Protein 3CGI (pdb70)

Foldseek 3Di:
DDDDDDDDDKAWAWPAWEKEAFDDPVVCVVVVFDDDGGIKTKIFGPPLQCLVVLQVQLVVQDPKHWRDRDSRGNITIIGDHRVSSVSSSVRSQCCCCVPVPGHYDDYYYDYD/DDDDDDDDDKAWAWPAWEKEAFDDPVVCVVVVFDDDGGIKIKIFTPPLQCLVVLQVLLVVQDPKHFSDGDSNRNMTMIGDHRVSSVSSSVRSQCCCCVPVPYHYDDYYYDHD/DPDDDDDDDDDDKAWAWPAWEKEAADDPVVCVVLVFDDDTGIKIKIFTPPLQCLVVLQVQLVVQDDKHWRDGDSRGNITMIGDHRVSSQSSSVRSQVCCCPVVVGHYDDYYYDNDHDDD/DPDDDDDDDDKAWAWPAWEKEAADDPVVCVVLVFDDDTGIKIKIFTPPLQCLVVLQVQLVVQDPKHWRDGDSPGNITMIGDHRVSSQSSSVRSQVCCCPPVVGHYDDYYYDNDHPDD

Sequence (460 aa):
TDRMIQQEYVPGKQVTLAHLIANPGKDLFKKLGLQDAVSAIGILTITPSEASIIACDIATKSGAVEEIGFLDRFTGAVVLTGDVSAVEYALKQVTRTLGEMMQQFTTCSITRTLETDRMIQQEYVPGKQVTLAHLIANPGKDLFKKLGLQDDAVSAIGILTITPSEASIIACDIATKSGAVEIGFLDRFTGAVVLTGDVSAVEYALKQVTRTLGEMMQFTTCSITRTLEQPTTDRMIQQEYVPGKQVTLAHLIANPGKDLFKKLGLQDAVSAIGILTITPSEASIIACDIATKSGAVEIGFLDRFTGAVVLTGDVSAVEYALKQVTRTLGEMMQFTTCSITRTLEHHHHTTDRMIQQEYVPGKQVTLLAHLIANPGKDLFKKLGLQDAVSAIGILTITPSEASIIACDIATKSGAVEEIGFLDRFTGAVVLTGDVSAVEYALKQVTRRTLGEMMQQFTTCSITRTLEHHHH

Solvent-accessible surface area: 23095 Å² total; per-residue (Å²): 146,96,149,91,110,55,124,103,63,35,45,63,70,1,72,73,0,33,0,31,14,110,10,44,111,90,83,3,70,159,64,54,5,50,48,53,56,34,6,0,0,39,1,53,1,51,3,20,5,0,0,0,0,0,0,0,17,0,44,83,27,41,84,2,101,10,22,58,30,40,36,118,93,0,31,0,4,0,17,18,93,50,78,27,0,37,117,0,0,95,34,0,16,136,36,0,16,111,139,9,148,10,88,53,39,91,21,64,107,65,102,193,190,149,214,86,76,86,70,168,61,60,2,93,26,1,4,4,0,3,0,0,15,92,6,35,114,65,3,4,71,92,18,54,5,53,45,52,52,34,8,0,0,0,0,5,2,13,31,24,95,4,0,89,67,0,5,61,26,0,53,161,30,40,89,5,117,77,30,31,68,11,120,150,47,0,1,0,1,0,20,20,91,51,76,25,0,40,114,0,0,80,37,0,16,113,29,0,17,110,119,60,132,12,87,54,28,91,22,29,104,20,101,170,221,130,46,115,90,138,96,108,66,126,115,63,36,44,66,69,1,64,84,1,41,0,33,23,53,6,8,119,86,84,4,67,157,57,52,5,52,42,53,49,34,7,1,0,41,1,50,2,51,3,20,7,0,0,1,2,0,0,1,18,0,25,45,27,42,90,6,113,11,23,60,30,42,39,123,93,0,31,0,5,0,22,20,88,53,74,21,0,41,115,0,0,85,34,0,14,120,30,0,20,130,138,13,140,9,87,52,41,90,22,69,104,50,114,130,118,100,151,225,185,122,134,186,93,56,103,65,167,61,59,2,90,29,1,6,4,1,4,0,0,24,44,2,6,121,63,3,5,72,94,16,52,6,52,44,53,54,32,6,0,0,0,0,6,2,12,31,21,100,4,0,86,62,0,5,63,24,0,50,161,28,40,83,3,120,83,28,34,63,12,119,151,51,0,1,0,1,0,23,20,91,52,75,21,0,40,112,0,0,91,44,0,14,130,31,0,19,117,132,68,148,12,82,55,30,87,23,27,109,24,102,113,105,42,143,228

GO terms:
  GO:0031472 propanediol degradation polyhedral organelle (C, IDA)
  GO:0031469 bacterial microcompartment (C, EXP)

CATH classification: 3.30.70.1710

InterPro domains:
  IPR000249 Bacterial microcompartment domain [PF00936] (45-110)
  IPR000249 Bacterial microcompartment domain [SM00877] (44-116)
  IPR009307 Bacterial microcompartment shell protein EutS/PduU/CutR [PIRSF012296] (1-116)
  IPR009307 Bacterial microcompartment shell protein EutS/PduU/CutR 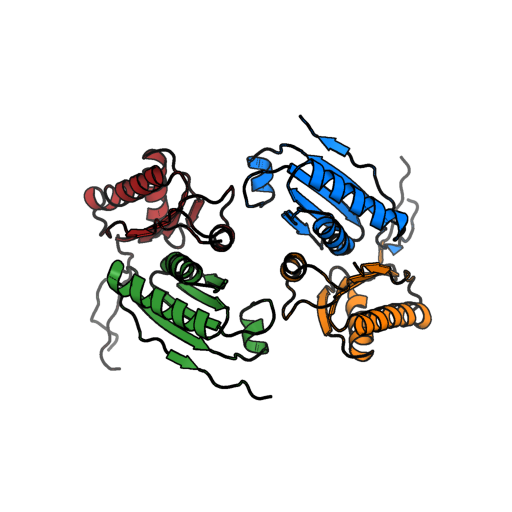[PTHR40449] (1-116)
  IPR009307 Bacterial microcompartment shell protein EutS/PduU/CutR [cd07046] (9-116)
  IPR037233 CcmK-like superfamily [G3DSA:3.30.70.1710] (1-116)
  IPR037233 CcmK-like superfamily [SSF143414] (44-112)
  IPR044870 Bacterial microcompartment (BMC) circularly permuted domain [PS51931] (9-108)

Structure (mmCIF, N/CA/C/O backbone):
data_3CGI
#
_entry.id   3CGI
#
_cell.length_a   74.140
_cell.length_b   74.140
_cell.length_c   218.021
_cell.angle_alpha   90.00
_cell.angle_beta   90.00
_cell.angle_gamma   120.00
#
_symmetry.space_group_name_H-M   'H 3'
#
loop_
_entity.id
_entity.type
_entity.pdbx_description
1 polymer 'Propanediol utilization protein pduU'
2 water water
#
loop_
_atom_site.group_PDB
_atom_site.id
_atom_site.type_symbol
_atom_site.label_atom_id
_atom_site.label_alt_id
_atom_site.label_comp_id
_atom_site.label_asym_id
_atom_site.label_entity_id
_atom_site.label_seq_id
_atom_site.pdbx_PDB_ins_code
_atom_site.Cartn_x
_atom_site.Cartn_y
_atom_site.Cartn_z
_atom_site.occupancy
_atom_site.B_iso_or_equiv
_atom_site.auth_seq_id
_atom_site.auth_comp_id
_atom_site.auth_asym_id
_atom_site.auth_atom_id
_atom_site.pdbx_PDB_model_num
ATOM 1 N N . THR A 1 7 ? -10.413 -7.322 34.924 1.00 51.20 7 THR A N 1
ATOM 2 C CA . THR A 1 7 ? -11.360 -6.610 35.845 1.00 50.03 7 THR A CA 1
ATOM 3 C C . THR A 1 7 ? -10.976 -5.138 36.089 1.00 49.04 7 THR A C 1
ATOM 4 O O . THR A 1 7 ? -11.713 -4.240 35.669 1.00 49.63 7 THR A O 1
ATOM 8 N N . ASP A 1 8 ? -9.844 -4.896 36.764 1.00 45.78 8 ASP A N 1
ATOM 9 C CA . ASP A 1 8 ? -9.376 -3.532 37.051 1.00 42.69 8 ASP A CA 1
ATOM 10 C C . ASP A 1 8 ? -9.084 -2.778 35.759 1.00 39.92 8 ASP A C 1
ATOM 11 O O . ASP A 1 8 ? -8.601 -3.344 34.780 1.00 36.26 8 ASP A O 1
ATOM 16 N N . ARG A 1 9 ? -9.370 -1.484 35.792 1.00 38.23 9 ARG A N 1
ATOM 17 C CA . ARG A 1 9 ? -9.414 -0.679 34.598 1.00 36.91 9 ARG A CA 1
ATOM 18 C C . ARG A 1 9 ? -8.655 0.642 34.755 1.00 37.83 9 ARG A C 1
ATOM 19 O O . ARG A 1 9 ? -8.701 1.268 35.814 1.00 35.50 9 ARG A O 1
ATOM 27 N N . MET A 1 10 ? -7.964 1.067 33.698 1.00 36.02 10 MET A N 1
ATOM 28 C CA . MET A 1 10 ? -7.194 2.306 33.749 1.00 36.73 10 MET A CA 1
ATOM 29 C C . MET A 1 10 ? -7.078 2.936 32.368 1.00 32.66 10 MET A C 1
ATOM 30 O O . MET A 1 10 ? -7.150 2.248 31.356 1.00 27.95 10 MET A O 1
ATOM 35 N N . ILE A 1 11 ? -6.949 4.256 32.341 1.00 28.81 11 ILE A N 1
ATOM 36 C CA . ILE A 1 11 ? -6.707 4.978 31.102 1.00 29.74 11 ILE A CA 1
ATOM 37 C C . ILE A 1 11 ? -5.196 5.141 31.005 1.00 28.18 11 ILE A C 1
ATOM 38 O O . ILE A 1 11 ? -4.531 5.463 31.992 1.00 28.95 11 ILE A O 1
ATOM 43 N N A GLN A 1 12 ? -4.648 4.863 29.825 0.50 27.56 12 GLN A N 1
ATOM 44 N N B GLN A 1 12 ? -4.669 4.929 29.805 0.50 28.59 12 GLN A N 1
ATOM 45 C CA A GLN A 1 12 ? -3.222 5.049 29.576 0.50 27.59 12 GLN A CA 1
ATOM 46 C CA B GLN A 1 12 ? -3.245 5.039 29.553 0.50 29.28 12 GLN A CA 1
ATOM 47 C C A GLN A 1 12 ? -3.054 6.066 28.469 0.50 26.68 12 GLN A C 1
ATOM 48 C C B GLN A 1 12 ? -3.030 6.054 28.452 0.50 27.97 12 GLN A C 1
ATOM 49 O O A GLN A 1 12 ? -3.548 5.857 27.360 0.50 21.76 12 GLN A O 1
ATOM 50 O O B GLN A 1 12 ? -3.469 5.829 27.322 0.50 24.15 12 GLN A O 1
ATOM 61 N N . GLU A 1 13 ? -2.385 7.177 28.780 1.00 26.13 13 GLU A N 1
ATOM 62 C CA . GLU A 1 13 ? -2.068 8.183 27.774 1.00 27.22 13 GLU A CA 1
ATOM 63 C C . GLU A 1 13 ? -0.757 7.734 27.224 1.00 23.67 13 GLU A C 1
ATOM 64 O O . GLU A 1 13 ? 0.232 7.699 27.952 1.00 25.30 13 GLU A O 1
ATOM 70 N N . TYR A 1 14 ? -0.710 7.401 25.945 1.00 20.36 14 TYR A N 1
ATOM 71 C CA . TYR A 1 14 ? 0.533 6.934 25.407 1.00 20.60 14 TYR A CA 1
ATOM 72 C C . TYR A 1 14 ? 1.389 8.064 24.829 1.00 20.74 14 TYR A C 1
ATOM 73 O O . TYR A 1 14 ? 0.878 9.010 24.216 1.00 18.48 14 TYR A O 1
ATOM 82 N N . VAL A 1 15 ? 2.689 7.959 25.095 1.00 22.39 15 VAL A N 1
ATOM 83 C CA . VAL A 1 15 ? 3.710 8.798 24.467 1.00 21.19 15 VAL A CA 1
ATOM 84 C C . VAL A 1 15 ? 4.904 7.857 24.255 1.00 21.23 15 VAL A C 1
ATOM 85 O O . VAL A 1 15 ? 5.066 6.881 25.019 1.00 20.11 15 VAL A O 1
ATOM 89 N N . PRO A 1 16 ? 5.716 8.108 23.214 1.00 21.43 16 PRO A N 1
ATOM 90 C CA . PRO A 1 16 ? 6.895 7.278 23.020 1.00 22.44 16 PRO A CA 1
ATOM 91 C C . PRO A 1 16 ? 7.926 7.552 24.101 1.00 20.21 16 PRO A C 1
ATOM 92 O O . PRO A 1 16 ? 8.029 8.688 24.629 1.00 22.18 16 PRO A O 1
ATOM 96 N N . GLY A 1 17 ? 8.663 6.509 24.457 1.00 21.54 17 GLY A N 1
ATOM 97 C CA . GLY A 1 17 ? 9.802 6.656 25.326 1.00 22.20 17 GLY A CA 1
ATOM 98 C C . GLY A 1 17 ? 10.979 7.096 24.503 1.00 21.66 17 GLY A C 1
ATOM 99 O O . GLY A 1 17 ? 10.876 7.243 23.258 1.00 19.79 17 GLY A O 1
ATOM 100 N N . LYS A 1 18 ? 12.089 7.329 25.184 1.00 19.59 18 LYS A N 1
ATOM 101 C CA . LYS A 1 18 ? 13.371 7.651 24.556 1.00 24.96 18 LYS A CA 1
ATOM 102 C C . LYS A 1 18 ? 14.368 6.544 24.919 1.00 20.15 18 LYS A C 1
ATOM 103 O O . LYS A 1 18 ? 14.853 6.443 26.065 1.00 19.09 18 LYS A O 1
ATOM 109 N N . GLN A 1 19 ? 14.617 5.682 23.950 1.00 19.58 19 GLN A N 1
ATOM 110 C CA . GLN A 1 19 ? 15.425 4.479 24.193 1.00 22.36 19 GLN A CA 1
ATOM 111 C C . GLN A 1 19 ? 16.036 3.878 22.942 1.00 20.24 19 GLN A C 1
ATOM 112 O O . GLN A 1 19 ? 15.386 3.770 21.909 1.00 24.13 19 GLN A O 1
ATOM 118 N N . VAL A 1 20 ? 17.310 3.491 23.056 1.00 23.14 20 VAL A N 1
ATOM 119 C CA . VAL A 1 20 ? 17.962 2.657 22.048 1.00 22.30 20 VAL A CA 1
ATOM 120 C C . VAL A 1 20 ? 17.909 1.257 22.678 1.00 22.75 20 VAL A C 1
ATOM 121 O O . VAL A 1 20 ? 18.550 0.997 23.712 1.00 21.55 20 VAL A O 1
ATOM 125 N N . THR A 1 21 ? 17.069 0.396 22.117 1.00 23.19 21 THR A N 1
ATOM 126 C CA . THR A 1 21 ? 16.825 -0.947 22.694 1.00 23.42 21 THR A CA 1
ATOM 127 C C . THR A 1 21 ? 17.830 -1.965 22.197 1.00 22.95 21 THR A C 1
ATOM 128 O O . THR A 1 21 ? 18.215 -2.865 22.935 1.00 22.01 21 THR A O 1
ATOM 132 N N . LEU A 1 22 ? 18.202 -1.849 20.914 1.00 20.61 22 LEU A N 1
ATOM 133 C CA . LEU A 1 22 ? 19.189 -2.721 20.276 1.00 25.56 22 LEU A CA 1
ATOM 134 C C . LEU A 1 22 ? 20.292 -1.899 19.576 1.00 20.82 22 LEU A C 1
ATOM 135 O O . LEU A 1 22 ? 20.009 -0.876 18.963 1.00 19.58 22 LEU A O 1
ATOM 140 N N . ALA A 1 23 ? 21.535 -2.346 19.697 1.00 20.32 23 ALA A N 1
ATOM 141 C CA . ALA A 1 23 ? 22.708 -1.759 19.010 1.00 21.17 23 ALA A CA 1
ATOM 142 C C . ALA A 1 23 ? 23.635 -2.945 18.761 1.00 20.27 23 ALA A C 1
ATOM 143 O O . ALA A 1 23 ? 24.488 -3.226 19.561 1.00 20.24 23 ALA A O 1
ATOM 145 N N . HIS A 1 24 ? 23.479 -3.623 17.625 1.00 15.71 24 HIS A N 1
ATOM 146 C CA . HIS A 1 24 ? 24.050 -4.941 17.468 1.00 14.53 24 HIS A CA 1
ATOM 147 C C . HIS A 1 24 ? 24.850 -5.067 16.219 1.00 19.26 24 HIS A C 1
ATOM 148 O O . HIS A 1 24 ? 24.402 -4.649 15.164 1.00 18.82 24 HIS A O 1
ATOM 155 N N . LEU A 1 25 ? 26.007 -5.709 16.349 1.00 23.62 25 LEU A N 1
ATOM 156 C CA . LEU A 1 25 ? 26.920 -5.861 15.254 1.00 22.91 25 LEU A CA 1
ATOM 157 C C . LEU A 1 25 ? 26.934 -7.295 14.724 1.00 21.51 25 LEU A C 1
ATOM 158 O O . LEU A 1 25 ? 27.070 -8.234 15.499 1.00 22.04 25 LEU A O 1
ATOM 163 N N . ILE A 1 26 ? 26.827 -7.443 13.393 1.00 22.12 26 ILE A N 1
ATOM 164 C CA . ILE A 1 26 ? 27.007 -8.720 12.740 1.00 23.04 26 ILE A CA 1
ATOM 165 C C . ILE A 1 26 ? 28.150 -8.523 11.748 1.00 23.29 26 ILE A C 1
ATOM 166 O O . ILE A 1 26 ? 28.009 -7.818 10.740 1.00 23.29 26 ILE A O 1
ATOM 171 N N . ALA A 1 27 ? 29.284 -9.152 12.035 1.00 23.59 27 ALA A N 1
ATOM 172 C CA . ALA A 1 27 ? 30.499 -8.971 11.234 1.00 20.18 27 ALA A CA 1
ATOM 173 C C . ALA A 1 27 ? 30.373 -9.576 9.835 1.00 24.49 27 ALA A C 1
ATOM 174 O O . ALA A 1 27 ? 30.800 -8.974 8.827 1.00 22.86 27 ALA A O 1
ATOM 176 N N . ASN A 1 28 ? 29.773 -10.767 9.764 1.00 22.28 28 ASN A N 1
ATOM 177 C CA . ASN A 1 28 ? 29.670 -11.479 8.506 1.00 23.48 28 ASN A CA 1
ATOM 178 C C . ASN A 1 28 ? 28.260 -12.007 8.291 1.00 22.24 28 ASN A C 1
ATOM 179 O O . ASN A 1 28 ? 28.011 -13.202 8.456 1.00 25.67 28 ASN A O 1
ATOM 184 N N . PRO A 1 29 ? 27.313 -11.122 7.929 1.00 22.45 29 PRO A N 1
ATOM 185 C CA . PRO A 1 29 ? 25.968 -11.642 7.702 1.00 21.96 29 PRO A CA 1
ATOM 186 C C . PRO A 1 29 ? 25.881 -12.404 6.382 1.00 24.88 29 PRO A C 1
ATOM 187 O O . PRO A 1 29 ? 26.642 -12.108 5.451 1.00 24.76 29 PRO A O 1
ATOM 191 N N . GLY A 1 30 ? 24.954 -13.360 6.290 1.00 23.67 30 GLY A N 1
ATOM 192 C CA . GLY A 1 30 ? 24.798 -14.109 5.040 1.00 27.13 30 GLY A CA 1
ATOM 193 C C . GLY A 1 30 ? 24.329 -13.226 3.920 1.00 25.06 30 GLY A C 1
ATOM 194 O O . GLY A 1 30 ? 23.686 -12.204 4.155 1.00 27.96 30 GLY A O 1
ATOM 195 N N . LYS A 1 31 ? 24.651 -13.619 2.691 1.00 27.76 31 LYS A N 1
ATOM 196 C CA . LYS A 1 31 ? 24.224 -12.894 1.502 1.00 28.37 31 LYS A CA 1
ATOM 197 C C . LYS A 1 31 ? 22.700 -12.895 1.378 1.00 28.14 31 LYS A C 1
ATOM 198 O O . LYS A 1 31 ? 22.104 -11.893 0.983 1.00 25.97 31 LYS A O 1
ATOM 204 N N . ASP A 1 32 ? 22.063 -14.011 1.738 1.00 26.08 32 ASP A N 1
ATOM 205 C CA . ASP A 1 32 ? 20.607 -14.088 1.686 1.00 25.63 32 ASP A CA 1
ATOM 206 C C . ASP A 1 32 ? 19.966 -13.109 2.684 1.00 22.97 32 ASP A C 1
ATOM 207 O O . ASP A 1 32 ? 19.013 -12.418 2.351 1.00 23.30 32 ASP A O 1
ATOM 212 N N . LEU A 1 33 ? 20.507 -13.022 3.891 1.00 24.80 33 LEU A N 1
ATOM 213 C CA . LEU A 1 33 ? 19.978 -12.077 4.890 1.00 25.67 33 LEU A CA 1
ATOM 214 C C . LEU A 1 33 ? 20.170 -10.643 4.389 1.00 25.05 33 LEU A C 1
ATOM 215 O O . LEU A 1 33 ? 19.246 -9.835 4.407 1.00 24.76 33 LEU A O 1
ATOM 220 N N . PHE A 1 34 ? 21.363 -10.365 3.889 1.00 27.37 34 PHE A N 1
ATOM 221 C CA . PHE A 1 34 ? 21.734 -9.052 3.378 1.00 28.14 34 PHE A CA 1
ATOM 222 C C . PHE A 1 34 ? 20.775 -8.623 2.259 1.00 29.75 34 PHE A C 1
ATOM 223 O O . PHE A 1 34 ? 20.260 -7.505 2.275 1.00 30.85 34 PHE A O 1
ATOM 231 N N . LYS A 1 35 ? 20.483 -9.532 1.332 1.00 31.71 35 LYS A N 1
ATOM 232 C CA . LYS A 1 35 ? 19.589 -9.225 0.219 1.00 32.90 35 LYS A CA 1
ATOM 233 C C . LYS A 1 35 ? 18.121 -9.114 0.648 1.00 32.91 35 LYS A C 1
ATOM 234 O O . LYS A 1 35 ? 17.397 -8.211 0.199 1.00 32.26 35 LYS A O 1
ATOM 240 N N . LYS A 1 36 ? 17.678 -10.022 1.518 1.00 30.63 36 LYS A N 1
ATOM 241 C CA . LYS A 1 36 ? 16.322 -9.952 2.078 1.00 28.65 36 LYS A CA 1
ATOM 242 C C . LYS A 1 36 ? 16.045 -8.623 2.824 1.00 26.69 36 LYS A C 1
ATOM 243 O O . LYS A 1 36 ? 14.899 -8.195 2.916 1.00 24.81 36 LYS A O 1
ATOM 249 N N . LEU A 1 37 ? 17.089 -7.984 3.349 1.00 24.49 37 LEU A N 1
ATOM 250 C CA . LEU A 1 37 ? 16.963 -6.677 3.993 1.00 25.20 37 LEU A CA 1
ATOM 251 C C . LEU A 1 37 ? 16.908 -5.553 2.944 1.00 26.70 37 LEU A C 1
ATOM 252 O O . LEU A 1 37 ? 16.704 -4.380 3.289 1.00 27.00 37 LEU A O 1
ATOM 257 N N . GLY A 1 38 ? 17.060 -5.924 1.679 1.00 29.39 38 GLY A N 1
ATOM 258 C CA . GLY A 1 38 ? 17.037 -4.980 0.561 1.00 25.56 38 GLY A CA 1
ATOM 259 C C . GLY A 1 38 ? 18.311 -4.156 0.461 1.00 26.10 38 GLY A C 1
ATOM 260 O O . GLY A 1 38 ? 18.306 -3.068 -0.115 1.00 29.08 38 GLY A O 1
ATOM 261 N N . LEU A 1 39 ? 19.409 -4.669 1.009 1.00 25.71 39 LEU A N 1
ATOM 262 C CA . LEU A 1 39 ? 20.692 -3.960 0.993 1.00 25.85 39 LEU A CA 1
ATOM 263 C C . LEU A 1 39 ? 21.401 -4.186 -0.331 1.00 28.37 39 LEU A C 1
ATOM 264 O O . LEU A 1 39 ? 21.333 -5.260 -0.923 1.00 26.58 39 LEU A O 1
ATOM 269 N N . GLN A 1 40 ? 22.069 -3.139 -0.793 1.00 30.91 40 GLN A N 1
ATOM 270 C CA . GLN A 1 40 ? 22.797 -3.183 -2.040 1.00 32.24 40 GLN A CA 1
ATOM 271 C C . GLN A 1 40 ? 24.291 -3.120 -1.710 1.00 34.04 40 GLN A C 1
ATOM 272 O O . GLN A 1 40 ? 24.661 -3.069 -0.527 1.00 37.23 40 GLN A O 1
ATOM 278 N N . ASP A 1 41 ? 25.133 -3.167 -2.735 1.00 34.66 41 ASP A N 1
ATOM 279 C CA . ASP A 1 41 ? 26.609 -3.244 -2.579 1.00 37.28 41 ASP A CA 1
ATOM 280 C C . ASP A 1 41 ? 27.059 -4.647 -2.165 1.00 36.65 41 ASP A C 1
ATOM 281 O O . ASP A 1 41 ? 26.239 -5.528 -1.888 1.00 36.22 41 ASP A O 1
ATOM 286 N N . ALA A 1 42 ? 28.374 -4.835 -2.115 1.00 33.00 42 ALA A N 1
ATOM 287 C CA . ALA A 1 42 ? 28.964 -6.071 -1.660 1.00 31.66 42 ALA A CA 1
ATOM 288 C C . ALA A 1 42 ? 28.529 -6.307 -0.228 1.00 28.13 42 ALA A C 1
ATOM 289 O O . ALA A 1 42 ? 28.316 -5.351 0.518 1.00 28.20 42 ALA A O 1
ATOM 291 N N . VAL A 1 43 ? 28.380 -7.567 0.158 1.00 28.37 43 VAL A N 1
ATOM 292 C CA . VAL A 1 43 ? 28.018 -7.871 1.536 1.00 28.10 43 VAL A CA 1
ATOM 293 C C . VAL A 1 43 ? 29.087 -7.297 2.451 1.00 29.03 43 VAL A C 1
ATOM 294 O O . VAL A 1 43 ? 30.274 -7.289 2.092 1.00 29.57 43 VAL A O 1
ATOM 298 N N . SER A 1 44 ? 28.676 -6.799 3.613 1.00 24.51 44 SER A N 1
ATOM 299 C CA . SER A 1 44 ? 29.621 -6.212 4.578 1.00 24.95 44 SER A CA 1
ATOM 300 C C . SER A 1 44 ? 29.088 -6.441 5.964 1.00 21.09 44 SER A C 1
ATOM 301 O O . SER A 1 44 ? 27.976 -6.940 6.111 1.00 22.68 44 SER A O 1
ATOM 304 N N . ALA A 1 45 ? 29.837 -6.032 6.983 1.00 20.41 45 ALA A N 1
ATOM 305 C CA . ALA A 1 45 ? 29.315 -6.078 8.324 1.00 21.11 45 ALA A CA 1
ATOM 306 C C . ALA A 1 45 ? 28.151 -5.096 8.412 1.00 20.27 45 ALA A C 1
ATOM 307 O O . ALA A 1 45 ? 28.156 -4.064 7.723 1.00 18.49 45 ALA A O 1
ATOM 309 N N . ILE A 1 46 ? 27.201 -5.399 9.290 1.00 21.23 46 ILE A N 1
ATOM 310 C CA . ILE A 1 46 ? 26.062 -4.531 9.553 1.00 17.66 46 ILE A CA 1
ATOM 311 C C . ILE A 1 46 ? 25.910 -4.178 11.034 1.00 18.18 46 ILE A C 1
ATOM 312 O O . ILE A 1 46 ? 26.301 -4.942 11.926 1.00 19.28 46 ILE A O 1
ATOM 317 N N . GLY A 1 47 ? 25.374 -2.978 11.260 1.00 20.07 47 GLY A N 1
ATOM 318 C CA . GLY A 1 47 ? 25.046 -2.496 12.589 1.00 16.70 47 GLY A CA 1
ATOM 319 C C . GLY A 1 47 ? 23.527 -2.305 12.596 1.00 20.06 47 GLY A C 1
ATOM 320 O O . GLY A 1 47 ? 22.985 -1.740 11.666 1.00 25.48 47 GLY A O 1
ATOM 321 N N . ILE A 1 48 ? 22.865 -2.766 13.651 1.00 18.04 48 ILE A N 1
ATOM 322 C CA . ILE A 1 48 ? 21.402 -2.789 13.702 1.00 16.16 48 ILE A CA 1
ATOM 323 C C . ILE A 1 48 ? 20.977 -2.059 14.920 1.00 18.21 48 ILE A C 1
ATOM 324 O O . ILE A 1 48 ? 21.423 -2.417 15.992 1.00 17.15 48 ILE A O 1
ATOM 329 N N . LEU A 1 49 ? 20.135 -1.037 14.736 1.00 18.60 49 LEU A N 1
ATOM 330 C CA . LEU A 1 49 ? 19.639 -0.211 15.805 1.00 18.09 49 LEU A CA 1
ATOM 331 C C . LEU A 1 49 ? 18.112 -0.285 15.910 1.00 17.80 49 LEU A C 1
ATOM 332 O O . LEU A 1 49 ? 17.430 -0.316 14.899 1.00 16.85 49 LEU A O 1
ATOM 337 N N . THR A 1 50 ? 17.602 -0.334 17.143 1.00 16.17 50 THR A N 1
ATOM 338 C CA . THR A 1 50 ? 16.186 -0.195 17.448 1.00 23.56 50 THR A CA 1
ATOM 339 C C . THR A 1 50 ? 16.091 1.046 18.300 1.00 21.46 50 THR A C 1
ATOM 340 O O . THR A 1 50 ? 16.676 1.086 19.402 1.00 22.15 50 THR A O 1
ATOM 344 N N . ILE A 1 51 ? 15.314 2.020 17.819 1.00 23.63 51 ILE A N 1
ATOM 345 C CA . ILE A 1 51 ? 15.233 3.326 18.434 1.00 21.32 51 ILE A CA 1
ATOM 346 C C . ILE A 1 51 ? 13.782 3.817 18.568 1.00 18.75 51 ILE A C 1
ATOM 347 O O . ILE A 1 51 ? 13.005 3.723 17.613 1.00 22.73 51 ILE A O 1
ATOM 352 N N . THR A 1 52 ? 13.455 4.314 19.760 1.00 20.00 52 THR A N 1
ATOM 353 C CA . THR A 1 52 ? 12.207 4.999 20.032 1.00 20.79 52 THR A CA 1
ATOM 354 C C . THR A 1 52 ? 12.555 6.378 20.610 1.00 22.24 52 THR A C 1
ATOM 355 O O . THR A 1 52 ? 13.456 6.485 21.444 1.00 23.42 52 THR A O 1
ATOM 359 N N . PRO A 1 53 ? 11.851 7.437 20.168 1.00 23.31 53 PRO A N 1
ATOM 360 C CA . PRO A 1 53 ? 10.809 7.444 19.159 1.00 18.26 53 PRO A CA 1
ATOM 361 C C . PRO A 1 53 ? 11.408 7.216 17.795 1.00 18.32 53 PRO A C 1
ATOM 362 O O . PRO A 1 53 ? 12.605 7.381 17.601 1.00 19.75 53 PRO A O 1
ATOM 366 N N . SER A 1 54 ? 10.562 6.828 16.874 1.00 18.38 54 SER A N 1
ATOM 367 C CA . SER A 1 54 ? 11.031 6.433 15.532 1.00 21.73 54 SER A CA 1
ATOM 368 C C . SER A 1 54 ? 11.851 7.489 14.792 1.00 22.69 54 SER A C 1
ATOM 369 O O . SER A 1 54 ? 12.788 7.154 14.059 1.00 19.63 54 SER A O 1
ATOM 372 N N . GLU A 1 55 ? 11.510 8.762 14.977 1.00 22.46 55 GLU A N 1
ATOM 373 C CA . GLU A 1 55 ? 12.205 9.865 14.310 1.00 20.76 55 GLU A CA 1
ATOM 374 C C . GLU A 1 55 ? 13.684 10.019 14.720 1.00 21.03 55 GLU A C 1
ATOM 375 O O . GLU A 1 55 ? 14.475 10.553 13.955 1.00 20.42 55 GLU A O 1
ATOM 381 N N . ALA A 1 56 ? 14.043 9.589 15.941 1.00 18.99 56 ALA A N 1
ATOM 382 C CA . ALA A 1 56 ? 15.448 9.593 16.374 1.00 19.03 56 ALA A CA 1
ATOM 383 C C . ALA A 1 56 ? 16.374 8.719 15.523 1.00 21.08 56 ALA A C 1
ATOM 384 O O . ALA A 1 56 ? 17.579 8.833 15.628 1.00 19.18 56 ALA A O 1
ATOM 386 N N . SER A 1 57 ? 15.815 7.865 14.657 1.00 25.35 57 SER A N 1
ATOM 387 C CA . SER A 1 57 ? 16.589 7.142 13.656 1.00 23.93 57 SER A CA 1
ATOM 388 C C . SER A 1 57 ? 17.354 8.120 12.751 1.00 23.54 57 SER A C 1
ATOM 389 O O . SER A 1 57 ? 18.440 7.822 12.286 1.00 21.22 57 SER A O 1
ATOM 392 N N . ILE A 1 58 ? 16.773 9.285 12.508 1.00 18.96 58 ILE A N 1
ATOM 393 C CA . ILE A 1 58 ? 17.375 10.306 11.641 1.00 19.31 58 ILE A CA 1
ATOM 394 C C . ILE A 1 58 ? 18.672 10.852 12.244 1.00 19.71 58 ILE A C 1
ATOM 395 O O . ILE A 1 58 ? 19.665 11.040 11.570 1.00 17.27 58 ILE A O 1
ATOM 400 N N . ILE A 1 59 ? 18.642 11.038 13.559 1.00 16.68 59 ILE A N 1
ATOM 401 C CA . ILE A 1 59 ? 19.722 11.535 14.343 1.00 18.46 59 ILE A CA 1
ATOM 402 C C . ILE A 1 59 ? 20.819 10.486 14.470 1.00 16.86 59 ILE A C 1
ATOM 403 O O . ILE A 1 59 ? 21.997 10.810 14.402 1.00 20.77 59 ILE A O 1
ATOM 408 N N . ALA A 1 60 ? 20.422 9.230 14.664 1.00 15.38 60 ALA A N 1
ATOM 409 C CA . ALA A 1 60 ? 21.351 8.139 14.756 1.00 10.25 60 ALA A CA 1
ATOM 410 C C . ALA A 1 60 ? 22.095 7.978 13.444 1.00 15.07 60 ALA A C 1
ATOM 411 O O . ALA A 1 60 ? 23.295 7.691 13.424 1.00 22.08 60 ALA A O 1
ATOM 413 N N . CYS A 1 61 ? 21.392 8.187 12.359 1.00 15.67 61 CYS A N 1
ATOM 414 C CA . CYS A 1 61 ? 22.035 8.095 11.036 1.00 15.81 61 CYS A CA 1
ATOM 415 C C . CYS A 1 61 ? 23.100 9.171 10.876 1.00 20.11 61 CYS A C 1
ATOM 416 O O . CYS A 1 61 ? 24.191 8.901 10.408 1.00 21.33 61 CYS A O 1
ATOM 419 N N . ASP A 1 62 ? 22.751 10.394 11.239 1.00 18.40 62 ASP A N 1
ATOM 420 C CA . ASP A 1 62 ? 23.670 11.506 11.160 1.00 21.19 62 ASP A CA 1
ATOM 421 C C . ASP A 1 62 ? 24.912 11.274 12.041 1.00 21.02 62 ASP A C 1
ATOM 422 O O . ASP A 1 62 ? 26.037 11.429 11.591 1.00 21.58 62 ASP A O 1
ATOM 427 N N . ILE A 1 63 ? 24.714 10.927 13.305 1.00 20.64 63 ILE A N 1
ATOM 428 C CA . ILE A 1 63 ? 25.841 10.610 14.148 1.00 20.19 63 ILE A CA 1
ATOM 429 C C . ILE A 1 63 ? 26.727 9.492 13.544 1.00 20.49 63 ILE A C 1
ATOM 430 O O . ILE A 1 63 ? 27.965 9.600 13.506 1.00 21.52 63 ILE A O 1
ATOM 435 N N . ALA A 1 64 ? 26.094 8.444 13.028 1.00 21.68 64 ALA A N 1
ATOM 436 C CA . ALA A 1 64 ? 26.818 7.290 12.565 1.00 22.39 64 ALA A CA 1
ATOM 437 C C . ALA A 1 64 ? 27.663 7.634 11.356 1.00 22.06 64 ALA A C 1
ATOM 438 O O . ALA A 1 64 ? 28.860 7.317 11.336 1.00 19.72 64 ALA A O 1
ATOM 440 N N . THR A 1 65 ? 27.046 8.257 10.352 1.00 24.18 65 THR A N 1
ATOM 441 C CA . THR A 1 65 ? 27.774 8.606 9.133 1.00 25.60 65 THR A CA 1
ATOM 442 C C . THR A 1 65 ? 28.851 9.673 9.367 1.00 25.78 65 THR A C 1
ATOM 443 O O . THR A 1 65 ? 29.851 9.731 8.637 1.00 30.90 65 THR A O 1
ATOM 447 N N . LYS A 1 66 ? 28.671 10.504 10.389 1.00 25.15 66 LYS A N 1
ATOM 448 C CA . LYS A 1 66 ? 29.694 11.494 10.730 1.00 26.69 66 LYS A CA 1
ATOM 449 C C . LYS A 1 66 ? 30.846 10.886 11.511 1.00 24.83 66 LYS A C 1
ATOM 450 O O . LYS A 1 66 ? 31.923 11.477 11.579 1.00 20.66 66 LYS A O 1
ATOM 456 N N . SER A 1 67 ? 30.645 9.694 12.066 1.00 25.22 67 SER A N 1
ATOM 457 C CA . SER A 1 67 ? 31.670 9.070 12.913 1.00 25.59 67 SER A CA 1
ATOM 458 C C . SER A 1 67 ? 32.809 8.443 12.125 1.00 24.43 67 SER A C 1
ATOM 459 O O . SER A 1 67 ? 33.848 8.202 12.695 1.00 25.27 67 SER A O 1
ATOM 462 N N . GLY A 1 68 ? 32.612 8.179 10.827 1.00 24.24 68 GLY A N 1
ATOM 463 C CA . GLY A 1 68 ? 33.618 7.516 10.019 1.00 24.39 68 GLY A CA 1
ATOM 464 C C . GLY A 1 68 ? 33.003 6.988 8.737 1.00 23.69 68 GLY A C 1
ATOM 465 O O . GLY A 1 68 ? 31.952 7.447 8.345 1.00 25.50 68 GLY A O 1
ATOM 466 N N . ALA A 1 69 ? 33.629 5.972 8.138 1.00 23.14 69 ALA A N 1
ATOM 467 C CA . ALA A 1 69 ? 33.226 5.442 6.837 1.00 22.69 69 ALA A CA 1
ATOM 468 C C . ALA A 1 69 ? 32.138 4.361 6.994 1.00 19.48 69 ALA A C 1
ATOM 469 O O . ALA A 1 69 ? 32.337 3.162 6.753 1.00 20.46 69 ALA A O 1
ATOM 471 N N . VAL A 1 70 ? 30.975 4.821 7.434 1.00 22.18 70 VAL A N 1
ATOM 472 C CA . VAL A 1 70 ? 29.808 3.993 7.634 1.00 24.00 70 VAL A CA 1
ATOM 473 C C . VAL A 1 70 ? 28.721 4.602 6.762 1.00 25.74 70 VAL A C 1
ATOM 474 O O . VAL A 1 70 ? 28.620 5.831 6.679 1.00 27.48 70 VAL A O 1
ATOM 478 N N . GLU A 1 71 ? 27.952 3.757 6.078 1.00 24.44 71 GLU A N 1
ATOM 479 C CA A GLU A 1 71 ? 26.851 4.210 5.235 0.50 25.40 71 GLU A CA 1
ATOM 480 C CA B GLU A 1 71 ? 26.850 4.219 5.244 0.50 25.32 71 GLU A CA 1
ATOM 481 C C . GLU A 1 71 ? 25.526 3.762 5.840 1.00 27.41 71 GLU A C 1
ATOM 482 O O . GLU A 1 71 ? 25.485 2.830 6.656 1.00 23.88 71 GLU A O 1
ATOM 493 N N . ILE A 1 72 ? 24.451 4.450 5.455 1.00 24.88 72 ILE A N 1
ATOM 494 C CA . ILE A 1 72 ? 23.111 4.083 5.889 1.00 22.86 72 ILE A CA 1
ATOM 495 C C . ILE A 1 72 ? 22.687 2.967 4.932 1.00 20.01 72 ILE A C 1
ATOM 496 O O . ILE A 1 72 ? 22.612 3.189 3.721 1.00 23.00 72 ILE A O 1
ATOM 501 N N . GLY A 1 73 ? 22.503 1.752 5.456 1.00 22.06 73 GLY A N 1
ATOM 502 C CA . GLY A 1 73 ? 21.969 0.620 4.688 1.00 22.11 73 GLY A CA 1
ATOM 503 C C . GLY A 1 73 ? 20.506 0.927 4.479 1.00 22.58 73 GLY A C 1
ATOM 504 O O . GLY A 1 73 ? 20.035 0.990 3.366 1.00 17.52 73 GLY A O 1
ATOM 505 N N . PHE A 1 74 ? 19.786 1.141 5.567 1.00 17.01 74 PHE A N 1
ATOM 506 C CA . PHE A 1 74 ? 18.462 1.771 5.457 1.00 21.84 74 PHE A CA 1
ATOM 507 C C . PHE A 1 74 ? 18.095 2.507 6.714 1.00 21.92 74 PHE A C 1
ATOM 508 O O . PHE A 1 74 ? 18.601 2.207 7.807 1.00 18.91 74 PHE A O 1
ATOM 516 N N . LEU A 1 75 ? 17.210 3.492 6.539 1.00 23.04 75 LEU A N 1
ATOM 517 C CA . LEU A 1 75 ? 16.631 4.255 7.605 1.00 25.54 75 LEU A CA 1
ATOM 518 C C . LEU A 1 75 ? 15.130 3.990 7.580 1.00 26.18 75 LEU A C 1
ATOM 519 O O . LEU A 1 75 ? 14.521 4.093 6.549 1.00 22.70 75 LEU A O 1
ATOM 524 N N . ASP A 1 76 ? 14.544 3.625 8.706 1.00 17.77 76 ASP A N 1
ATOM 525 C CA . ASP A 1 76 ? 13.083 3.492 8.779 1.00 24.06 76 ASP A CA 1
ATOM 526 C C . ASP A 1 76 ?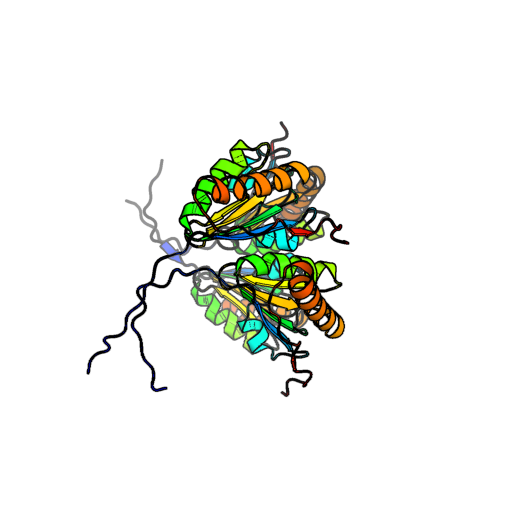 12.533 4.446 9.843 1.00 22.94 76 ASP A C 1
ATOM 527 O O . ASP A 1 76 ? 12.489 4.130 11.055 1.00 24.72 76 ASP A O 1
ATOM 532 N N . ARG A 1 77 ? 12.127 5.640 9.396 1.00 25.21 77 ARG A N 1
ATOM 533 C CA . ARG A 1 77 ? 11.595 6.651 10.328 1.00 28.76 77 ARG A CA 1
ATOM 534 C C . ARG A 1 77 ? 10.222 6.308 10.917 1.00 28.52 77 ARG A C 1
ATOM 535 O O . ARG A 1 77 ? 9.749 6.976 11.834 1.00 29.32 77 ARG A O 1
ATOM 543 N N . PHE A 1 78 ? 9.594 5.253 10.406 1.00 30.22 78 PHE A N 1
ATOM 544 C CA . PHE A 1 78 ? 8.284 4.821 10.902 1.00 29.97 78 PHE A CA 1
ATOM 545 C C . PHE A 1 78 ? 8.410 3.872 12.087 1.00 30.49 78 PHE A C 1
ATOM 546 O O . PHE A 1 78 ? 7.655 3.978 13.048 1.00 32.49 78 PHE A O 1
ATOM 554 N N . THR A 1 79 ? 9.399 2.981 12.050 1.00 29.40 79 THR A N 1
ATOM 555 C CA . THR A 1 79 ? 9.624 2.035 13.136 1.00 29.58 79 THR A CA 1
ATOM 556 C C . THR A 1 79 ? 10.833 2.372 14.027 1.00 29.19 79 THR A C 1
ATOM 557 O O . THR A 1 79 ? 10.942 1.833 15.128 1.00 30.62 79 THR A O 1
ATOM 561 N N . GLY A 1 80 ? 11.735 3.237 13.551 1.00 26.96 80 GLY A N 1
ATOM 562 C CA . GLY A 1 80 ? 12.946 3.604 14.293 1.00 24.57 80 GLY A CA 1
ATOM 563 C C . GLY A 1 80 ? 14.134 2.719 13.947 1.00 29.56 80 GLY A C 1
ATOM 564 O O . GLY A 1 80 ? 15.221 2.879 14.514 1.00 27.99 80 GLY A O 1
ATOM 565 N N . ALA A 1 81 ? 13.958 1.802 12.990 1.00 24.42 81 ALA A N 1
ATOM 566 C CA . ALA A 1 81 ? 15.059 0.900 12.648 1.00 25.46 81 ALA A CA 1
ATOM 567 C C . ALA A 1 81 ? 16.084 1.589 11.765 1.00 23.82 81 ALA A C 1
ATOM 568 O O . ALA A 1 81 ? 15.729 2.360 10.855 1.00 23.18 81 ALA A O 1
ATOM 570 N N . VAL A 1 82 ? 17.355 1.297 12.044 1.00 23.50 82 VAL A N 1
ATOM 571 C CA . VAL A 1 82 ? 18.473 1.729 11.211 1.00 22.94 82 VAL A CA 1
ATOM 572 C C . VAL A 1 82 ? 19.424 0.536 11.024 1.00 19.90 82 VAL A C 1
ATOM 573 O O . VAL A 1 82 ? 19.733 -0.138 11.963 1.00 15.91 82 VAL A O 1
ATOM 577 N N . VAL A 1 83 ? 19.795 0.242 9.770 1.00 11.96 83 VAL A N 1
ATOM 578 C CA . VAL A 1 83 ? 20.889 -0.694 9.480 1.00 20.71 83 VAL A CA 1
ATOM 579 C C . VAL A 1 83 ? 22.037 0.114 8.846 1.00 21.34 83 VAL A C 1
ATOM 580 O O . VAL A 1 83 ? 21.888 0.798 7.787 1.00 21.50 83 VAL A O 1
ATOM 584 N N . LEU A 1 84 ? 23.186 0.012 9.506 1.00 23.92 84 LEU A N 1
ATOM 585 C CA . LEU A 1 84 ? 24.439 0.643 9.084 1.00 23.60 84 LEU A CA 1
ATOM 586 C C . LEU A 1 84 ? 25.337 -0.384 8.374 1.00 24.85 84 LEU A C 1
ATOM 587 O O . LEU A 1 84 ? 25.249 -1.584 8.635 1.00 21.42 84 LEU A O 1
ATOM 592 N N . THR A 1 85 ? 26.153 0.086 7.435 1.00 22.69 85 THR A N 1
ATOM 593 C CA . THR A 1 85 ? 27.093 -0.785 6.748 1.00 23.16 85 THR A CA 1
ATOM 594 C C . THR A 1 85 ? 28.490 -0.189 6.740 1.00 23.00 85 THR A C 1
ATOM 595 O O . THR A 1 85 ? 28.669 1.032 6.776 1.00 22.31 85 THR A O 1
ATOM 599 N N . GLY A 1 86 ? 29.484 -1.067 6.657 1.00 23.08 86 GLY A N 1
ATOM 600 C CA . GLY A 1 86 ? 30.869 -0.643 6.535 1.00 24.36 86 GLY A CA 1
ATOM 601 C C . GLY A 1 86 ? 31.801 -1.680 7.111 1.00 22.61 86 GLY A C 1
ATOM 602 O O . GLY A 1 86 ? 31.392 -2.800 7.420 1.00 23.03 86 GLY A O 1
ATOM 603 N N . ASP A 1 87 ? 33.060 -1.297 7.252 1.00 22.40 87 ASP A N 1
ATOM 604 C CA . ASP A 1 87 ? 34.024 -2.103 7.963 1.00 22.48 87 ASP A CA 1
ATOM 605 C C . ASP A 1 87 ? 33.499 -2.372 9.369 1.00 22.35 87 ASP A C 1
ATOM 606 O O . ASP A 1 87 ? 32.960 -1.497 10.030 1.00 21.03 87 ASP A O 1
ATOM 611 N N . VAL A 1 88 ? 33.659 -3.602 9.808 1.00 20.00 88 VAL A N 1
ATOM 612 C CA . VAL A 1 88 ? 33.134 -4.040 11.086 1.00 20.30 88 VAL A CA 1
ATOM 613 C C . VAL A 1 88 ? 33.558 -3.176 12.269 1.00 21.18 88 VAL A C 1
ATOM 614 O O . VAL A 1 88 ? 32.734 -2.862 13.122 1.00 21.53 88 VAL A O 1
ATOM 618 N N . SER A 1 89 ? 34.825 -2.760 12.321 1.00 19.41 89 SER A N 1
ATOM 619 C CA . SER A 1 89 ? 35.275 -1.924 13.452 1.00 18.69 89 SER A CA 1
ATOM 620 C C . SER A 1 89 ? 34.711 -0.497 13.340 1.00 17.85 89 SER A C 1
ATOM 621 O O . SER A 1 89 ? 34.433 0.138 14.339 1.00 15.53 89 SER A O 1
ATOM 624 N N . ALA A 1 90 ? 34.559 0.008 12.116 1.00 15.05 90 ALA A N 1
ATOM 625 C CA . ALA A 1 90 ? 33.948 1.318 11.903 1.00 17.16 90 ALA A CA 1
ATOM 626 C C . ALA A 1 90 ? 32.459 1.323 12.308 1.00 16.43 90 ALA A C 1
ATOM 627 O O . ALA A 1 90 ? 31.984 2.293 12.911 1.00 21.78 90 ALA A O 1
ATOM 629 N N . VAL A 1 91 ? 31.730 0.254 11.959 1.00 19.85 91 VAL A N 1
ATOM 630 C CA . VAL A 1 91 ? 30.325 0.119 12.295 1.00 20.65 91 VAL A CA 1
ATOM 631 C C . VAL A 1 91 ? 30.230 0.046 13.824 1.00 20.42 91 VAL A C 1
ATOM 632 O O . VAL A 1 91 ? 29.383 0.684 14.429 1.00 20.52 91 VAL A O 1
ATOM 636 N N . GLU A 1 92 ? 31.111 -0.718 14.437 1.00 20.86 92 GLU A N 1
ATOM 637 C CA . GLU A 1 92 ? 31.131 -0.798 15.914 1.00 21.83 92 GLU A CA 1
ATOM 638 C C . GLU A 1 92 ? 31.324 0.576 16.551 1.00 22.84 92 GLU A C 1
ATOM 639 O O . GLU A 1 92 ? 30.632 0.921 17.538 1.00 22.33 92 GLU A O 1
ATOM 645 N N . TYR A 1 93 ? 32.286 1.343 16.021 1.00 20.16 93 TYR A N 1
ATOM 646 C CA . TYR A 1 93 ? 32.543 2.705 16.484 1.00 21.03 93 TYR A CA 1
ATOM 647 C C . TYR A 1 93 ? 31.301 3.554 16.308 1.00 19.81 93 TYR A C 1
ATOM 648 O O . TYR A 1 93 ? 30.931 4.216 17.222 1.00 19.56 93 TYR A O 1
ATOM 657 N N . ALA A 1 94 ? 30.689 3.541 15.120 1.00 18.70 94 ALA A N 1
ATOM 658 C CA . ALA A 1 94 ? 29.395 4.225 14.904 1.00 21.90 94 ALA A CA 1
ATOM 659 C C . ALA A 1 94 ? 28.325 3.872 15.927 1.00 18.94 94 ALA A C 1
ATOM 660 O O . ALA A 1 94 ? 27.657 4.763 16.477 1.00 21.54 94 ALA A O 1
ATOM 662 N N . LEU A 1 95 ? 28.107 2.581 16.162 1.00 17.71 95 LEU A N 1
ATOM 663 C CA . LEU A 1 95 ? 27.058 2.158 17.090 1.00 22.06 95 LEU A CA 1
ATOM 664 C C . LEU A 1 95 ? 27.331 2.755 18.456 1.00 21.14 95 LEU A C 1
ATOM 665 O O . LEU A 1 95 ? 26.420 3.205 19.156 1.00 22.94 95 LEU A O 1
ATOM 670 N N . LYS A 1 96 ? 28.598 2.791 18.815 1.00 24.00 96 LYS A N 1
ATOM 671 C CA . LYS A 1 96 ? 29.022 3.338 20.115 1.00 24.35 96 LYS A CA 1
ATOM 672 C C . LYS A 1 96 ? 28.802 4.846 20.226 1.00 22.03 96 LYS A C 1
ATOM 673 O O . LYS A 1 96 ? 28.483 5.357 21.306 1.00 22.16 96 LYS A O 1
ATOM 679 N N . GLN A 1 97 ? 29.022 5.551 19.120 1.00 20.77 97 GLN A N 1
ATOM 680 C CA . GLN A 1 97 ? 28.816 6.991 19.051 1.00 21.24 97 GLN A CA 1
ATOM 681 C C . GLN A 1 97 ? 27.320 7.348 19.141 1.00 22.24 97 GLN A C 1
ATOM 682 O O . GLN A 1 97 ? 26.952 8.337 19.780 1.00 20.05 97 GLN A O 1
ATOM 688 N N . VAL A 1 98 ? 26.492 6.519 18.505 1.00 17.57 98 VAL A N 1
ATOM 689 C CA . VAL A 1 98 ? 25.032 6.697 18.498 1.00 18.12 98 VAL A CA 1
ATOM 690 C C . VAL A 1 98 ? 24.549 6.563 19.936 1.00 19.33 98 VAL A C 1
ATOM 691 O O . VAL A 1 98 ? 23.918 7.479 20.478 1.00 22.26 98 VAL A O 1
ATOM 695 N N . THR A 1 99 ? 24.879 5.453 20.577 1.00 20.43 99 THR A N 1
ATOM 696 C CA . THR A 1 99 ? 24.461 5.249 21.980 1.00 21.63 99 THR A CA 1
ATOM 697 C C . THR A 1 99 ? 25.055 6.277 22.932 1.00 26.23 99 THR A C 1
ATOM 698 O O . THR A 1 99 ? 24.380 6.729 23.876 1.00 24.30 99 THR A O 1
ATOM 702 N N . ARG A 1 100 ? 26.298 6.680 22.680 1.00 25.69 100 ARG A N 1
ATOM 703 C CA . ARG A 1 100 ? 26.969 7.673 23.519 1.00 28.47 100 ARG A CA 1
ATOM 704 C C . ARG A 1 100 ? 26.221 9.002 23.456 1.00 24.75 100 ARG A C 1
ATOM 705 O O . ARG A 1 100 ? 25.866 9.600 24.466 1.00 22.34 100 ARG A O 1
ATOM 713 N N . THR A 1 101 ? 25.950 9.429 22.234 1.00 22.05 101 THR A N 1
ATOM 714 C CA . THR A 1 101 ? 25.328 10.712 21.996 1.00 24.18 101 THR A CA 1
ATOM 715 C C . THR A 1 101 ? 23.862 10.751 22.468 1.00 25.34 101 THR A C 1
ATOM 716 O O . THR A 1 101 ? 23.484 11.665 23.192 1.00 25.47 101 THR A O 1
ATOM 720 N N . LEU A 1 102 ? 23.060 9.749 22.107 1.00 25.38 102 LEU A N 1
ATOM 721 C CA . LEU A 1 102 ? 21.649 9.739 22.499 1.00 21.99 102 LEU A CA 1
ATOM 722 C C . LEU A 1 102 ? 21.520 9.649 23.998 1.00 23.70 102 LEU A C 1
ATOM 723 O O . LEU A 1 102 ? 20.747 10.375 24.569 1.00 22.63 102 LEU A O 1
ATOM 728 N N . GLY A 1 103 ? 22.283 8.756 24.605 1.00 23.36 103 GLY A N 1
ATOM 729 C CA . GLY A 1 103 ? 22.204 8.534 26.030 1.00 27.78 103 GLY A CA 1
ATOM 730 C C . GLY A 1 103 ? 22.699 9.701 26.830 1.00 31.36 103 GLY A C 1
ATOM 731 O O . GLY A 1 103 ? 21.969 10.257 27.646 1.00 33.75 103 GLY A O 1
ATOM 732 N N . GLU A 1 104 ? 23.941 10.093 26.576 1.00 35.20 104 GLU A N 1
ATOM 733 C CA . GLU A 1 104 ? 24.620 11.061 27.427 1.00 38.66 104 GLU A CA 1
ATOM 734 C C . GLU A 1 104 ? 24.128 12.482 27.186 1.00 39.56 104 GLU A C 1
ATOM 735 O O . GLU A 1 104 ? 23.926 13.235 28.143 1.00 40.96 104 GLU A O 1
ATOM 741 N N . MET A 1 105 ? 23.881 12.829 25.925 1.00 42.22 105 MET A N 1
ATOM 742 C CA . MET A 1 105 ? 23.469 14.190 25.568 1.00 41.66 105 MET A CA 1
ATOM 743 C C . MET A 1 105 ? 21.950 14.392 25.373 1.00 40.56 105 MET A C 1
ATOM 744 O O . MET A 1 105 ? 21.470 15.515 25.481 1.00 40.93 105 MET A O 1
ATOM 749 N N . MET A 1 106 ? 21.194 13.325 25.104 1.00 35.71 106 MET A N 1
ATOM 750 C CA . MET A 1 106 ? 19.744 13.440 24.899 1.00 31.35 106 MET A CA 1
ATOM 751 C C . MET A 1 106 ? 18.891 12.624 25.869 1.00 29.83 106 MET A C 1
ATOM 752 O O . MET A 1 106 ? 17.687 12.531 25.708 1.00 27.40 106 MET A O 1
ATOM 757 N N . GLN A 1 107 ? 19.543 12.047 26.871 1.00 29.77 107 GLN A N 1
ATOM 758 C CA A GLN A 1 107 ? 18.872 11.315 27.946 0.50 29.70 107 GLN A CA 1
ATOM 759 C CA B GLN A 1 107 ? 18.885 11.298 27.939 0.50 29.48 107 GLN A CA 1
ATOM 760 C C . GLN A 1 107 ? 18.023 10.119 27.483 1.00 27.09 107 GLN A C 1
ATOM 761 O O . GLN A 1 107 ? 16.969 9.832 28.049 1.00 29.55 107 GLN A O 1
ATOM 772 N N . PHE A 1 108 ? 18.472 9.422 26.451 1.00 25.85 108 PHE A N 1
ATOM 773 C CA . PHE A 1 108 ? 17.821 8.183 26.080 1.00 23.52 108 PHE A CA 1
ATOM 774 C C . PHE A 1 108 ? 18.337 7.085 27.011 1.00 20.72 108 PHE A C 1
ATOM 775 O O . PHE A 1 108 ? 19.494 7.119 27.447 1.00 21.38 108 PHE A O 1
ATOM 783 N N . THR A 1 109 ? 17.495 6.091 27.298 1.00 22.42 109 THR A N 1
ATOM 784 C CA . THR A 1 109 ? 17.974 4.832 27.889 1.00 24.63 109 THR A CA 1
ATOM 785 C C . THR A 1 109 ? 18.715 4.140 26.753 1.00 21.51 109 THR A C 1
ATOM 786 O O . THR A 1 109 ? 18.250 4.153 25.619 1.00 21.04 109 THR A O 1
ATOM 790 N N . THR A 1 110 ? 19.901 3.598 27.014 1.00 22.23 110 THR A N 1
ATOM 791 C CA . THR A 1 110 ? 20.638 2.898 25.960 1.00 25.14 110 THR A CA 1
ATOM 792 C C . THR A 1 110 ? 21.066 1.523 26.430 1.00 25.62 110 THR A C 1
ATOM 793 O O . THR A 1 110 ? 21.299 1.285 27.627 1.00 28.49 110 THR A O 1
ATOM 797 N N . CYS A 1 111 ? 21.121 0.614 25.475 1.00 26.22 111 CYS A N 1
ATOM 798 C CA . CYS A 1 111 ? 21.616 -0.737 25.695 1.00 23.54 111 CYS A CA 1
ATOM 799 C C . CYS A 1 111 ? 23.128 -0.759 25.452 1.00 26.06 111 CYS A C 1
ATOM 800 O O . CYS A 1 111 ? 23.681 0.190 24.906 1.00 24.56 111 CYS A O 1
ATOM 803 N N . SER A 1 112 ? 23.793 -1.847 25.836 1.00 27.18 112 SER A N 1
ATOM 804 C CA . SER A 1 112 ? 25.208 -2.037 25.484 1.00 28.00 112 SER A CA 1
ATOM 805 C C . SER A 1 112 ? 25.274 -2.499 24.029 1.00 27.07 112 SER A C 1
ATOM 806 O O . SER A 1 112 ? 24.272 -2.967 23.480 1.00 26.20 112 SER A O 1
ATOM 809 N N . ILE A 1 113 ? 26.442 -2.350 23.411 1.00 27.74 113 ILE A N 1
ATOM 810 C CA . ILE A 1 113 ? 26.685 -2.833 22.060 1.00 28.68 113 ILE A CA 1
ATOM 811 C C . ILE A 1 113 ? 26.849 -4.344 22.190 1.00 29.82 113 ILE A C 1
ATOM 812 O O . ILE A 1 113 ? 27.585 -4.814 23.064 1.00 29.63 113 ILE A O 1
ATOM 817 N N . THR A 1 114 ? 26.152 -5.089 21.341 1.00 26.43 114 THR A N 1
ATOM 818 C CA . THR A 1 114 ? 26.212 -6.546 21.354 1.00 26.86 114 THR A CA 1
ATOM 819 C C . THR A 1 114 ? 26.702 -6.965 19.991 1.00 28.95 114 THR A C 1
ATOM 820 O O . THR A 1 114 ? 26.561 -6.206 19.042 1.00 20.82 114 THR A O 1
ATOM 824 N N . ARG A 1 115 ? 27.284 -8.162 19.901 1.00 30.87 115 ARG A N 1
ATOM 825 C CA . ARG A 1 115 ? 27.908 -8.602 18.661 1.00 34.08 115 ARG A CA 1
ATOM 826 C C . ARG A 1 115 ? 27.687 -10.064 18.298 1.00 35.33 115 ARG A C 1
ATOM 827 O O . ARG A 1 115 ? 27.501 -10.920 19.169 1.00 31.65 115 ARG A O 1
ATOM 835 N N . THR A 1 116 ? 27.736 -10.315 16.991 1.00 39.20 116 THR A N 1
ATOM 836 C CA . THR A 1 116 ? 27.811 -11.645 16.417 1.00 42.95 116 THR A CA 1
ATOM 837 C C . THR A 1 116 ? 29.044 -11.641 15.479 1.00 45.21 116 THR A C 1
ATOM 838 O O . THR A 1 116 ? 28.974 -11.151 14.346 1.00 43.35 116 THR A O 1
ATOM 842 N N . LEU A 1 117 ? 30.175 -12.164 15.951 1.00 48.35 117 LEU A N 1
ATOM 843 C CA . LEU A 1 117 ? 31.433 -12.130 15.158 1.00 51.45 117 LEU A CA 1
ATOM 844 C C . LEU A 1 117 ? 31.739 -13.400 14.333 1.00 53.03 117 LEU A C 1
ATOM 845 O O . LEU A 1 117 ? 32.412 -13.317 13.293 1.00 53.31 117 LEU A O 1
ATOM 850 N N . GLU A 1 118 ? 31.244 -14.554 14.783 1.00 53.66 118 GLU A N 1
ATOM 851 C CA . GLU A 1 118 ? 31.451 -15.822 14.070 1.00 56.07 118 GLU A CA 1
ATOM 852 C C . GLU A 1 118 ? 30.564 -15.910 12.824 1.00 56.84 118 GLU A C 1
ATOM 853 O O . GLU A 1 118 ? 30.909 -15.388 11.757 1.00 57.36 118 GLU A O 1
ATOM 859 N N . THR B 1 7 ? 0.400 -13.951 36.796 1.00 55.30 7 THR B N 1
ATOM 860 C CA . THR B 1 7 ? 0.625 -12.642 36.125 1.00 54.49 7 THR B CA 1
ATOM 861 C C . THR B 1 7 ? -0.608 -11.744 36.296 1.00 54.27 7 THR B C 1
ATOM 862 O O . THR B 1 7 ? -1.717 -12.121 35.896 1.00 54.66 7 THR B O 1
ATOM 866 N N . ASP B 1 8 ? -0.407 -10.567 36.897 1.00 52.08 8 ASP B N 1
ATOM 867 C CA . ASP B 1 8 ? -1.488 -9.590 37.093 1.00 48.44 8 ASP B CA 1
ATOM 868 C C . ASP B 1 8 ? -2.045 -9.080 35.761 1.00 44.40 8 ASP B C 1
ATOM 869 O O . ASP B 1 8 ? -1.336 -9.030 34.748 1.00 37.95 8 ASP B O 1
ATOM 874 N N . ARG B 1 9 ? -3.318 -8.689 35.790 1.00 40.06 9 ARG B N 1
ATOM 875 C CA . ARG B 1 9 ? -4.054 -8.348 34.581 1.00 38.03 9 ARG B CA 1
ATOM 876 C C . ARG B 1 9 ? -4.857 -7.051 34.761 1.00 36.17 9 ARG B C 1
ATOM 877 O O . ARG B 1 9 ? -5.454 -6.815 35.815 1.00 32.73 9 ARG B O 1
ATOM 885 N N . MET B 1 10 ? -4.873 -6.207 33.731 1.00 34.33 10 MET B N 1
ATOM 886 C CA . MET B 1 10 ? -5.585 -4.942 33.814 1.00 34.30 10 MET B CA 1
ATOM 887 C C . MET B 1 10 ? -6.093 -4.536 32.447 1.00 31.67 10 MET B C 1
ATOM 888 O O . MET B 1 10 ? -5.489 -4.857 31.420 1.00 26.89 10 MET B O 1
ATOM 893 N N . ILE B 1 11 ? -7.236 -3.870 32.431 1.00 26.94 11 ILE B N 1
ATOM 894 C CA . ILE B 1 11 ? -7.732 -3.305 31.185 1.00 28.00 11 ILE B CA 1
ATOM 895 C C . ILE B 1 11 ? -7.132 -1.910 31.069 1.00 27.42 11 ILE B C 1
ATOM 896 O O . ILE B 1 11 ? -7.140 -1.140 32.021 1.00 26.61 11 ILE B O 1
ATOM 901 N N . GLN B 1 12 ? -6.590 -1.583 29.903 1.00 24.96 12 GLN B N 1
ATOM 902 C CA A GLN B 1 12 ? -6.034 -0.260 29.703 0.50 27.09 12 GLN B CA 1
ATOM 903 C CA B GLN B 1 12 ? -6.001 -0.262 29.673 0.50 26.41 12 GLN B CA 1
ATOM 904 C C . GLN B 1 12 ? -6.729 0.388 28.528 1.00 24.14 12 GLN B C 1
ATOM 905 O O . GLN B 1 12 ? -6.673 -0.123 27.422 1.00 23.86 12 GLN B O 1
ATOM 916 N N . GLU B 1 13 ? -7.431 1.497 28.797 1.00 23.89 13 GLU B N 1
ATOM 917 C CA . GLU B 1 13 ? -8.105 2.240 27.736 1.00 25.46 13 GLU B CA 1
ATOM 918 C C . GLU B 1 13 ? -7.069 3.183 27.211 1.00 23.39 13 GLU B C 1
ATOM 919 O O . GLU B 1 13 ? -6.551 4.002 27.966 1.00 23.84 13 GLU B O 1
ATOM 925 N N . TYR B 1 14 ? -6.766 3.093 25.922 1.00 20.28 14 TYR B N 1
ATOM 926 C CA . TYR B 1 14 ? -5.731 3.920 25.369 1.00 23.21 14 TYR B CA 1
ATOM 927 C C . TYR B 1 14 ? -6.263 5.229 24.813 1.00 22.62 14 TYR B C 1
ATOM 928 O O . TYR B 1 14 ? -7.345 5.268 24.242 1.00 18.75 14 TYR B O 1
ATOM 937 N N . VAL B 1 15 ? -5.508 6.296 25.067 1.00 20.98 15 VAL B N 1
ATOM 938 C CA . VAL B 1 15 ? -5.720 7.603 24.457 1.00 20.71 15 VAL B CA 1
ATOM 939 C C . VAL B 1 15 ? -4.340 8.190 24.238 1.00 21.94 15 VAL B C 1
ATOM 940 O O . VAL B 1 15 ? -3.400 7.889 24.988 1.00 23.28 15 VAL B O 1
ATOM 944 N N . PRO B 1 16 ? -4.192 9.019 23.210 1.00 22.65 16 PRO B N 1
ATOM 945 C CA . PRO B 1 16 ? -2.906 9.668 23.051 1.00 22.24 16 PRO B CA 1
ATOM 946 C C . PRO B 1 16 ? -2.641 10.709 24.134 1.00 21.08 16 PRO B C 1
ATOM 947 O O . PRO B 1 16 ? -3.560 11.403 24.602 1.00 21.92 16 PRO B O 1
ATOM 951 N N . GLY B 1 17 ? -1.370 10.786 24.531 1.00 22.95 17 GLY B N 1
ATOM 952 C CA . GLY B 1 17 ? -0.871 11.847 25.367 1.00 20.87 17 GLY B CA 1
ATOM 953 C C . GLY B 1 17 ? -0.642 13.104 24.553 1.00 22.02 17 GLY B C 1
ATOM 954 O O . GLY B 1 17 ? -0.817 13.126 23.321 1.00 19.61 17 GLY B O 1
ATOM 955 N N . LYS B 1 18 ? -0.224 14.150 25.240 1.00 20.45 18 LYS B N 1
ATOM 956 C CA . LYS B 1 18 ? 0.137 15.410 24.611 1.00 22.59 18 LYS B CA 1
ATOM 957 C C . LYS B 1 18 ? 1.581 15.696 24.950 1.00 21.01 18 LYS B C 1
ATOM 958 O O . LYS B 1 18 ? 1.936 16.023 26.079 1.00 17.66 18 LYS B O 1
ATOM 964 N N . GLN B 1 19 ? 2.431 15.510 23.971 1.00 16.46 19 GLN B N 1
ATOM 965 C CA . GLN B 1 19 ? 3.880 15.619 24.228 1.00 20.41 19 GLN B CA 1
ATOM 966 C C . GLN B 1 19 ? 4.713 15.880 23.010 1.00 21.36 19 GLN B C 1
ATOM 967 O O . GLN B 1 19 ? 4.464 15.304 21.937 1.00 21.91 19 GLN B O 1
ATOM 973 N N . VAL B 1 20 ? 5.685 16.791 23.153 1.00 22.55 20 VAL B N 1
ATOM 974 C CA . VAL B 1 20 ? 6.736 16.915 22.137 1.00 22.46 20 VAL B CA 1
ATOM 975 C C . VAL B 1 20 ? 7.922 16.135 22.700 1.00 23.85 20 VAL B C 1
ATOM 976 O O . VAL B 1 20 ? 8.525 16.548 23.697 1.00 22.66 20 VAL B O 1
ATOM 980 N N . THR B 1 21 ? 8.212 14.976 22.115 1.00 23.26 21 THR B N 1
ATOM 981 C CA . THR B 1 21 ? 9.280 14.101 22.649 1.00 23.06 21 THR B CA 1
ATOM 982 C C . THR B 1 21 ? 10.686 14.429 22.108 1.00 24.57 21 THR B C 1
ATOM 983 O O . THR B 1 21 ? 11.665 14.253 22.802 1.00 21.66 21 THR B O 1
ATOM 987 N N . LEU B 1 22 ? 10.772 14.890 20.864 1.00 22.87 22 LEU B N 1
ATOM 988 C CA . LEU B 1 22 ? 12.032 15.259 20.224 1.00 26.24 22 LEU B CA 1
ATOM 989 C C . LEU B 1 22 ? 11.889 16.642 19.561 1.00 24.19 22 LEU B C 1
ATOM 990 O O . LEU B 1 22 ? 10.860 16.926 18.981 1.00 20.13 22 LEU B O 1
ATOM 995 N N . ALA B 1 23 ? 12.898 17.494 19.686 1.00 21.85 23 ALA B N 1
ATOM 996 C CA . ALA B 1 23 ? 12.944 18.797 19.009 1.00 24.17 23 ALA B CA 1
ATOM 997 C C . ALA B 1 23 ? 14.419 19.026 18.738 1.00 21.15 23 ALA B C 1
ATOM 998 O O . ALA B 1 23 ? 15.126 19.587 19.545 1.00 22.31 23 ALA B O 1
ATOM 1000 N N . HIS B 1 24 ? 14.877 18.556 17.585 1.00 20.25 24 HIS B N 1
ATOM 1001 C CA . HIS B 1 24 ? 16.304 18.402 17.377 1.00 16.13 24 HIS B CA 1
ATOM 1002 C C . HIS B 1 24 ? 16.843 19.056 16.156 1.00 22.09 24 HIS B C 1
ATOM 1003 O O . HIS B 1 24 ? 16.310 18.879 15.071 1.00 16.76 24 HIS B O 1
ATOM 1010 N N . LEU B 1 25 ? 17.948 19.771 16.333 1.00 22.52 25 LEU B N 1
ATOM 1011 C CA . LEU B 1 25 ? 18.519 20.513 15.242 1.00 23.98 25 LEU B CA 1
ATOM 1012 C C . LEU B 1 25 ? 19.741 19.797 14.687 1.00 20.08 25 LEU B C 1
ATOM 1013 O O . LEU B 1 25 ? 20.621 19.477 15.449 1.00 19.51 25 LEU B O 1
ATOM 1018 N N . ILE B 1 26 ? 19.797 19.591 13.368 1.00 21.74 26 ILE B N 1
ATOM 1019 C CA . ILE B 1 26 ? 20.996 19.109 12.689 1.00 22.48 26 ILE B CA 1
ATOM 1020 C C . ILE B 1 26 ? 21.392 20.203 11.705 1.00 24.03 26 ILE B C 1
ATOM 1021 O O . ILE B 1 26 ? 20.699 20.435 10.717 1.00 24.28 26 ILE B O 1
ATOM 1026 N N . ALA B 1 27 ? 22.516 20.869 11.987 1.00 22.21 27 ALA B N 1
ATOM 1027 C CA . ALA B 1 27 ? 22.964 22.005 11.194 1.00 18.41 27 ALA B CA 1
ATOM 1028 C C . ALA B 1 27 ? 23.398 21.574 9.796 1.00 18.93 27 ALA B C 1
ATOM 1029 O O . ALA B 1 27 ? 23.106 22.249 8.808 1.00 23.14 27 ALA B O 1
ATOM 1031 N N . ASN B 1 28 ? 24.112 20.446 9.715 1.00 20.70 28 ASN B N 1
ATOM 1032 C CA . ASN B 1 28 ? 24.709 20.004 8.460 1.00 24.73 28 ASN B CA 1
ATOM 1033 C C . ASN B 1 28 ? 24.488 18.505 8.234 1.00 24.63 28 ASN B C 1
ATOM 1034 O O . ASN B 1 28 ? 25.423 17.715 8.396 1.00 26.76 28 ASN B O 1
ATOM 1039 N N . PRO B 1 29 ? 23.258 18.103 7.864 1.00 22.35 29 PRO B N 1
ATOM 1040 C CA . PRO B 1 29 ? 23.011 16.701 7.580 1.00 23.25 29 PRO B CA 1
ATOM 1041 C C . PRO B 1 29 ? 23.644 16.312 6.246 1.00 25.19 29 PRO B C 1
ATOM 1042 O O . PRO B 1 29 ? 23.766 17.160 5.357 1.00 25.88 29 PRO B O 1
ATOM 1046 N N . GLY B 1 30 ? 24.041 15.046 6.119 1.00 25.78 30 GLY B N 1
ATOM 1047 C CA . GLY B 1 30 ? 24.666 14.581 4.886 1.00 27.47 30 GLY B CA 1
ATOM 1048 C C . GLY B 1 30 ? 23.658 14.525 3.781 1.00 26.50 30 GLY B C 1
ATOM 1049 O O . GLY B 1 30 ? 22.457 14.433 4.039 1.00 31.14 30 GLY B O 1
ATOM 1050 N N . LYS B 1 31 ? 24.149 14.562 2.544 1.00 29.34 31 LYS B N 1
ATOM 1051 C CA . LYS B 1 31 ? 23.310 14.502 1.357 1.00 28.36 31 LYS B CA 1
ATOM 1052 C C . LYS B 1 31 ? 22.543 13.185 1.260 1.00 27.75 31 LYS B C 1
ATOM 1053 O O . LYS B 1 31 ? 21.389 13.164 0.844 1.00 24.53 31 LYS B O 1
ATOM 1059 N N . ASP B 1 32 ? 23.169 12.069 1.630 1.00 28.59 32 ASP B N 1
ATOM 1060 C CA . ASP B 1 32 ? 22.472 10.781 1.549 1.00 28.97 32 ASP B CA 1
ATOM 1061 C C . ASP B 1 32 ? 21.249 10.727 2.478 1.00 29.06 32 ASP B C 1
ATOM 1062 O O . ASP B 1 32 ? 20.187 10.268 2.084 1.00 27.66 32 ASP B O 1
ATOM 1067 N N . LEU B 1 33 ? 21.417 11.192 3.711 1.00 26.49 33 LEU B N 1
ATOM 1068 C CA . LEU B 1 33 ? 20.337 11.238 4.690 1.00 27.45 33 LEU B CA 1
ATOM 1069 C C . LEU B 1 33 ? 19.231 12.155 4.203 1.00 27.56 33 LEU B C 1
ATOM 1070 O O . LEU B 1 33 ? 18.053 11.792 4.176 1.00 27.29 33 LEU B O 1
ATOM 1075 N N . PHE B 1 34 ? 19.631 13.346 3.791 1.00 27.93 34 PHE B N 1
ATOM 1076 C CA . PHE B 1 34 ? 18.709 14.347 3.324 1.00 30.54 34 PHE B CA 1
ATOM 1077 C C . PHE B 1 34 ? 17.895 13.743 2.180 1.00 30.76 34 PHE B C 1
ATOM 1078 O O . PHE B 1 34 ? 16.686 13.902 2.137 1.00 32.85 34 PHE B O 1
ATOM 1086 N N . LYS B 1 35 ? 18.548 12.966 1.320 1.00 32.99 35 LYS B N 1
ATOM 1087 C CA . LYS B 1 35 ? 17.864 12.301 0.202 1.00 34.61 35 LYS B CA 1
ATOM 1088 C C . LYS B 1 35 ? 17.034 11.064 0.610 1.00 35.82 35 LYS B C 1
ATOM 1089 O O . LYS B 1 35 ? 15.938 10.822 0.072 1.00 34.78 35 LYS B O 1
ATOM 1095 N N . LYS B 1 36 ? 17.537 10.286 1.566 1.00 33.08 36 LYS B N 1
ATOM 1096 C CA . LYS B 1 36 ? 16.787 9.144 2.086 1.00 30.98 36 LYS B CA 1
ATOM 1097 C C . LYS B 1 36 ? 15.507 9.574 2.813 1.00 27.99 36 LYS B C 1
ATOM 1098 O O . LYS B 1 36 ? 14.586 8.780 2.989 1.00 28.00 36 LYS B O 1
ATOM 1104 N N . LEU B 1 37 ? 15.456 10.825 3.244 1.00 27.25 37 LEU B N 1
ATOM 1105 C CA . LEU B 1 37 ? 14.254 11.358 3.873 1.00 27.89 37 LEU B CA 1
ATOM 1106 C C . LEU B 1 37 ? 13.261 11.883 2.840 1.00 26.87 37 LEU B C 1
ATOM 1107 O O . LEU B 1 37 ? 12.150 12.267 3.200 1.00 27.22 37 LEU B O 1
ATOM 1112 N N . GLY B 1 38 ? 13.646 11.871 1.563 1.00 28.34 38 GLY B N 1
ATOM 1113 C CA . GLY B 1 38 ? 12.772 12.324 0.484 1.00 28.04 38 GLY B CA 1
ATOM 1114 C C . GLY B 1 38 ? 12.716 13.841 0.369 1.00 29.73 38 GLY B C 1
ATOM 1115 O O . GLY B 1 38 ? 11.829 14.384 -0.308 1.00 28.10 38 GLY B O 1
ATOM 1116 N N . LEU B 1 39 ? 13.673 14.520 1.007 1.00 26.81 39 LEU B N 1
ATOM 1117 C CA . LEU B 1 39 ? 13.748 15.979 0.991 1.00 27.35 39 LEU B CA 1
ATOM 1118 C C . LEU B 1 39 ? 14.328 16.462 -0.312 1.00 30.07 39 LEU B C 1
ATOM 1119 O O . LEU B 1 39 ? 15.263 15.881 -0.835 1.00 31.03 39 LEU B O 1
ATOM 1124 N N . GLN B 1 40 ? 13.751 17.543 -0.819 1.00 32.60 40 GLN B N 1
ATOM 1125 C CA . GLN B 1 40 ? 14.173 18.149 -2.053 1.00 32.71 40 GLN B CA 1
ATOM 1126 C C . GLN B 1 40 ? 14.862 19.477 -1.762 1.00 33.40 40 GLN B C 1
ATOM 1127 O O . GLN B 1 40 ? 14.959 19.880 -0.599 1.00 35.55 40 GLN B O 1
ATOM 1133 N N . ASP B 1 41 ? 15.347 20.123 -2.820 1.00 34.29 41 ASP B N 1
ATOM 1134 C CA A ASP B 1 41 ? 16.149 21.363 -2.701 0.50 34.36 41 ASP B CA 1
ATOM 1135 C CA B ASP B 1 41 ? 16.150 21.352 -2.751 0.50 33.97 41 ASP B CA 1
ATOM 1136 C C . ASP B 1 41 ? 17.556 21.060 -2.189 1.00 33.64 41 ASP B C 1
ATOM 1137 O O . ASP B 1 41 ? 17.882 19.914 -1.842 1.00 33.46 41 ASP B O 1
ATOM 1146 N N . ALA B 1 42 ? 18.398 22.089 -2.141 1.00 30.55 42 ALA B N 1
ATOM 1147 C CA . ALA B 1 42 ? 19.744 21.959 -1.637 1.00 30.44 42 ALA B CA 1
ATOM 1148 C C . ALA B 1 42 ? 19.692 21.552 -0.168 1.00 29.17 42 ALA B C 1
ATOM 1149 O O . ALA B 1 42 ? 18.765 21.923 0.537 1.00 30.12 42 ALA B O 1
ATOM 1151 N N . VAL B 1 43 ? 20.674 20.767 0.264 1.00 28.54 43 VAL B N 1
ATOM 1152 C CA . VAL B 1 43 ? 20.790 20.363 1.659 1.00 28.15 43 VAL B CA 1
ATOM 1153 C C . VAL B 1 43 ? 20.792 21.622 2.489 1.00 26.20 43 VAL B C 1
ATOM 1154 O O . VAL B 1 43 ? 21.390 22.625 2.095 1.00 25.05 43 VAL B O 1
ATOM 1158 N N . SER B 1 44 ? 20.154 21.556 3.650 1.00 25.68 44 SER B N 1
ATOM 1159 C CA . SER B 1 44 ? 20.083 22.683 4.550 1.00 23.03 44 SER B CA 1
ATOM 1160 C C . SER B 1 44 ? 20.058 22.095 5.929 1.00 20.84 44 SER B C 1
ATOM 1161 O O . SER B 1 44 ? 19.954 20.883 6.085 1.00 22.31 44 SER B O 1
ATOM 1164 N N . ALA B 1 45 ? 20.121 22.957 6.922 1.00 20.25 45 ALA B N 1
ATOM 1165 C CA . ALA B 1 45 ? 19.866 22.520 8.284 1.00 18.27 45 ALA B CA 1
ATOM 1166 C C . ALA B 1 45 ? 18.426 21.981 8.349 1.00 19.89 45 ALA B C 1
ATOM 1167 O O . ALA B 1 45 ? 17.547 22.446 7.610 1.00 20.59 45 ALA B O 1
ATOM 1169 N N . ILE B 1 46 ? 18.200 21.017 9.240 1.00 21.78 46 ILE B N 1
ATOM 1170 C CA . ILE B 1 46 ? 16.896 20.439 9.441 1.00 18.55 46 ILE B CA 1
ATOM 1171 C C . ILE B 1 46 ? 16.563 20.440 10.938 1.00 17.64 46 ILE B C 1
ATOM 1172 O O . ILE B 1 46 ? 17.452 20.433 11.784 1.00 23.11 46 ILE B O 1
ATOM 1177 N N . GLY B 1 47 ? 15.264 20.544 11.206 1.00 19.37 47 GLY B N 1
ATOM 1178 C CA . GLY B 1 47 ? 14.699 20.498 12.540 1.00 17.47 47 GLY B CA 1
ATOM 1179 C C . GLY B 1 47 ? 13.766 19.289 12.542 1.00 20.62 47 GLY B C 1
ATOM 1180 O O . GLY B 1 47 ? 12.986 19.136 11.641 1.00 23.99 47 GLY B O 1
ATOM 1181 N N . ILE B 1 48 ? 13.857 18.465 13.578 1.00 18.23 48 ILE B N 1
ATOM 1182 C CA . ILE B 1 48 ? 13.164 17.189 13.652 1.00 14.60 48 ILE B CA 1
ATOM 1183 C C . ILE B 1 48 ? 12.301 17.181 14.876 1.00 18.99 48 ILE B C 1
ATOM 1184 O O . ILE B 1 48 ? 12.820 17.387 15.960 1.00 17.12 48 ILE B O 1
ATOM 1189 N N . LEU B 1 49 ? 10.988 17.009 14.683 1.00 18.13 49 LEU B N 1
ATOM 1190 C CA . LEU B 1 49 ? 10.024 16.930 15.769 1.00 17.77 49 LEU B CA 1
ATOM 1191 C C . LEU B 1 49 ? 9.296 15.587 15.852 1.00 16.32 49 LEU B C 1
ATOM 1192 O O . LEU B 1 49 ? 8.947 14.990 14.823 1.00 19.07 49 LEU B O 1
ATOM 1197 N N . THR B 1 50 ? 9.094 15.123 17.086 1.00 17.55 50 THR B N 1
ATOM 1198 C CA . THR B 1 50 ? 8.267 13.970 17.412 1.00 22.70 50 THR B CA 1
ATOM 1199 C C . THR B 1 50 ? 7.152 14.493 18.300 1.00 21.18 50 THR B C 1
ATOM 1200 O O . THR B 1 50 ? 7.426 15.035 19.378 1.00 21.50 50 THR B O 1
ATOM 1204 N N . ILE B 1 51 ? 5.911 14.332 17.830 1.00 22.78 51 ILE B N 1
ATOM 1205 C CA . ILE B 1 51 ? 4.740 14.911 18.478 1.00 20.78 51 ILE B CA 1
ATOM 1206 C C . ILE B 1 51 ? 3.579 13.908 18.634 1.00 19.41 51 ILE B C 1
ATOM 1207 O O . ILE B 1 51 ? 3.224 13.209 17.701 1.00 22.28 51 ILE B O 1
ATOM 1212 N N . THR B 1 52 ? 3.017 13.866 19.842 1.00 19.08 52 THR B N 1
ATOM 1213 C CA . THR B 1 52 ? 1.823 13.115 20.122 1.00 20.18 52 THR B CA 1
ATOM 1214 C C . THR B 1 52 ? 0.804 14.135 20.674 1.00 21.94 52 THR B C 1
ATOM 1215 O O . THR B 1 52 ? 1.152 14.967 21.504 1.00 22.07 52 THR B O 1
ATOM 1219 N N . PRO B 1 53 ? -0.451 14.071 20.215 1.00 20.35 53 PRO B N 1
ATOM 1220 C CA . PRO B 1 53 ? -0.970 13.166 19.231 1.00 16.29 53 PRO B CA 1
ATOM 1221 C C . PRO B 1 53 ? -0.472 13.540 17.847 1.00 15.80 53 PRO B C 1
ATOM 1222 O O . PRO B 1 53 ? -0.048 14.665 17.619 1.00 16.93 53 PRO B O 1
ATOM 1226 N N . SER B 1 54 ? -0.515 12.590 16.959 1.00 18.59 54 SER B N 1
ATOM 1227 C CA . SER B 1 54 ? 0.061 12.818 15.626 1.00 21.11 54 SER B CA 1
ATOM 1228 C C . SER B 1 54 ? -0.481 14.029 14.888 1.00 24.61 54 SER B C 1
ATOM 1229 O O . SER B 1 54 ? 0.249 14.666 14.105 1.00 24.78 54 SER B O 1
ATOM 1232 N N . GLU B 1 55 ? -1.759 14.344 15.093 1.00 23.53 55 GLU B N 1
ATOM 1233 C CA . GLU B 1 55 ? -2.374 15.468 14.408 1.00 24.39 55 GLU B CA 1
ATOM 1234 C C . GLU B 1 55 ? -1.794 16.819 14.813 1.00 22.65 55 GLU B C 1
ATOM 1235 O O . GLU B 1 55 ? -1.875 17.758 14.050 1.00 20.95 55 GLU B O 1
ATOM 1241 N N . ALA B 1 56 ? -1.235 16.907 16.019 1.00 20.03 56 ALA B N 1
ATOM 1242 C CA . ALA B 1 56 ? -0.561 18.123 16.476 1.00 22.35 56 ALA B CA 1
ATOM 1243 C C . ALA B 1 56 ? 0.660 18.506 15.621 1.00 21.47 56 ALA B C 1
ATOM 1244 O O . ALA B 1 56 ? 1.136 19.616 15.704 1.00 17.10 56 ALA B O 1
ATOM 1246 N N . SER B 1 57 ? 1.172 17.587 14.802 1.00 24.38 57 SER B N 1
ATOM 1247 C CA . SER B 1 57 ? 2.149 17.933 13.782 1.00 25.54 57 SER B CA 1
ATOM 1248 C C . SER B 1 57 ? 1.669 19.092 12.898 1.00 24.03 57 SER B C 1
ATOM 1249 O O . SER B 1 57 ? 2.479 19.875 12.415 1.00 23.44 57 SER B O 1
ATOM 1252 N N . ILE B 1 58 ? 0.359 19.193 12.676 1.00 20.27 58 ILE B N 1
ATOM 1253 C CA . ILE B 1 58 ? -0.217 20.266 11.841 1.00 20.37 58 ILE B CA 1
ATOM 1254 C C . ILE B 1 58 ? -0.027 21.634 12.493 1.00 17.54 58 ILE B C 1
ATOM 1255 O O . ILE B 1 58 ? 0.334 22.601 11.866 1.00 17.80 58 ILE B O 1
ATOM 1260 N N . ILE B 1 59 ? -0.180 21.659 13.812 1.00 16.55 59 ILE B N 1
ATOM 1261 C CA . ILE B 1 59 ? -0.065 22.857 14.578 1.00 17.87 59 ILE B CA 1
ATOM 1262 C C . ILE B 1 59 ? 1.402 23.283 14.666 1.00 18.23 59 ILE B C 1
ATOM 1263 O O . ILE B 1 59 ? 1.739 24.478 14.540 1.00 19.97 59 ILE B O 1
ATOM 1268 N N . ALA B 1 60 ? 2.272 22.308 14.920 1.00 20.44 60 ALA B N 1
ATOM 1269 C CA . ALA B 1 60 ? 3.704 22.550 14.987 1.00 16.14 60 ALA B CA 1
ATOM 1270 C C . ALA B 1 60 ? 4.196 23.123 13.685 1.00 16.62 60 ALA B C 1
ATOM 1271 O O . ALA B 1 60 ? 5.039 24.021 13.686 1.00 21.37 60 ALA B O 1
ATOM 1273 N N . CYS B 1 61 ? 3.666 22.631 12.574 1.00 17.50 61 CYS B N 1
ATOM 1274 C CA . CYS B 1 61 ? 4.049 23.161 11.270 1.00 18.27 61 CYS B CA 1
ATOM 1275 C C . CYS B 1 61 ? 3.648 24.619 11.138 1.00 23.18 61 CYS B C 1
ATOM 1276 O O . CYS B 1 61 ? 4.399 25.433 10.612 1.00 23.54 61 CYS B O 1
ATOM 1279 N N . ASP B 1 62 ? 2.426 24.923 11.553 1.00 19.77 62 ASP B N 1
ATOM 1280 C CA . ASP B 1 62 ? 1.933 26.288 11.474 1.00 22.10 62 ASP B CA 1
ATOM 1281 C C . ASP B 1 62 ? 2.766 27.247 12.338 1.00 21.34 62 ASP B C 1
ATOM 1282 O O . ASP B 1 62 ? 3.180 28.309 11.871 1.00 21.23 62 ASP B O 1
ATOM 1287 N N . ILE B 1 63 ? 3.003 26.881 13.595 1.00 20.88 63 ILE B N 1
ATOM 1288 C CA . ILE B 1 63 ? 3.847 27.691 14.473 1.00 21.47 63 ILE B CA 1
ATOM 1289 C C . ILE B 1 63 ? 5.246 27.907 13.876 1.00 22.84 63 ILE B C 1
ATOM 1290 O O . ILE B 1 63 ? 5.775 29.020 13.915 1.00 23.14 63 ILE B O 1
ATOM 1295 N N . ALA B 1 64 ? 5.822 26.858 13.281 1.00 21.30 64 ALA B N 1
ATOM 1296 C CA . ALA B 1 64 ? 7.160 26.927 12.707 1.00 20.84 64 ALA B CA 1
ATOM 1297 C C . ALA B 1 64 ? 7.266 27.878 11.508 1.00 21.74 64 ALA B C 1
ATOM 1298 O O . ALA B 1 64 ? 8.153 28.748 11.482 1.00 18.84 64 ALA B O 1
ATOM 1300 N N . THR B 1 65 ? 6.378 27.709 10.532 1.00 22.29 65 THR B N 1
ATOM 1301 C CA . THR B 1 65 ? 6.435 28.513 9.303 1.00 24.11 65 THR B CA 1
ATOM 1302 C C . THR B 1 65 ? 6.058 29.979 9.564 1.00 24.43 65 THR B C 1
ATOM 1303 O O . THR B 1 65 ? 6.535 30.904 8.876 1.00 25.96 65 THR B O 1
ATOM 1307 N N . LYS B 1 66 ? 5.236 30.204 10.581 1.00 24.61 66 LYS B N 1
ATOM 1308 C CA . LYS B 1 66 ? 4.884 31.565 10.961 1.00 26.29 66 LYS B CA 1
ATOM 1309 C C . LYS B 1 66 ? 5.998 32.236 11.771 1.00 25.53 66 LYS B C 1
ATOM 1310 O O . LYS B 1 66 ? 6.053 33.455 11.820 1.00 23.46 66 LYS B O 1
ATOM 1316 N N . SER B 1 67 ? 6.913 31.456 12.354 1.00 25.71 67 SER B N 1
ATOM 1317 C CA . SER B 1 67 ? 7.963 32.021 13.218 1.00 25.12 67 SER B CA 1
ATOM 1318 C C . SER B 1 67 ? 9.102 32.695 12.470 1.00 24.74 67 SER B C 1
ATOM 1319 O O . SER B 1 67 ? 9.862 33.447 13.072 1.00 25.76 67 SER B O 1
ATOM 1322 N N . GLY B 1 68 ? 9.221 32.420 11.171 1.00 24.12 68 GLY B N 1
ATOM 1323 C CA . GLY B 1 68 ? 10.287 32.972 10.370 1.00 24.74 68 GLY B CA 1
ATOM 1324 C C . GLY B 1 68 ? 10.423 32.234 9.051 1.00 23.93 68 GLY B C 1
ATOM 1325 O O . GLY B 1 68 ? 9.467 31.616 8.589 1.00 26.41 68 GLY B O 1
ATOM 1326 N N . ALA B 1 69 ? 11.629 32.255 8.479 1.00 24.71 69 ALA B N 1
ATOM 1327 C CA . ALA B 1 69 ? 11.910 31.675 7.148 1.00 23.29 69 ALA B CA 1
ATOM 1328 C C . ALA B 1 69 ? 12.284 30.182 7.262 1.00 23.50 69 ALA B C 1
ATOM 1329 O O . ALA B 1 69 ? 13.421 29.762 7.017 1.00 23.32 69 ALA B O 1
ATOM 1331 N N . VAL B 1 70 ? 11.297 29.396 7.650 1.00 23.22 70 VAL B N 1
ATOM 1332 C CA . VAL B 1 70 ? 11.425 27.956 7.810 1.00 22.70 70 VAL B CA 1
ATOM 1333 C C . VAL B 1 70 ? 10.346 27.300 6.957 1.00 23.88 70 VAL B C 1
ATOM 1334 O O . VAL B 1 70 ? 9.200 27.775 6.950 1.00 24.68 70 VAL B O 1
ATOM 1338 N N . GLU B 1 71 ? 10.705 26.201 6.290 1.00 23.40 71 GLU B N 1
ATOM 1339 C CA . GLU B 1 71 ? 9.815 25.483 5.375 1.00 25.30 71 GLU B CA 1
ATOM 1340 C C . GLU B 1 71 ? 9.467 24.119 5.946 1.00 25.24 71 GLU B C 1
ATOM 1341 O O . GLU B 1 71 ? 10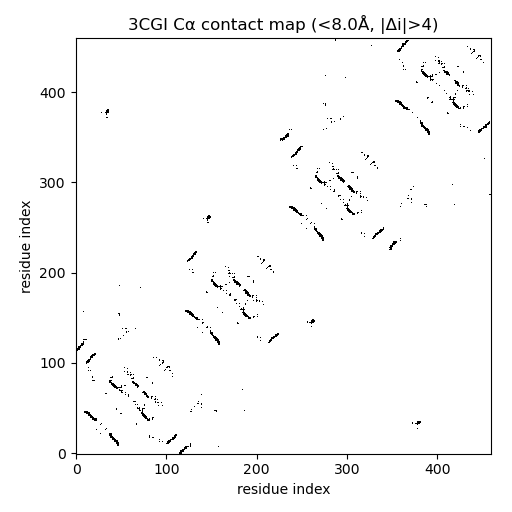.203 23.601 6.781 1.00 23.13 71 GLU B O 1
ATOM 1347 N N . ILE B 1 72 ? 8.334 23.551 5.526 1.00 22.43 72 ILE B N 1
ATOM 1348 C CA . ILE B 1 72 ? 8.010 22.166 5.891 1.00 20.40 72 ILE B CA 1
ATOM 1349 C C . ILE B 1 72 ? 8.740 21.264 4.890 1.00 18.85 72 ILE B C 1
ATOM 1350 O O . ILE B 1 72 ? 8.442 21.309 3.679 1.00 22.33 72 ILE B O 1
ATOM 1355 N N . GLY B 1 73 ? 9.720 20.491 5.366 1.00 19.51 73 GLY B N 1
ATOM 1356 C CA . GLY B 1 73 ? 10.402 19.463 4.551 1.00 20.93 73 GLY B CA 1
ATOM 1357 C C . GLY B 1 73 ? 9.383 18.366 4.345 1.00 20.63 73 GLY B C 1
ATOM 1358 O O . GLY B 1 73 ? 9.056 18.002 3.216 1.00 21.86 73 GLY B O 1
ATOM 1359 N N . PHE B 1 74 ? 8.872 17.857 5.464 1.00 21.29 74 PHE B N 1
ATOM 1360 C CA . PHE B 1 74 ? 7.672 17.019 5.437 1.00 21.03 74 PHE B CA 1
ATOM 1361 C C . PHE B 1 74 ? 6.915 17.025 6.755 1.00 20.54 74 PHE B C 1
ATOM 1362 O O . PHE B 1 74 ? 7.453 17.293 7.861 1.00 19.38 74 PHE B O 1
ATOM 1370 N N . LEU B 1 75 ? 5.632 16.681 6.623 1.00 21.80 75 LEU B N 1
ATOM 1371 C CA . LEU B 1 75 ? 4.733 16.516 7.728 1.00 22.64 75 LEU B CA 1
ATOM 1372 C C . LEU B 1 75 ? 4.187 15.086 7.679 1.00 21.82 75 LEU B C 1
ATOM 1373 O O . LEU B 1 75 ? 3.844 14.602 6.620 1.00 22.01 75 LEU B O 1
ATOM 1378 N N . ASP B 1 76 ? 4.138 14.405 8.812 1.00 18.60 76 ASP B N 1
ATOM 1379 C CA . ASP B 1 76 ? 3.496 13.087 8.860 1.00 23.21 76 ASP B CA 1
ATOM 1380 C C . ASP B 1 76 ? 2.468 13.103 9.981 1.00 21.34 76 ASP B C 1
ATOM 1381 O O . ASP B 1 76 ? 2.808 12.939 11.163 1.00 26.69 76 ASP B O 1
ATOM 1386 N N . ARG B 1 77 ? 1.196 13.305 9.595 1.00 26.11 77 ARG B N 1
ATOM 1387 C CA . ARG B 1 77 ? 0.082 13.328 10.548 1.00 28.37 77 ARG B CA 1
ATOM 1388 C C . ARG B 1 77 ? -0.274 11.932 11.103 1.00 29.56 77 ARG B C 1
ATOM 1389 O O . ARG B 1 77 ? -1.029 11.800 12.077 1.00 30.89 77 ARG B O 1
ATOM 1397 N N . PHE B 1 78 ? 0.300 10.889 10.507 1.00 27.21 78 PHE B N 1
ATOM 1398 C CA . PHE B 1 78 ? 0.079 9.521 10.978 1.00 29.87 78 PHE B CA 1
ATOM 1399 C C . PHE B 1 78 ? 1.019 9.164 12.111 1.00 31.16 78 PHE B C 1
ATOM 1400 O O . PHE B 1 78 ? 0.618 8.523 13.077 1.00 36.30 78 PHE B O 1
ATOM 1408 N N . THR B 1 79 ? 2.268 9.597 12.003 1.00 30.57 79 THR B N 1
ATOM 1409 C CA . THR B 1 79 ? 3.241 9.356 13.043 1.00 29.63 79 THR B CA 1
ATOM 1410 C C . THR B 1 79 ? 3.492 10.572 13.919 1.00 31.31 79 THR B C 1
ATOM 1411 O O . THR B 1 79 ? 3.980 10.409 15.030 1.00 28.72 79 THR B O 1
ATOM 1415 N N . GLY B 1 80 ? 3.183 11.780 13.429 1.00 29.46 80 GLY B N 1
ATOM 1416 C CA . GLY B 1 80 ? 3.395 13.005 14.216 1.00 26.42 80 GLY B CA 1
ATOM 1417 C C . GLY B 1 80 ? 4.759 13.615 13.948 1.00 27.80 80 GLY B C 1
ATOM 1418 O O . GLY B 1 80 ? 5.159 14.598 14.581 1.00 30.35 80 GLY B O 1
ATOM 1419 N N . ALA B 1 81 ? 5.489 13.045 12.996 1.00 25.73 81 ALA B N 1
ATOM 1420 C CA . ALA B 1 81 ? 6.798 13.588 12.645 1.00 24.90 81 ALA B CA 1
ATOM 1421 C C . ALA B 1 81 ? 6.685 14.871 11.838 1.00 26.51 81 ALA B C 1
ATOM 1422 O O . ALA B 1 81 ? 5.848 14.988 10.923 1.00 23.12 81 ALA B O 1
ATOM 1424 N N . VAL B 1 82 ? 7.552 15.826 12.168 1.00 22.61 82 VAL B N 1
ATOM 1425 C CA . VAL B 1 82 ? 7.770 16.999 11.328 1.00 23.69 82 VAL B CA 1
ATOM 1426 C C . VAL B 1 82 ? 9.281 17.185 11.133 1.00 21.22 82 VAL B C 1
ATOM 1427 O O . VAL B 1 82 ? 10.055 17.123 12.077 1.00 20.39 82 VAL B O 1
ATOM 1431 N N . VAL B 1 83 ? 9.668 17.361 9.869 1.00 18.18 83 VAL B N 1
ATOM 1432 C CA . VAL B 1 83 ? 11.014 17.822 9.531 1.00 23.11 83 VAL B CA 1
ATOM 1433 C C . VAL B 1 83 ? 10.890 19.232 8.903 1.00 22.99 83 VAL B C 1
ATOM 1434 O O . VAL B 1 83 ? 10.197 19.463 7.895 1.00 23.23 83 VAL B O 1
ATOM 1438 N N . LEU B 1 84 ? 11.589 20.159 9.525 1.00 21.38 84 LEU B N 1
ATOM 1439 C CA . LEU B 1 84 ? 11.643 21.541 9.098 1.00 22.84 84 LEU B CA 1
ATOM 1440 C C . LEU B 1 84 ? 12.972 21.804 8.361 1.00 22.37 84 LEU B C 1
ATOM 1441 O O . LEU B 1 84 ? 13.978 21.118 8.611 1.00 21.53 84 LEU B O 1
ATOM 1446 N N . THR B 1 85 ? 12.970 22.774 7.455 1.00 20.83 85 THR B N 1
ATOM 1447 C CA . THR B 1 85 ? 14.184 23.162 6.752 1.00 22.70 85 THR B CA 1
ATOM 1448 C C . THR B 1 85 ? 14.339 24.678 6.731 1.00 21.19 85 THR B C 1
ATOM 1449 O O . THR B 1 85 ? 13.357 25.436 6.738 1.00 19.62 85 THR B O 1
ATOM 1453 N N . GLY B 1 86 ? 15.588 25.116 6.668 1.00 19.48 86 GLY B N 1
ATOM 1454 C CA . GLY B 1 86 ? 15.884 26.541 6.571 1.00 21.78 86 GLY B CA 1
ATOM 1455 C C . GLY B 1 86 ? 17.247 26.828 7.173 1.00 22.19 86 GLY B C 1
ATOM 1456 O O . GLY B 1 86 ? 18.010 25.905 7.489 1.00 22.61 86 GLY B O 1
ATOM 1457 N N . ASP B 1 87 ? 17.534 28.113 7.351 1.00 21.78 87 ASP B N 1
ATOM 1458 C CA . ASP B 1 87 ? 18.724 28.554 8.046 1.00 22.27 87 ASP B CA 1
ATOM 1459 C C . ASP B 1 87 ? 18.762 27.906 9.405 1.00 22.81 87 ASP B C 1
ATOM 1460 O O . ASP B 1 87 ? 17.751 27.861 10.087 1.00 23.13 87 ASP B O 1
ATOM 1465 N N . VAL B 1 88 ? 19.922 27.404 9.785 1.00 20.25 88 VAL B N 1
ATOM 1466 C CA . VAL B 1 88 ? 20.090 26.725 11.068 1.00 18.84 88 VAL B CA 1
ATOM 1467 C C . VAL B 1 88 ? 19.560 27.528 12.264 1.00 18.84 88 VAL B C 1
ATOM 1468 O O . VAL B 1 88 ? 18.965 26.976 13.189 1.00 19.60 88 VAL B O 1
ATOM 1472 N N . SER B 1 89 ? 19.780 28.837 12.261 1.00 15.93 89 SER B N 1
ATOM 1473 C CA . SER B 1 89 ? 19.336 29.659 13.385 1.00 18.27 89 SER B CA 1
ATOM 1474 C C . SER B 1 89 ? 17.824 29.870 13.337 1.00 16.12 89 SER B C 1
ATOM 1475 O O . SER B 1 89 ? 17.172 29.968 14.366 1.00 13.57 89 SER B O 1
ATOM 1478 N N . ALA B 1 90 ? 17.283 29.973 12.131 1.00 15.09 90 ALA B N 1
ATOM 1479 C CA . ALA B 1 90 ? 15.841 30.117 11.964 1.00 17.99 90 ALA B CA 1
ATOM 1480 C C . ALA B 1 90 ? 15.111 28.820 12.367 1.00 18.65 90 ALA B C 1
ATOM 1481 O O . ALA B 1 90 ? 14.090 28.896 13.037 1.00 20.41 90 ALA B O 1
ATOM 1483 N N . VAL B 1 91 ? 15.639 27.652 11.970 1.00 20.53 91 VAL B N 1
ATOM 1484 C CA . VAL B 1 91 ? 15.055 26.358 12.374 1.00 20.30 91 VAL B CA 1
ATOM 1485 C C . VAL B 1 91 ? 15.118 26.248 13.895 1.00 19.80 91 VAL B C 1
ATOM 1486 O O . VAL B 1 91 ? 14.174 25.824 14.522 1.00 19.77 91 VAL B O 1
ATOM 1490 N N . GLU B 1 92 ? 16.226 26.647 14.482 1.00 21.28 92 GLU B N 1
ATOM 1491 C CA . GLU B 1 92 ? 16.341 26.598 15.934 1.00 21.17 92 GLU B CA 1
ATOM 1492 C C . GLU B 1 92 ? 15.257 27.419 16.626 1.00 21.13 92 GLU B C 1
ATOM 1493 O O . GLU B 1 92 ? 14.640 26.945 17.585 1.00 22.34 92 GLU B O 1
ATOM 1499 N N . TYR B 1 93 ? 15.059 28.659 16.161 1.00 20.41 93 TYR B N 1
ATOM 1500 C CA . TYR B 1 93 ? 14.018 29.548 16.687 1.00 21.68 93 TYR B CA 1
ATOM 1501 C C . TYR B 1 93 ? 12.636 28.917 16.522 1.00 21.16 93 TYR B C 1
ATOM 1502 O O . TYR B 1 93 ? 11.879 28.893 17.465 1.00 17.92 93 TYR B O 1
ATOM 1511 N N . ALA B 1 94 ? 12.332 28.409 15.332 1.00 18.83 94 ALA B N 1
ATOM 1512 C CA . ALA B 1 94 ? 11.094 27.645 15.087 1.00 20.04 94 ALA B CA 1
ATOM 1513 C C . ALA B 1 94 ? 10.867 26.499 16.078 1.00 20.16 94 ALA B C 1
ATOM 1514 O O . ALA B 1 94 ? 9.750 26.332 16.546 1.00 25.13 94 ALA B O 1
ATOM 1516 N N . LEU B 1 95 ? 11.894 25.702 16.379 1.00 16.98 95 LEU B N 1
ATOM 1517 C CA . LEU B 1 95 ? 11.750 24.552 17.306 1.00 19.31 95 LEU B CA 1
ATOM 1518 C C . LEU B 1 95 ? 11.406 25.065 18.693 1.00 20.72 95 LEU B C 1
ATOM 1519 O O . LEU B 1 95 ? 10.551 24.498 19.390 1.00 23.45 95 LEU B O 1
ATOM 1524 N N . LYS B 1 96 ? 12.060 26.147 19.087 1.00 21.41 96 LYS B N 1
ATOM 1525 C CA . LYS B 1 96 ? 11.816 26.769 20.409 1.00 23.40 96 LYS B CA 1
ATOM 1526 C C . LYS B 1 96 ? 10.395 27.333 20.500 1.00 22.45 96 LYS B C 1
ATOM 1527 O O . LYS B 1 96 ? 9.784 27.337 21.564 1.00 21.25 96 LYS B O 1
ATOM 1533 N N . GLN B 1 97 ? 9.886 27.840 19.381 1.00 19.56 97 GLN B N 1
ATOM 1534 C CA . GLN B 1 97 ? 8.544 28.415 19.337 1.00 19.69 97 GLN B CA 1
ATOM 1535 C C . GLN B 1 97 ? 7.470 27.305 19.367 1.00 21.24 97 GLN B C 1
ATOM 1536 O O . GLN B 1 97 ? 6.398 27.459 19.976 1.00 23.37 97 GLN B O 1
ATOM 1542 N N . VAL B 1 98 ? 7.763 26.199 18.698 1.00 19.83 98 VAL B N 1
ATOM 1543 C CA . VAL B 1 98 ? 6.868 25.029 18.731 1.00 20.78 98 VAL B CA 1
ATOM 1544 C C . VAL B 1 98 ? 6.775 24.542 20.183 1.00 20.17 98 VAL B C 1
ATOM 1545 O O . VAL B 1 98 ? 5.687 24.400 20.735 1.00 22.81 98 VAL B O 1
ATOM 1549 N N . THR B 1 99 ? 7.911 24.323 20.818 1.00 22.47 99 THR B N 1
ATOM 1550 C CA . THR B 1 99 ? 7.908 23.825 22.201 1.00 22.93 99 THR B CA 1
ATOM 1551 C C . THR B 1 99 ? 7.363 24.838 23.226 1.00 25.29 99 THR B C 1
ATOM 1552 O O . THR B 1 99 ? 6.639 24.469 24.149 1.00 23.55 99 THR B O 1
ATOM 1556 N N . ARG B 1 100 ? 7.688 26.117 23.055 1.00 25.38 100 ARG B N 1
ATOM 1557 C CA . ARG B 1 100 ? 7.171 27.158 23.941 1.00 27.71 100 ARG B CA 1
ATOM 1558 C C . ARG B 1 100 ? 5.641 27.240 23.853 1.00 25.05 100 ARG B C 1
ATOM 1559 O O . ARG B 1 100 ? 4.955 27.255 24.872 1.00 23.51 100 ARG B O 1
ATOM 1567 N N . THR B 1 101 ? 5.127 27.260 22.626 1.00 23.48 101 THR B N 1
ATOM 1568 C CA . THR B 1 101 ? 3.697 27.390 22.357 1.00 25.10 101 THR B CA 1
ATOM 1569 C C . THR B 1 101 ? 2.867 26.155 22.756 1.00 23.90 101 THR B C 1
ATOM 1570 O O . THR B 1 101 ? 1.868 26.292 23.440 1.00 22.19 101 THR B O 1
ATOM 1574 N N . LEU B 1 102 ? 3.286 24.961 22.353 1.00 23.05 102 LEU B N 1
ATOM 1575 C CA . LEU B 1 102 ? 2.537 23.753 22.721 1.00 24.91 102 LEU B CA 1
ATOM 1576 C C . LEU B 1 102 ? 2.595 23.544 24.231 1.00 24.06 102 LEU B C 1
ATOM 1577 O O . LEU B 1 102 ? 1.617 23.154 24.832 1.00 24.86 102 LEU B O 1
ATOM 1582 N N . GLY B 1 103 ? 3.734 23.847 24.833 1.00 22.89 103 GLY B N 1
ATOM 1583 C CA . GLY B 1 103 ? 3.938 23.597 26.260 1.00 28.03 103 GLY B CA 1
ATOM 1584 C C . GLY B 1 103 ? 3.249 24.565 27.177 1.00 30.30 103 GLY B C 1
ATOM 1585 O O . GLY B 1 103 ? 2.589 24.159 28.130 1.00 31.25 103 GLY B O 1
ATOM 1586 N N . GLU B 1 104 ? 3.402 25.854 26.895 1.00 33.61 104 GLU B N 1
ATOM 1587 C CA . GLU B 1 104 ? 2.848 26.894 27.752 1.00 36.27 104 GLU B CA 1
ATOM 1588 C C . GLU B 1 104 ? 1.381 27.167 27.471 1.00 35.36 104 GLU B C 1
ATOM 1589 O O . GLU B 1 104 ? 0.612 27.383 28.408 1.00 35.66 104 GLU B O 1
ATOM 1595 N N . MET B 1 105 ? 0.994 27.136 26.195 1.00 35.74 105 MET B N 1
ATOM 1596 C CA . MET B 1 105 ? -0.374 27.468 25.798 1.00 35.37 105 MET B CA 1
ATOM 1597 C C . MET B 1 105 ? -1.316 26.269 25.669 1.00 33.26 105 MET B C 1
ATOM 1598 O O . MET B 1 105 ? -2.526 26.448 25.718 1.00 30.61 105 MET B O 1
ATOM 1603 N N . MET B 1 106 ? -0.782 25.058 25.506 1.00 29.66 106 MET B N 1
ATOM 1604 C CA . MET B 1 106 ? -1.629 23.882 25.289 1.00 28.90 106 MET B CA 1
ATOM 1605 C C . MET B 1 106 ? -1.339 22.714 26.206 1.00 25.89 106 MET B C 1
ATOM 1606 O O . MET B 1 106 ? -1.840 21.617 25.991 1.00 25.13 106 MET B O 1
ATOM 1611 N N . GLN B 1 107 ? -0.551 22.946 27.248 1.00 27.40 107 GLN B N 1
ATOM 1612 C CA . GLN B 1 107 ? -0.315 21.923 28.252 1.00 28.64 107 GLN B CA 1
ATOM 1613 C C . GLN B 1 107 ? 0.287 20.626 27.705 1.00 24.86 107 GLN B C 1
ATOM 1614 O O . GLN B 1 107 ? -0.055 19.534 28.154 1.00 27.32 107 GLN B O 1
ATOM 1620 N N . PHE B 1 108 ? 1.144 20.729 26.698 1.00 23.87 108 PHE B N 1
ATOM 1621 C CA . PHE B 1 108 ? 1.911 19.580 26.275 1.00 23.12 108 PHE B CA 1
ATOM 1622 C C . PHE B 1 108 ? 3.119 19.498 27.176 1.00 20.39 108 PHE B C 1
ATOM 1623 O O . PHE B 1 108 ? 3.663 20.514 27.591 1.00 23.86 108 PHE B O 1
ATOM 1631 N N . THR B 1 109 ? 3.550 18.278 27.442 1.00 20.06 109 THR B N 1
ATOM 1632 C CA . THR B 1 109 ? 4.892 18.019 27.958 1.00 23.67 109 THR B CA 1
ATOM 1633 C C . THR B 1 109 ? 5.851 18.278 26.798 1.00 24.04 109 THR B C 1
ATOM 1634 O O . THR B 1 109 ? 5.593 17.857 25.661 1.00 23.27 109 THR B O 1
ATOM 1638 N N . THR B 1 110 ? 6.937 19.004 27.071 1.00 23.92 110 THR B N 1
ATOM 1639 C CA . THR B 1 110 ? 7.915 19.338 26.039 1.00 25.41 110 THR B CA 1
ATOM 1640 C C . THR B 1 110 ? 9.320 18.924 26.465 1.00 25.38 110 THR B C 1
ATOM 1641 O O . THR B 1 110 ? 9.663 18.899 27.663 1.00 28.06 110 THR B O 1
ATOM 1645 N N . CYS B 1 111 ? 10.118 18.581 25.471 1.00 27.73 111 CYS B N 1
ATOM 1646 C CA . CYS B 1 111 ? 11.513 18.259 25.674 1.00 26.43 111 CYS B CA 1
ATOM 1647 C C . CYS B 1 111 ? 12.329 19.537 25.493 1.00 27.40 111 CYS B C 1
ATOM 1648 O O . CYS B 1 111 ? 11.803 20.559 25.046 1.00 26.48 111 CYS B O 1
ATOM 1651 N N . SER B 1 112 ? 13.616 19.479 25.833 1.00 27.77 112 SER B N 1
ATOM 1652 C CA . SER B 1 112 ? 14.519 20.583 25.588 1.00 28.87 112 SER B CA 1
ATOM 1653 C C . SER B 1 112 ? 14.942 20.477 24.129 1.00 28.07 112 SER B C 1
ATOM 1654 O O . SER B 1 112 ? 14.804 19.425 23.511 1.00 26.67 112 SER B O 1
ATOM 1657 N N . ILE B 1 113 ? 15.414 21.577 23.563 1.00 27.62 113 ILE B N 1
ATOM 1658 C CA . ILE B 1 113 ? 15.892 21.570 22.198 1.00 27.11 113 ILE B CA 1
ATOM 1659 C C . ILE B 1 113 ? 17.286 20.957 22.225 1.00 27.50 113 ILE B C 1
ATOM 1660 O O . ILE B 1 113 ? 18.106 21.332 23.065 1.00 27.96 113 ILE B O 1
ATOM 1665 N N . THR B 1 114 ? 17.554 20.039 21.302 1.00 24.29 114 THR B N 1
ATOM 1666 C CA . THR B 1 114 ? 18.831 19.375 21.230 1.00 26.01 114 THR B CA 1
ATOM 1667 C C . THR B 1 114 ? 19.402 19.642 19.866 1.00 27.11 114 THR B C 1
ATOM 1668 O O . THR B 1 114 ? 18.655 19.909 18.912 1.00 22.01 114 THR B O 1
ATOM 1672 N N . ARG B 1 115 ? 20.726 19.558 19.778 1.00 29.20 115 ARG B N 1
ATOM 1673 C CA . ARG B 1 115 ? 21.424 19.928 18.560 1.00 33.07 115 ARG B CA 1
ATOM 1674 C C . ARG B 1 115 ? 22.581 19.009 18.197 1.00 34.08 115 ARG B C 1
ATOM 1675 O O . ARG B 1 115 ? 23.265 18.471 19.069 1.00 26.42 115 ARG B O 1
ATOM 1683 N N . THR B 1 116 ? 22.759 18.850 16.890 1.00 34.64 116 THR B N 1
ATOM 1684 C CA . THR B 1 116 ? 23.945 18.275 16.279 1.00 40.59 116 THR B CA 1
ATOM 1685 C C . THR B 1 116 ? 24.549 19.394 15.413 1.00 42.18 116 THR B C 1
ATOM 1686 O O . THR B 1 116 ? 24.035 19.693 14.334 1.00 38.84 116 THR B O 1
ATOM 1690 N N . LEU B 1 117 ? 25.621 20.022 15.889 1.00 46.36 117 LEU B N 1
ATOM 1691 C CA . LEU B 1 117 ? 26.254 21.122 15.145 1.00 49.29 117 LEU B CA 1
ATOM 1692 C C . LEU B 1 117 ? 27.472 20.683 14.318 1.00 51.28 117 LEU B C 1
ATOM 1693 O O . LEU B 1 117 ? 27.797 21.317 13.310 1.00 53.08 117 LEU B O 1
ATOM 1698 N N . GLU B 1 118 ? 28.121 19.595 14.723 1.00 54.15 118 GLU B N 1
ATOM 1699 C CA . GLU B 1 118 ? 29.279 19.075 13.996 1.00 56.37 118 GLU B CA 1
ATOM 1700 C C . GLU B 1 118 ? 28.858 18.273 12.762 1.00 57.39 118 GLU B C 1
ATOM 1701 O O . GLU B 1 118 ? 28.727 18.824 11.661 1.00 58.46 118 GLU B O 1
ATOM 1707 N N . GLN C 1 4 ? -20.416 3.440 -43.659 1.00 55.77 4 GLN C N 1
ATOM 1708 C CA . GLN C 1 4 ? -19.195 2.623 -43.891 1.00 54.06 4 GLN C CA 1
ATOM 1709 C C . GLN C 1 4 ? -18.421 2.419 -42.591 1.00 54.07 4 GLN C C 1
ATOM 1710 O O . GLN C 1 4 ? -17.641 3.291 -42.194 1.00 53.78 4 GLN C O 1
ATOM 1716 N N . PRO C 1 5 ? -18.668 1.304 -41.881 1.00 53.48 5 PRO C N 1
ATOM 1717 C CA . PRO C 1 5 ? -17.645 0.953 -40.889 1.00 51.55 5 PRO C CA 1
ATOM 1718 C C . PRO C 1 5 ? -16.392 0.478 -41.657 1.00 50.27 5 PRO C C 1
ATOM 1719 O O . PRO C 1 5 ? -16.514 -0.001 -42.791 1.00 48.96 5 PRO C O 1
ATOM 1723 N N . THR C 1 6 ? -15.208 0.622 -41.066 1.00 47.14 6 THR C N 1
ATOM 1724 C CA . THR C 1 6 ? -13.952 0.273 -41.752 1.00 46.17 6 THR C CA 1
ATOM 1725 C C . THR C 1 6 ? -13.870 -1.213 -42.131 1.00 46.07 6 THR C C 1
ATOM 1726 O O . THR C 1 6 ? -14.250 -2.093 -41.347 1.00 47.29 6 THR C O 1
ATOM 1730 N N . THR C 1 7 ? -13.364 -1.463 -43.339 1.00 45.85 7 THR C N 1
ATOM 1731 C CA . THR C 1 7 ? -13.265 -2.807 -43.911 1.00 44.22 7 THR C CA 1
ATOM 1732 C C . THR C 1 7 ? -11.810 -3.308 -44.013 1.00 42.86 7 THR C C 1
ATOM 1733 O O . THR C 1 7 ? -11.522 -4.475 -43.707 1.00 43.40 7 THR C O 1
ATOM 1737 N N . ASP C 1 8 ? -10.906 -2.427 -44.447 1.00 39.64 8 ASP C N 1
ATOM 1738 C CA . ASP C 1 8 ? -9.491 -2.765 -44.598 1.00 36.67 8 ASP C CA 1
ATOM 1739 C C . ASP C 1 8 ? -8.911 -3.139 -43.241 1.00 34.58 8 ASP C C 1
ATOM 1740 O O . ASP C 1 8 ? -9.118 -2.449 -42.249 1.00 36.60 8 ASP C O 1
ATOM 1745 N N . ARG C 1 9 ? -8.166 -4.238 -43.231 1.00 35.49 9 ARG C N 1
ATOM 1746 C CA . ARG C 1 9 ? -7.751 -4.900 -42.005 1.00 34.81 9 ARG C CA 1
ATOM 1747 C C . ARG C 1 9 ? -6.376 -5.555 -42.196 1.00 32.65 9 ARG C C 1
ATOM 1748 O O . ARG C 1 9 ? -6.098 -6.104 -43.265 1.00 30.01 9 ARG C O 1
ATOM 1756 N N . MET C 1 10 ? -5.512 -5.472 -41.186 1.00 30.03 10 MET C N 1
ATOM 1757 C CA . MET C 1 10 ? -4.213 -6.156 -41.225 1.00 33.32 10 MET C CA 1
ATOM 1758 C C . MET C 1 10 ? -3.814 -6.604 -39.831 1.00 30.78 10 MET C C 1
ATOM 1759 O O . MET C 1 10 ? -4.227 -5.997 -38.847 1.00 27.85 10 MET C O 1
ATOM 1764 N N . ILE C 1 11 ? -3.016 -7.665 -39.764 1.00 28.46 11 ILE C N 1
ATOM 1765 C CA . ILE C 1 11 ? -2.417 -8.091 -38.499 1.00 29.66 11 ILE C CA 1
ATOM 1766 C C . ILE C 1 11 ? -1.092 -7.344 -38.339 1.00 27.60 11 ILE C C 1
ATOM 1767 O O . ILE C 1 11 ? -0.286 -7.331 -39.255 1.00 27.54 11 ILE C O 1
ATOM 1772 N N . GLN C 1 12 ? -0.847 -6.732 -37.179 1.00 27.92 12 GLN C N 1
ATOM 1773 C CA A GLN C 1 12 ? 0.426 -6.069 -37.010 0.50 29.11 12 GLN C CA 1
ATOM 1774 C CA B GLN C 1 12 ? 0.400 -5.976 -36.943 0.50 30.14 12 GLN C CA 1
ATOM 1775 C C . GLN C 1 12 ? 1.189 -6.689 -35.866 1.00 28.51 12 GLN C C 1
ATOM 1776 O O . GLN C 1 12 ? 0.708 -6.753 -34.732 1.00 26.52 12 GLN C O 1
ATOM 1787 N N . GLU C 1 13 ? 2.376 -7.201 -36.201 1.00 28.01 13 GLU C N 1
ATOM 1788 C CA . GLU C 1 13 ? 3.252 -7.806 -35.218 1.00 30.43 13 GLU C CA 1
ATOM 1789 C C . GLU C 1 13 ? 4.077 -6.661 -34.652 1.00 28.10 13 GLU C C 1
ATOM 1790 O O . GLU C 1 13 ? 4.884 -6.047 -35.366 1.00 26.57 13 GLU C O 1
ATOM 1796 N N . TYR C 1 14 ? 3.862 -6.365 -33.373 1.00 28.08 14 TYR C N 1
ATOM 1797 C CA . TYR C 1 14 ? 4.549 -5.262 -32.745 1.00 26.80 14 TYR C CA 1
ATOM 1798 C C . TYR C 1 14 ? 5.896 -5.666 -32.164 1.00 25.07 14 TYR C C 1
ATOM 1799 O O . TYR C 1 14 ? 6.049 -6.741 -31.592 1.00 24.66 14 TYR C O 1
ATOM 1808 N N . VAL C 1 15 ? 6.869 -4.788 -32.383 1.00 26.42 15 VAL C N 1
ATOM 1809 C CA . VAL C 1 15 ? 8.213 -4.891 -31.831 1.00 24.07 15 VAL C CA 1
ATOM 1810 C C . VAL C 1 15 ? 8.642 -3.442 -31.647 1.00 25.75 15 VAL C C 1
ATOM 1811 O O . VAL C 1 15 ? 8.214 -2.573 -32.419 1.00 23.98 15 VAL C O 1
ATOM 1815 N N . PRO C 1 16 ? 9.469 -3.161 -30.623 1.00 25.05 16 PRO C N 1
ATOM 1816 C CA . PRO C 1 16 ? 9.944 -1.794 -30.418 1.00 24.97 16 PRO C CA 1
ATOM 1817 C C . PRO C 1 16 ? 10.931 -1.381 -31.512 1.00 25.14 16 PRO C C 1
ATOM 1818 O O . PRO C 1 16 ? 11.724 -2.206 -31.979 1.00 26.14 16 PRO C O 1
ATOM 1822 N N . GLY C 1 17 ? 10.849 -0.124 -31.939 1.00 24.12 17 GLY C N 1
ATOM 1823 C CA . GLY C 1 17 ? 11.846 0.463 -32.816 1.00 22.25 17 GLY C CA 1
ATOM 1824 C C . GLY C 1 17 ? 13.064 0.819 -31.990 1.00 26.71 17 GLY C C 1
ATOM 1825 O O . GLY C 1 17 ? 13.074 0.641 -30.757 1.00 22.00 17 GLY C O 1
ATOM 1826 N N . LYS C 1 18 ? 14.103 1.293 -32.654 1.00 24.06 18 LYS C N 1
ATOM 1827 C CA . LYS C 1 18 ? 15.283 1.835 -31.973 1.00 26.27 18 LYS C CA 1
ATOM 1828 C C . LYS C 1 18 ? 15.403 3.327 -32.296 1.00 24.14 18 LYS C C 1
ATOM 1829 O O . LYS C 1 18 ? 15.771 3.720 -33.407 1.00 24.27 18 LYS C O 1
ATOM 1835 N N . GLN C 1 19 ? 15.085 4.163 -31.316 1.00 21.31 19 GLN C N 1
ATOM 1836 C CA . GLN C 1 19 ? 15.021 5.612 -31.545 1.00 23.35 19 GLN C CA 1
ATOM 1837 C C . GLN C 1 19 ? 15.217 6.476 -30.323 1.00 24.66 19 GLN C C 1
ATOM 1838 O O . GLN C 1 19 ? 14.685 6.179 -29.239 1.00 25.39 19 GLN C O 1
ATOM 1844 N N . VAL C 1 20 ? 16.019 7.532 -30.500 1.00 25.55 20 VAL C N 1
ATOM 1845 C CA . VAL C 1 20 ? 16.095 8.614 -29.530 1.00 26.72 20 VAL C CA 1
ATOM 1846 C C . VAL C 1 20 ? 15.224 9.713 -30.131 1.00 27.48 20 VAL C C 1
ATOM 1847 O O . VAL C 1 20 ? 15.561 10.300 -31.172 1.00 26.93 20 VAL C O 1
ATOM 1851 N N . THR C 1 21 ? 14.064 9.930 -29.523 1.00 28.50 21 THR C N 1
ATOM 1852 C CA . THR C 1 21 ? 13.078 10.855 -30.091 1.00 28.75 21 THR C CA 1
ATOM 1853 C C . THR C 1 21 ? 13.292 12.264 -29.587 1.00 29.45 21 THR C C 1
ATOM 1854 O O . THR C 1 21 ? 13.027 13.216 -30.301 1.00 30.82 21 THR C O 1
ATOM 1858 N N . LEU C 1 22 ? 13.761 12.373 -28.346 1.00 29.90 22 LEU C N 1
ATOM 1859 C CA . LEU C 1 22 ? 13.979 13.647 -27.690 1.00 32.20 22 LEU C CA 1
ATOM 1860 C C . LEU C 1 22 ? 15.360 13.648 -27.030 1.00 30.18 22 LEU C C 1
ATOM 1861 O O . LEU C 1 22 ? 15.741 12.673 -26.390 1.00 25.47 22 LEU C O 1
ATOM 1866 N N . ALA C 1 23 ? 16.083 14.752 -27.181 1.00 28.36 23 ALA C N 1
ATOM 1867 C CA . ALA C 1 23 ? 17.381 14.959 -26.548 1.00 29.59 23 ALA C CA 1
ATOM 1868 C C . ALA C 1 23 ? 17.471 16.461 -26.213 1.00 28.30 23 ALA C C 1
ATOM 1869 O O . ALA C 1 23 ? 18.022 17.244 -26.974 1.00 30.68 23 ALA C O 1
ATOM 1871 N N . HIS C 1 24 ? 16.933 16.841 -25.062 1.00 27.59 24 HIS C N 1
ATOM 1872 C CA . HIS C 1 24 ? 16.681 18.252 -24.760 1.00 26.40 24 HIS C CA 1
ATOM 1873 C C . HIS C 1 24 ? 17.333 18.794 -23.501 1.00 28.07 24 HIS C C 1
ATOM 1874 O O . HIS C 1 24 ? 17.145 18.253 -22.420 1.00 23.10 24 HIS C O 1
ATOM 1881 N N . LEU C 1 25 ? 18.041 19.914 -23.657 1.00 29.27 25 LEU C N 1
ATOM 1882 C CA . LEU C 1 25 ? 18.662 20.610 -22.534 1.00 29.73 25 LEU C CA 1
ATOM 1883 C C . LEU C 1 25 ? 17.783 21.764 -22.043 1.00 27.30 25 LEU C C 1
ATOM 1884 O O . LEU C 1 25 ? 17.309 22.576 -22.846 1.00 21.93 25 LEU C O 1
ATOM 1889 N N . ILE C 1 26 ? 17.569 21.814 -20.723 1.00 25.05 26 ILE C N 1
ATOM 1890 C CA . ILE C 1 26 ? 16.939 22.949 -20.065 1.00 28.31 26 ILE C CA 1
ATOM 1891 C C . ILE C 1 26 ? 17.961 23.468 -19.056 1.00 28.22 26 ILE C C 1
ATOM 1892 O O . ILE C 1 26 ? 18.221 22.829 -18.036 1.00 26.52 26 ILE C O 1
ATOM 1897 N N . ALA C 1 27 ? 18.555 24.619 -19.360 1.00 26.88 27 ALA C N 1
ATOM 1898 C CA . ALA C 1 27 ? 19.656 25.160 -18.550 1.00 25.33 27 ALA C CA 1
ATOM 1899 C C . ALA C 1 27 ? 19.214 25.628 -17.161 1.00 24.22 27 ALA C C 1
ATOM 1900 O O . ALA C 1 27 ? 19.992 25.559 -16.199 1.00 24.45 27 ALA C O 1
ATOM 1902 N N . ASN C 1 28 ? 17.978 26.113 -17.061 1.00 24.44 28 ASN C N 1
ATOM 1903 C CA . ASN C 1 28 ? 17.459 26.635 -15.787 1.00 23.40 28 ASN C CA 1
ATOM 1904 C C . ASN C 1 28 ? 15.964 26.361 -15.634 1.00 25.93 28 ASN C C 1
ATOM 1905 O O . ASN C 1 28 ? 15.129 27.261 -15.821 1.00 24.28 28 ASN C O 1
ATOM 1910 N N . PRO C 1 29 ? 15.614 25.114 -15.269 1.00 25.94 29 PRO C N 1
ATOM 1911 C CA . PRO C 1 29 ? 14.213 24.792 -15.034 1.00 26.07 29 PRO C CA 1
ATOM 1912 C C . PRO C 1 29 ? 13.631 25.424 -13.771 1.00 27.40 29 PRO C C 1
ATOM 1913 O O . PRO C 1 29 ? 14.364 25.676 -12.803 1.00 27.65 29 PRO C O 1
ATOM 1917 N N . GLY C 1 30 ? 12.318 25.651 -13.765 1.00 24.92 30 GLY C N 1
ATOM 1918 C CA . GLY C 1 30 ? 11.689 26.217 -12.574 1.00 27.47 30 GLY C CA 1
ATOM 1919 C C . GLY C 1 30 ? 11.781 25.269 -11.405 1.00 25.31 30 GLY C C 1
ATOM 1920 O O . GLY C 1 30 ? 11.825 24.055 -11.587 1.00 28.85 30 GLY C O 1
ATOM 1921 N N . LYS C 1 31 ? 11.805 25.812 -10.190 1.00 27.48 31 LYS C N 1
ATOM 1922 C CA . LYS C 1 31 ? 11.904 24.987 -8.999 1.00 28.54 31 LYS C CA 1
ATOM 1923 C C . LYS C 1 31 ? 10.766 23.963 -8.884 1.00 30.70 31 LYS C C 1
ATOM 1924 O O . LYS C 1 31 ? 10.994 22.830 -8.474 1.00 32.25 31 LYS C O 1
ATOM 1930 N N . ASP C 1 32 ? 9.545 24.357 -9.247 1.00 30.20 32 ASP C N 1
ATOM 1931 C CA . ASP C 1 32 ? 8.381 23.473 -9.101 1.00 28.18 32 ASP C CA 1
ATOM 1932 C C . ASP C 1 32 ? 8.440 22.290 -10.050 1.00 27.84 32 ASP C C 1
ATOM 1933 O O . ASP C 1 32 ? 8.111 21.185 -9.660 1.00 28.97 32 ASP C O 1
ATOM 1938 N N . LEU C 1 33 ? 8.835 22.517 -11.308 1.00 24.61 33 LEU C N 1
ATOM 1939 C CA . LEU C 1 33 ? 9.023 21.432 -12.251 1.00 28.15 33 LEU C CA 1
ATOM 1940 C C . LEU C 1 33 ? 10.113 20.468 -11.786 1.00 27.39 33 LEU C C 1
ATOM 1941 O O . LEU C 1 33 ? 9.962 19.250 -11.860 1.00 27.21 33 LEU C O 1
ATOM 1946 N N . PHE C 1 34 ? 11.222 21.031 -11.338 1.00 29.01 34 PHE C N 1
ATOM 1947 C CA . PHE C 1 34 ? 12.337 20.255 -10.843 1.00 29.34 34 PHE C CA 1
ATOM 1948 C C . PHE C 1 34 ? 11.857 19.321 -9.729 1.00 31.64 34 PHE C C 1
ATOM 1949 O O . PHE C 1 34 ? 12.152 18.123 -9.734 1.00 32.13 34 PHE C O 1
ATOM 1957 N N . LYS C 1 35 ? 11.092 19.868 -8.790 1.00 31.73 35 LYS C N 1
ATOM 1958 C CA . LYS C 1 35 ? 10.540 19.061 -7.710 1.00 33.51 35 LYS C CA 1
ATOM 1959 C C . LYS C 1 35 ? 9.463 18.106 -8.198 1.00 32.15 35 LYS C C 1
ATOM 1960 O O . LYS C 1 35 ? 9.427 16.937 -7.801 1.00 27.70 35 LYS C O 1
ATOM 1966 N N . LYS C 1 36 ? 8.593 18.578 -9.083 1.00 31.63 36 LYS C N 1
ATOM 1967 C CA . LYS C 1 36 ? 7.549 17.694 -9.620 1.00 33.90 36 LYS C CA 1
ATOM 1968 C C . LYS C 1 36 ? 8.127 16.473 -10.359 1.00 33.38 36 LYS C C 1
ATOM 1969 O O . LYS C 1 36 ? 7.453 15.439 -10.464 1.00 35.17 36 LYS C O 1
ATOM 1975 N N . LEU C 1 37 ? 9.366 16.595 -10.843 1.00 33.64 37 LEU C N 1
ATOM 1976 C CA . LEU C 1 37 ? 10.095 15.477 -11.468 1.00 31.70 37 LEU C CA 1
ATOM 1977 C C . LEU C 1 37 ? 10.724 14.528 -10.437 1.00 33.61 37 LEU C C 1
ATOM 1978 O O . LEU C 1 37 ? 11.301 13.496 -10.803 1.00 34.55 37 LEU C O 1
ATOM 1983 N N . GLY C 1 38 ? 10.607 14.876 -9.160 1.00 31.23 38 GLY C N 1
ATOM 1984 C CA . GLY C 1 38 ? 11.156 14.063 -8.080 1.00 30.04 38 GLY C CA 1
ATOM 1985 C C . GLY C 1 38 ? 12.654 14.231 -7.930 1.00 30.41 38 GLY C C 1
ATOM 1986 O O . GLY C 1 38 ? 13.303 13.433 -7.255 1.00 31.66 38 GLY C O 1
ATOM 1987 N N . LEU C 1 39 ? 13.217 15.281 -8.531 1.00 29.95 39 LEU C N 1
ATOM 1988 C CA . LEU C 1 39 ? 14.657 15.515 -8.431 1.00 28.53 39 LEU C CA 1
ATOM 1989 C C . LEU C 1 39 ? 15.059 16.077 -7.073 1.00 28.59 39 LEU C C 1
ATOM 1990 O O . LEU C 1 39 ? 14.332 16.855 -6.451 1.00 29.66 39 LEU C O 1
ATOM 1995 N N . GLN C 1 40 ? 16.238 15.682 -6.627 1.00 31.17 40 GLN C N 1
ATOM 1996 C CA . GLN C 1 40 ? 16.775 16.165 -5.366 1.00 34.61 40 GLN C CA 1
ATOM 1997 C C . GLN C 1 40 ? 17.940 17.143 -5.604 1.00 33.51 40 GLN C C 1
ATOM 1998 O O . GLN C 1 40 ? 18.278 17.446 -6.751 1.00 35.76 40 GLN C O 1
ATOM 2004 N N . ASP C 1 41 ? 18.486 17.710 -4.538 1.00 33.81 41 ASP C N 1
ATOM 2005 C CA . ASP C 1 41 ? 19.513 18.774 -4.653 1.00 37.11 41 ASP C CA 1
ATOM 2006 C C . ASP C 1 41 ? 18.934 20.085 -5.212 1.00 34.86 41 ASP C C 1
ATOM 2007 O O . ASP C 1 41 ? 17.762 20.158 -5.595 1.00 37.47 41 ASP C O 1
ATOM 2012 N N . ALA C 1 42 ? 19.767 21.121 -5.262 1.00 30.99 42 ALA C N 1
ATOM 2013 C CA . ALA C 1 42 ? 19.357 22.404 -5.781 1.00 31.75 42 ALA C CA 1
ATOM 2014 C C . ALA C 1 42 ? 19.107 22.262 -7.275 1.00 31.16 42 ALA C C 1
ATOM 2015 O O . ALA C 1 42 ? 19.604 21.329 -7.908 1.00 28.07 42 ALA C O 1
ATOM 2017 N N . VAL C 1 43 ? 18.305 23.169 -7.816 1.00 30.21 43 VAL C N 1
ATOM 2018 C CA . VAL C 1 43 ? 17.968 23.145 -9.243 1.00 30.66 43 VAL C CA 1
ATOM 2019 C C . VAL C 1 43 ? 19.247 23.176 -10.059 1.00 29.54 43 VAL C C 1
ATOM 2020 O O . VAL C 1 43 ? 20.225 23.805 -9.658 1.00 33.11 43 VAL C O 1
ATOM 2024 N N . SER C 1 44 ? 19.255 22.480 -11.190 1.00 30.08 44 SER C N 1
ATOM 2025 C CA . SER C 1 44 ? 20.395 22.514 -12.092 1.00 29.65 44 SER C CA 1
ATOM 2026 C C . SER C 1 44 ? 19.891 22.363 -13.493 1.00 27.58 44 SER C C 1
ATOM 2027 O O . SER C 1 44 ? 18.713 22.105 -13.703 1.00 26.40 44 SER C O 1
ATOM 2030 N N . ALA C 1 45 ? 20.800 22.504 -14.451 1.00 27.65 45 ALA C N 1
ATOM 2031 C CA . ALA C 1 45 ? 20.479 22.196 -15.826 1.00 27.66 45 ALA C CA 1
ATOM 2032 C C . ALA C 1 45 ? 20.052 20.738 -15.821 1.00 27.14 45 ALA C C 1
ATOM 2033 O O . ALA C 1 45 ? 20.520 19.963 -14.989 1.00 24.40 45 ALA C O 1
ATOM 2035 N N . ILE C 1 46 ? 19.149 20.387 -16.730 1.00 26.90 46 ILE C N 1
ATOM 2036 C CA . ILE C 1 46 ? 18.673 19.018 -16.888 1.00 26.34 46 ILE C CA 1
ATOM 2037 C C . ILE C 1 46 ? 18.678 18.653 -18.366 1.00 26.97 46 ILE C C 1
ATOM 2038 O O . ILE C 1 46 ? 18.542 19.535 -19.228 1.00 28.84 46 ILE C O 1
ATOM 2043 N N . GLY C 1 47 ? 18.908 17.370 -18.646 1.00 26.55 47 GLY C N 1
ATOM 2044 C CA . GLY C 1 47 ? 18.819 16.826 -20.000 1.00 26.87 47 GLY C CA 1
ATOM 2045 C C . GLY C 1 47 ? 17.683 15.810 -20.011 1.00 27.95 47 GLY C C 1
ATOM 2046 O O . GLY C 1 47 ? 17.557 15.031 -19.087 1.00 28.98 47 GLY C O 1
ATOM 2047 N N . ILE C 1 48 ? 16.864 15.834 -21.054 1.00 27.13 48 ILE C N 1
ATOM 2048 C CA . ILE C 1 48 ? 15.716 14.958 -21.157 1.00 26.00 48 ILE C CA 1
ATOM 2049 C C . ILE C 1 48 ? 15.856 14.098 -22.381 1.00 25.18 48 ILE C C 1
ATOM 2050 O O . ILE C 1 48 ? 16.017 14.623 -23.499 1.00 24.39 48 ILE C O 1
ATOM 2055 N N . LEU C 1 49 ? 15.784 12.780 -22.170 1.00 26.42 49 LEU C N 1
ATOM 2056 C CA . LEU C 1 49 ? 15.863 11.818 -23.257 1.00 27.40 49 LEU C CA 1
ATOM 2057 C C . LEU C 1 49 ? 14.582 10.976 -23.352 1.00 26.50 49 LEU C C 1
ATOM 2058 O O . LEU C 1 49 ? 14.022 10.581 -22.344 1.00 25.22 49 LEU C O 1
ATOM 2063 N N . THR C 1 50 ? 14.135 10.740 -24.584 1.00 25.95 50 THR C N 1
ATOM 2064 C CA . THR C 1 50 ? 13.036 9.832 -24.884 1.00 27.88 50 THR C CA 1
ATOM 2065 C C . THR C 1 50 ? 13.665 8.762 -25.746 1.00 25.34 50 THR C C 1
ATOM 2066 O O . THR C 1 50 ? 14.198 9.075 -26.817 1.00 22.89 50 THR C O 1
ATOM 2070 N N . ILE C 1 51 ? 13.571 7.511 -25.301 1.00 27.67 51 ILE C N 1
ATOM 2071 C CA . ILE C 1 51 ? 14.300 6.410 -25.923 1.00 26.83 51 ILE C CA 1
ATOM 2072 C C . ILE C 1 51 ? 13.433 5.155 -26.122 1.00 24.65 51 ILE C C 1
ATOM 2073 O O . ILE C 1 51 ? 12.765 4.694 -25.200 1.00 23.92 51 ILE C O 1
ATOM 2078 N N . THR C 1 52 ? 13.450 4.613 -27.337 1.00 22.03 52 THR C N 1
ATOM 2079 C CA . THR C 1 52 ? 12.829 3.327 -27.615 1.00 25.64 52 THR C CA 1
ATOM 2080 C C . THR C 1 52 ? 13.945 2.381 -28.135 1.00 28.27 52 THR C C 1
ATOM 2081 O O . THR C 1 52 ? 14.782 2.795 -28.960 1.00 27.27 52 THR C O 1
ATOM 2085 N N . PRO C 1 53 ? 13.987 1.129 -27.642 1.00 24.47 53 PRO C N 1
ATOM 2086 C CA . PRO C 1 53 ? 13.134 0.508 -26.653 1.00 24.16 53 PRO C CA 1
ATOM 2087 C C . PRO C 1 53 ? 13.460 1.070 -25.281 1.00 22.58 53 PRO C C 1
ATOM 2088 O O . PRO C 1 53 ? 14.488 1.686 -25.118 1.00 23.10 53 PRO C O 1
ATOM 2092 N N . SER C 1 54 ? 12.578 0.868 -24.327 1.00 26.17 54 SER C N 1
ATOM 2093 C CA . SER C 1 54 ? 12.714 1.494 -23.019 1.00 26.99 54 SER C CA 1
ATOM 2094 C C . SER C 1 54 ? 13.968 1.092 -22.226 1.00 29.01 54 SER C C 1
ATOM 2095 O O . SER C 1 54 ? 14.528 1.914 -21.506 1.00 29.39 54 SER C O 1
ATOM 2098 N N . GLU C 1 55 ? 14.387 -0.166 -22.359 1.00 28.16 55 GLU C N 1
ATOM 2099 C CA . GLU C 1 55 ? 15.615 -0.677 -21.752 1.00 25.29 55 GLU C CA 1
ATOM 2100 C C . GLU C 1 55 ? 16.900 0.063 -22.191 1.00 26.39 55 GLU C C 1
ATOM 2101 O O . GLU C 1 55 ? 17.879 0.093 -21.446 1.00 27.34 55 GLU C O 1
ATOM 2107 N N . ALA C 1 56 ? 16.910 0.639 -23.396 1.00 24.33 56 ALA C N 1
ATOM 2108 C CA . ALA C 1 56 ? 18.049 1.447 -23.860 1.00 24.03 56 ALA C CA 1
ATOM 2109 C C . ALA C 1 56 ? 18.300 2.688 -22.987 1.00 25.72 56 ALA C C 1
ATOM 2110 O O . ALA C 1 56 ? 19.354 3.299 -23.060 1.00 22.62 56 ALA C O 1
ATOM 2112 N N . SER C 1 57 ? 17.311 3.088 -22.186 1.00 28.54 57 SER C N 1
ATOM 2113 C CA . SER C 1 57 ? 17.529 4.107 -21.170 1.00 27.36 57 SER C CA 1
ATOM 2114 C C . SER C 1 57 ? 18.755 3.748 -20.306 1.00 25.47 57 SER C C 1
ATOM 2115 O O . SER C 1 57 ? 19.485 4.626 -19.877 1.00 26.84 57 SER C O 1
ATOM 2118 N N . ILE C 1 58 ? 18.960 2.461 -20.054 1.00 24.27 58 ILE C N 1
ATOM 2119 C CA . ILE C 1 58 ? 20.093 1.971 -19.245 1.00 26.28 58 ILE C CA 1
ATOM 2120 C C . ILE C 1 58 ? 21.442 2.285 -19.938 1.00 25.40 58 ILE C C 1
ATOM 2121 O O . ILE C 1 58 ? 22.398 2.745 -19.336 1.00 23.95 58 ILE C O 1
ATOM 2126 N N . ILE C 1 59 ? 21.466 2.065 -21.246 1.00 25.09 59 ILE C N 1
ATOM 2127 C CA . ILE C 1 59 ? 22.632 2.288 -22.068 1.00 23.23 59 ILE C CA 1
ATOM 2128 C C . ILE C 1 59 ? 22.919 3.778 -22.144 1.00 23.94 59 ILE C C 1
ATOM 2129 O O . ILE C 1 59 ? 24.053 4.207 -21.953 1.00 25.14 59 ILE C O 1
ATOM 2134 N N . ALA C 1 60 ? 21.878 4.571 -22.405 1.00 26.78 60 ALA C N 1
ATOM 2135 C CA . ALA C 1 60 ? 21.991 6.026 -22.427 1.00 24.32 60 ALA C CA 1
ATOM 2136 C C . ALA C 1 60 ? 22.554 6.585 -21.127 1.00 25.75 60 ALA C C 1
ATOM 2137 O O . ALA C 1 60 ? 23.383 7.486 -21.163 1.00 27.86 60 ALA C O 1
ATOM 2139 N N . CYS C 1 61 ? 22.115 6.056 -19.983 1.00 26.50 61 CYS C N 1
ATOM 2140 C CA . CYS C 1 61 ? 22.638 6.504 -18.677 1.00 24.99 61 CYS C CA 1
ATOM 2141 C C . CYS C 1 61 ? 24.122 6.211 -18.547 1.00 24.96 61 CYS C C 1
ATOM 2142 O O . CYS C 1 61 ? 24.885 7.051 -18.097 1.00 27.21 61 CYS C O 1
ATOM 2145 N N . ASP C 1 62 ? 24.519 5.013 -18.959 1.00 25.06 62 ASP C N 1
ATOM 2146 C CA . ASP C 1 62 ? 25.916 4.603 -18.914 1.00 27.27 62 ASP C CA 1
ATOM 2147 C C . ASP C 1 62 ? 26.775 5.539 -19.766 1.00 27.48 62 ASP C C 1
ATOM 2148 O O . ASP C 1 62 ? 27.765 6.080 -19.277 1.00 28.35 62 ASP C O 1
ATOM 2153 N N . ILE C 1 63 ? 26.387 5.739 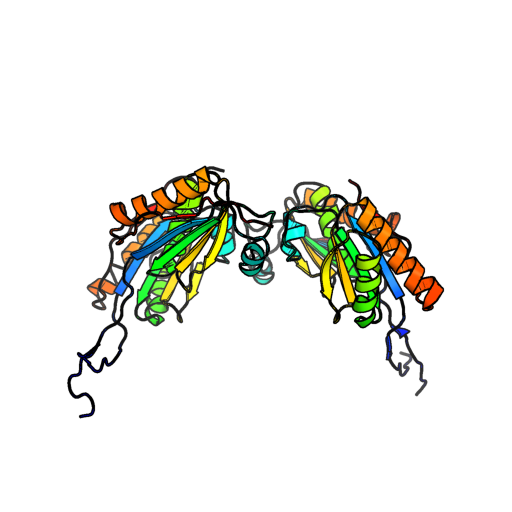-21.022 1.00 26.82 63 ILE C N 1
ATOM 2154 C CA . ILE C 1 63 ? 27.085 6.682 -21.917 1.00 26.69 63 ILE C CA 1
ATOM 2155 C C . ILE C 1 63 ? 27.170 8.109 -21.354 1.00 28.19 63 ILE C C 1
ATOM 2156 O O . ILE C 1 63 ? 28.233 8.740 -21.394 1.00 26.86 63 ILE C O 1
ATOM 2161 N N . ALA C 1 64 ? 26.059 8.609 -20.819 1.00 26.38 64 ALA C N 1
ATOM 2162 C CA . ALA C 1 64 ? 26.005 9.966 -20.300 1.00 28.50 64 ALA C CA 1
ATOM 2163 C C . ALA C 1 64 ? 26.916 10.138 -19.090 1.00 30.63 64 ALA C C 1
ATOM 2164 O O . ALA C 1 64 ? 27.669 11.110 -19.027 1.00 31.03 64 ALA C O 1
ATOM 2166 N N . THR C 1 65 ? 26.859 9.202 -18.141 1.00 28.16 65 THR C N 1
ATOM 2167 C CA . THR C 1 65 ? 27.661 9.332 -16.928 1.00 28.04 65 THR C CA 1
ATOM 2168 C C . THR C 1 65 ? 29.155 9.122 -17.198 1.00 29.88 65 THR C C 1
ATOM 2169 O O . THR C 1 65 ? 30.000 9.675 -16.494 1.00 30.10 65 THR C O 1
ATOM 2173 N N . LYS C 1 66 ? 29.478 8.362 -18.237 1.00 31.97 66 LYS C N 1
ATOM 2174 C CA . LYS C 1 66 ? 30.871 8.135 -18.622 1.00 31.99 66 LYS C CA 1
ATOM 2175 C C . LYS C 1 66 ? 31.444 9.289 -19.466 1.00 32.77 66 LYS C C 1
ATOM 2176 O O . LYS C 1 66 ? 32.671 9.408 -19.587 1.00 32.16 66 LYS C O 1
ATOM 2182 N N . SER C 1 67 ? 30.570 10.139 -20.015 1.00 32.12 67 SER C N 1
ATOM 2183 C CA . SER C 1 67 ? 30.995 11.293 -20.837 1.00 32.14 67 SER C CA 1
ATOM 2184 C C . SER C 1 67 ? 31.543 12.470 -20.023 1.00 32.01 67 SER C C 1
ATOM 2185 O O . SER C 1 67 ? 32.231 13.338 -20.575 1.00 33.29 67 SER C O 1
ATOM 2188 N N . GLY C 1 68 ? 31.236 12.511 -18.725 1.00 31.66 68 GLY C N 1
ATOM 2189 C CA . GLY C 1 68 ? 31.685 13.608 -17.869 1.00 32.43 68 GLY C CA 1
ATOM 2190 C C . GLY C 1 68 ? 30.958 13.702 -16.537 1.00 33.24 68 GLY C C 1
ATOM 2191 O O . GLY C 1 68 ? 30.392 12.722 -16.072 1.00 34.50 68 GLY C O 1
ATOM 2192 N N . ALA C 1 69 ? 30.946 14.907 -15.957 1.00 32.25 69 ALA C N 1
ATOM 2193 C CA . ALA C 1 69 ? 30.367 15.177 -14.628 1.00 33.54 69 ALA C CA 1
ATOM 2194 C C . ALA C 1 69 ? 28.842 15.366 -14.666 1.00 34.47 69 ALA C C 1
ATOM 2195 O O . ALA C 1 69 ? 28.309 16.429 -14.316 1.00 32.86 69 ALA C O 1
ATOM 2197 N N . VAL C 1 70 ? 28.155 14.313 -15.090 1.00 34.61 70 VAL C N 1
ATOM 2198 C CA . VAL C 1 70 ? 26.708 14.304 -15.226 1.00 33.10 70 VAL C CA 1
ATOM 2199 C C . VAL C 1 70 ? 26.165 13.204 -14.327 1.00 33.36 70 VAL C C 1
ATOM 2200 O O . VAL C 1 70 ? 26.775 12.134 -14.226 1.00 34.87 70 VAL C O 1
ATOM 2204 N N . GLU C 1 71 ? 25.034 13.467 -13.679 1.00 32.95 71 GLU C N 1
ATOM 2205 C CA . GLU C 1 71 ? 24.391 12.496 -12.796 1.00 33.87 71 GLU C CA 1
ATOM 2206 C C . GLU C 1 71 ? 23.048 12.060 -13.377 1.00 31.65 71 GLU C C 1
ATOM 2207 O O . GLU C 1 71 ? 22.457 12.767 -14.193 1.00 27.78 71 GLU C O 1
ATOM 2213 N N . ILE C 1 72 ? 22.588 10.880 -12.958 1.00 28.78 72 ILE C N 1
ATOM 2214 C CA . ILE C 1 72 ? 21.277 10.360 -13.351 1.00 28.83 72 ILE C CA 1
ATOM 2215 C C . ILE C 1 72 ? 20.262 10.947 -12.386 1.00 28.01 72 ILE C C 1
ATOM 2216 O O . ILE C 1 72 ? 20.292 10.636 -11.178 1.00 29.87 72 ILE C O 1
ATOM 2221 N N . GLY C 1 73 ? 19.404 11.835 -12.894 1.00 29.15 73 GLY C N 1
ATOM 2222 C CA . GLY C 1 73 ? 18.287 12.371 -12.110 1.00 26.21 73 GLY C CA 1
ATOM 2223 C C . GLY C 1 73 ? 17.335 11.215 -11.887 1.00 23.74 73 GLY C C 1
ATOM 2224 O O . GLY C 1 73 ? 17.035 10.838 -10.748 1.00 25.09 73 GLY C O 1
ATOM 2225 N N . PHE C 1 74 ? 16.882 10.641 -12.993 1.00 24.97 74 PHE C N 1
ATOM 2226 C CA . PHE C 1 74 ? 16.164 9.374 -12.935 1.00 27.02 74 PHE C CA 1
ATOM 2227 C C . PHE C 1 74 ? 16.242 8.620 -14.250 1.00 27.39 74 PHE C C 1
ATOM 2228 O O . PHE C 1 74 ? 16.454 9.206 -15.324 1.00 23.00 74 PHE C O 1
ATOM 2236 N N . LEU C 1 75 ? 16.071 7.310 -14.134 1.00 31.58 75 LEU C N 1
ATOM 2237 C CA . LEU C 1 75 ? 16.044 6.398 -15.259 1.00 31.01 75 LEU C CA 1
ATOM 2238 C C . LEU C 1 75 ? 14.699 5.693 -15.152 1.00 30.16 75 LEU C C 1
ATOM 2239 O O . LEU C 1 75 ? 14.310 5.299 -14.076 1.00 24.31 75 LEU C O 1
ATOM 2244 N N . ASP C 1 76 ? 13.974 5.574 -16.250 1.00 25.75 76 ASP C N 1
ATOM 2245 C CA . ASP C 1 76 ? 12.720 4.811 -16.272 1.00 27.53 76 ASP C CA 1
ATOM 2246 C C . ASP C 1 76 ? 12.815 3.745 -17.358 1.00 28.14 76 ASP C C 1
ATOM 2247 O O . ASP C 1 76 ? 12.601 4.033 -18.546 1.00 28.72 76 ASP C O 1
ATOM 2252 N N . ARG C 1 77 ? 13.138 2.511 -16.948 1.00 27.46 77 ARG C N 1
ATOM 2253 C CA . ARG C 1 77 ? 13.294 1.409 -17.905 1.00 32.38 77 ARG C CA 1
ATOM 2254 C C . ARG C 1 77 ? 11.955 0.894 -18.441 1.00 33.68 77 ARG C C 1
ATOM 2255 O O . ARG C 1 77 ? 11.921 0.002 -19.295 1.00 33.92 77 ARG C O 1
ATOM 2263 N N . PHE C 1 78 ? 10.858 1.465 -17.942 1.00 34.90 78 PHE C N 1
ATOM 2264 C CA . PHE C 1 78 ? 9.515 1.089 -18.376 1.00 35.89 78 PHE C CA 1
ATOM 2265 C C . PHE C 1 78 ? 9.032 1.922 -19.552 1.00 34.06 78 PHE C C 1
ATOM 2266 O O . PHE C 1 78 ? 8.349 1.397 -20.418 1.00 37.42 78 PHE C O 1
ATOM 2274 N N . THR C 1 79 ? 9.397 3.209 -19.563 1.00 34.92 79 THR C N 1
ATOM 2275 C CA . THR C 1 79 ? 9.013 4.165 -20.606 1.00 34.47 79 THR C CA 1
ATOM 2276 C C . THR C 1 79 ? 10.188 4.570 -21.492 1.00 34.21 79 THR C C 1
ATOM 2277 O O . THR C 1 79 ? 9.988 5.005 -22.627 1.00 32.85 79 THR C O 1
ATOM 2281 N N . GLY C 1 80 ? 11.412 4.411 -20.990 1.00 33.49 80 GLY C N 1
ATOM 2282 C CA . GLY C 1 80 ? 12.604 4.794 -21.749 1.00 29.46 80 GLY C CA 1
ATOM 2283 C C . GLY C 1 80 ? 13.011 6.225 -21.460 1.00 30.81 80 GLY C C 1
ATOM 2284 O O . GLY C 1 80 ? 13.827 6.806 -22.182 1.00 31.13 80 GLY C O 1
ATOM 2285 N N . ALA C 1 81 ? 12.470 6.806 -20.389 1.00 26.88 81 ALA C N 1
ATOM 2286 C CA . ALA C 1 81 ? 12.821 8.188 -20.041 1.00 28.74 81 ALA C CA 1
ATOM 2287 C C . ALA C 1 81 ? 14.087 8.265 -19.200 1.00 27.77 81 ALA C C 1
ATOM 2288 O O . ALA C 1 81 ? 14.323 7.422 -18.322 1.00 28.30 81 ALA C O 1
ATOM 2290 N N . VAL C 1 82 ? 14.894 9.286 -19.485 1.00 28.75 82 VAL C N 1
ATOM 2291 C CA . VAL C 1 82 ? 16.092 9.604 -18.712 1.00 27.47 82 VAL C CA 1
ATOM 2292 C C . VAL C 1 82 ? 16.157 11.123 -18.510 1.00 25.75 82 VAL C C 1
ATOM 2293 O O . VAL C 1 82 ? 16.001 11.889 -19.464 1.00 22.30 82 VAL C O 1
ATOM 2297 N N . VAL C 1 83 ? 16.354 11.534 -17.254 1.00 23.08 83 VAL C N 1
ATOM 2298 C CA . VAL C 1 83 ? 16.661 12.919 -16.914 1.00 27.47 83 VAL C CA 1
ATOM 2299 C C . VAL C 1 83 ? 18.079 12.958 -16.310 1.00 27.79 83 VAL C C 1
ATOM 2300 O O . VAL C 1 83 ? 18.370 12.304 -15.301 1.00 28.85 83 VAL C O 1
ATOM 2304 N N . LEU C 1 84 ? 18.949 13.720 -16.954 1.00 27.09 84 LEU C N 1
ATOM 2305 C CA . LEU C 1 84 ? 20.334 13.898 -16.534 1.00 28.86 84 LEU C CA 1
ATOM 2306 C C . LEU C 1 84 ? 20.461 15.240 -15.817 1.00 28.60 84 LEU C C 1
ATOM 2307 O O . LEU C 1 84 ? 19.696 16.171 -16.106 1.00 24.89 84 LEU C O 1
ATOM 2312 N N . THR C 1 85 ? 21.393 15.324 -14.864 1.00 28.24 85 THR C N 1
ATOM 2313 C CA . THR C 1 85 ? 21.656 16.563 -14.133 1.00 28.84 85 THR C CA 1
ATOM 2314 C C . THR C 1 85 ? 23.158 16.883 -14.091 1.00 28.00 85 THR C C 1
ATOM 2315 O O . THR C 1 85 ? 24.005 15.993 -14.150 1.00 28.32 85 THR C O 1
ATOM 2319 N N . GLY C 1 86 ? 23.483 18.164 -13.987 1.00 26.30 86 GLY C N 1
ATOM 2320 C CA . GLY C 1 86 ? 24.871 18.595 -13.977 1.00 29.97 86 GLY C CA 1
ATOM 2321 C C . GLY C 1 86 ? 25.002 20.001 -14.523 1.00 30.93 86 GLY C C 1
ATOM 2322 O O . GLY C 1 86 ? 23.998 20.662 -14.780 1.00 29.05 86 GLY C O 1
ATOM 2323 N N . ASP C 1 87 ? 26.243 20.458 -14.661 1.00 33.08 87 ASP C N 1
ATOM 2324 C CA . ASP C 1 87 ? 26.547 21.742 -15.289 1.00 34.81 87 ASP C CA 1
ATOM 2325 C C . ASP C 1 87 ? 25.971 21.708 -16.698 1.00 33.99 87 ASP C C 1
ATOM 2326 O O . ASP C 1 87 ? 25.930 20.657 -17.342 1.00 33.29 87 ASP C O 1
ATOM 2331 N N . VAL C 1 88 ? 25.508 22.863 -17.152 1.00 31.25 88 VAL C N 1
ATOM 2332 C CA . VAL C 1 88 ? 24.881 22.995 -18.458 1.00 31.08 88 VAL C CA 1
ATOM 2333 C C . VAL C 1 88 ? 25.739 22.459 -19.630 1.00 29.26 88 VAL C C 1
ATOM 2334 O O . VAL C 1 88 ? 25.225 21.783 -20.508 1.00 27.77 88 VAL C O 1
ATOM 2338 N N . SER C 1 89 ? 27.044 22.724 -19.619 1.00 30.64 89 SER C N 1
ATOM 2339 C CA . SER C 1 89 ? 27.936 22.263 -20.690 1.00 28.84 89 SER C CA 1
ATOM 2340 C C . SER C 1 89 ? 28.146 20.752 -20.620 1.00 25.87 89 SER C C 1
ATOM 2341 O O . SER C 1 89 ? 28.247 20.074 -21.650 1.00 27.57 89 SER C O 1
ATOM 2344 N N . ALA C 1 90 ? 28.226 20.249 -19.395 1.00 25.24 90 ALA C N 1
ATOM 2345 C CA . ALA C 1 90 ? 28.355 18.818 -19.127 1.00 26.14 90 ALA C CA 1
ATOM 2346 C C . ALA C 1 90 ? 27.136 18.035 -19.660 1.00 26.44 90 ALA C C 1
ATOM 2347 O O . ALA C 1 90 ? 27.290 17.014 -20.330 1.00 27.02 90 ALA C O 1
ATOM 2349 N N . VAL C 1 91 ? 25.937 18.531 -19.348 1.00 26.06 91 VAL C N 1
ATOM 2350 C CA . VAL C 1 91 ? 24.695 17.894 -19.753 1.00 26.65 91 VAL C CA 1
ATOM 2351 C C . VAL C 1 91 ? 24.571 17.943 -21.276 1.00 25.87 91 VAL C C 1
ATOM 2352 O O . VAL C 1 91 ? 24.216 16.958 -21.895 1.00 29.14 91 VAL C O 1
ATOM 2356 N N . GLU C 1 92 ? 24.903 19.076 -21.882 1.00 30.21 92 GLU C N 1
ATOM 2357 C CA . GLU C 1 92 ? 24.827 19.197 -23.341 1.00 29.47 92 GLU C CA 1
ATOM 2358 C C . GLU C 1 92 ? 25.749 18.196 -24.034 1.00 29.32 92 GLU C C 1
ATOM 2359 O O . GLU C 1 92 ? 25.374 17.582 -25.041 1.00 30.60 92 GLU C O 1
ATOM 2365 N N . TYR C 1 93 ? 26.962 18.048 -23.509 1.00 29.09 93 TYR C N 1
ATOM 2366 C CA . TYR C 1 93 ? 27.924 17.107 -24.068 1.00 29.05 93 TYR C CA 1
ATOM 2367 C C . TYR C 1 93 ? 27.427 15.666 -23.913 1.00 27.05 93 TYR C C 1
ATOM 2368 O O . TYR C 1 93 ? 27.549 14.874 -24.839 1.00 24.82 93 TYR C O 1
ATOM 2377 N N . ALA C 1 94 ? 26.865 15.348 -22.749 1.00 26.99 94 ALA C N 1
ATOM 2378 C CA . ALA C 1 94 ? 26.293 14.023 -22.484 1.00 26.30 94 ALA C CA 1
ATOM 2379 C C . ALA C 1 94 ? 25.178 13.644 -23.459 1.00 26.50 94 ALA C C 1
ATOM 2380 O O . ALA C 1 94 ? 25.130 12.516 -23.938 1.00 28.15 94 ALA C O 1
ATOM 2382 N N . LEU C 1 95 ? 24.284 14.576 -23.763 1.00 25.37 95 LEU C N 1
ATOM 2383 C CA . LEU C 1 95 ? 23.185 14.296 -24.685 1.00 25.06 95 LEU C CA 1
ATOM 2384 C C . LEU C 1 95 ? 23.738 14.028 -26.082 1.00 25.17 95 LEU C C 1
ATOM 2385 O O . LEU C 1 95 ? 23.252 13.152 -26.784 1.00 26.45 95 LEU C O 1
ATOM 2390 N N . LYS C 1 96 ? 24.759 14.785 -26.468 1.00 24.57 96 LYS C N 1
ATOM 2391 C CA . LYS C 1 96 ? 25.404 14.631 -27.783 1.00 29.56 96 LYS C CA 1
ATOM 2392 C C . LYS C 1 96 ? 26.088 13.268 -27.916 1.00 28.85 96 LYS C C 1
ATOM 2393 O O . LYS C 1 96 ? 26.087 12.660 -28.989 1.00 27.52 96 LYS C O 1
ATOM 2399 N N . GLN C 1 97 ? 26.677 12.795 -26.823 1.00 28.93 97 GLN C N 1
ATOM 2400 C CA . GLN C 1 97 ? 27.353 11.498 -26.813 1.00 30.12 97 GLN C CA 1
ATOM 2401 C C . GLN C 1 97 ? 26.352 10.350 -26.865 1.00 30.05 97 GLN C C 1
ATOM 2402 O O . GLN C 1 97 ? 26.615 9.329 -27.505 1.00 31.45 97 GLN C O 1
ATOM 2408 N N . VAL C 1 98 ? 25.217 10.522 -26.186 1.00 28.45 98 VAL C N 1
ATOM 2409 C CA . VAL C 1 98 ? 24.146 9.526 -26.191 1.00 27.99 98 VAL C CA 1
ATOM 2410 C C . VAL C 1 98 ? 23.660 9.342 -27.623 1.00 27.86 98 VAL C C 1
ATOM 2411 O O . VAL C 1 98 ? 23.645 8.225 -28.126 1.00 26.00 98 VAL C O 1
ATOM 2415 N N . THR C 1 99 ? 23.308 10.439 -28.281 1.00 28.90 99 THR C N 1
ATOM 2416 C CA . THR C 1 99 ? 22.825 10.387 -29.660 1.00 31.33 99 THR C CA 1
ATOM 2417 C C . THR C 1 99 ? 23.897 9.905 -30.636 1.00 31.29 99 THR C C 1
ATOM 2418 O O . THR C 1 99 ? 23.613 9.092 -31.520 1.00 30.32 99 THR C O 1
ATOM 2422 N N . ARG C 1 100 ? 25.122 10.401 -30.475 1.00 32.02 100 ARG C N 1
ATOM 2423 C CA . ARG C 1 100 ? 26.264 9.978 -31.301 1.00 33.63 100 ARG C CA 1
ATOM 2424 C C . ARG C 1 100 ? 26.508 8.469 -31.203 1.00 29.99 100 ARG C C 1
ATOM 2425 O O . ARG C 1 100 ? 26.610 7.779 -32.220 1.00 30.95 100 ARG C O 1
ATOM 2433 N N . THR C 1 101 ? 26.588 7.961 -29.976 1.00 28.94 101 THR C N 1
ATOM 2434 C CA . THR C 1 101 ? 26.902 6.558 -29.747 1.00 29.48 101 THR C CA 1
ATOM 2435 C C . THR C 1 101 ? 25.762 5.616 -30.165 1.00 30.36 101 THR C C 1
ATOM 2436 O O . THR C 1 101 ? 26.000 4.618 -30.867 1.00 31.31 101 THR C O 1
ATOM 2440 N N . LEU C 1 102 ? 24.533 5.932 -29.760 1.00 30.85 102 LEU C N 1
ATOM 2441 C CA . LEU C 1 102 ? 23.392 5.078 -30.097 1.00 30.63 102 LEU C CA 1
ATOM 2442 C C . LEU C 1 102 ? 23.152 5.097 -31.606 1.00 31.85 102 LEU C C 1
ATOM 2443 O O . LEU C 1 102 ? 22.881 4.058 -32.214 1.00 31.85 102 LEU C O 1
ATOM 2448 N N . GLY C 1 103 ? 23.298 6.273 -32.203 1.00 30.31 103 GLY C N 1
ATOM 2449 C CA . GLY C 1 103 ? 23.058 6.451 -33.630 1.00 34.64 103 GLY C CA 1
ATOM 2450 C C . GLY C 1 103 ? 24.062 5.741 -34.495 1.00 36.94 103 GLY C C 1
ATOM 2451 O O . GLY C 1 103 ? 23.685 4.953 -35.358 1.00 40.74 103 GLY C O 1
ATOM 2452 N N . GLU C 1 104 ? 25.342 6.003 -34.237 1.00 39.52 104 GLU C N 1
ATOM 2453 C CA . GLU C 1 104 ? 26.433 5.473 -35.052 1.00 42.55 104 GLU C CA 1
ATOM 2454 C C . GLU C 1 104 ? 26.797 4.024 -34.745 1.00 42.30 104 GLU C C 1
ATOM 2455 O O . GLU C 1 104 ? 26.974 3.218 -35.662 1.00 43.72 104 GLU C O 1
ATOM 2461 N N . MET C 1 105 ? 26.915 3.688 -33.464 1.00 41.69 105 MET C N 1
ATOM 2462 C CA . MET C 1 105 ? 27.368 2.352 -33.082 1.00 41.32 105 MET C CA 1
ATOM 2463 C C . MET C 1 105 ? 26.254 1.314 -32.916 1.00 40.16 105 MET C C 1
ATOM 2464 O O . MET C 1 105 ? 26.499 0.122 -33.062 1.00 37.89 105 MET C O 1
ATOM 2469 N N . MET C 1 106 ? 25.032 1.751 -32.630 1.00 38.64 106 MET C N 1
ATOM 2470 C CA . MET C 1 106 ? 23.925 0.806 -32.433 1.00 37.99 106 MET C CA 1
ATOM 2471 C C . MET C 1 106 ? 22.755 0.996 -33.387 1.00 37.19 106 MET C C 1
ATOM 2472 O O . MET C 1 106 ? 21.695 0.399 -33.194 1.00 34.72 106 MET C O 1
ATOM 2477 N N . GLN C 1 107 ? 22.941 1.842 -34.396 1.00 35.04 107 GLN C N 1
ATOM 2478 C CA . GLN C 1 107 ? 21.970 2.016 -35.468 1.00 37.29 107 GLN C CA 1
ATOM 2479 C C . GLN C 1 107 ? 20.587 2.537 -35.034 1.00 34.81 107 GLN C C 1
ATOM 2480 O O . GLN C 1 107 ? 19.578 2.230 -35.661 1.00 35.64 107 GLN C O 1
ATOM 2486 N N . PHE C 1 108 ? 20.550 3.332 -33.969 1.00 32.35 108 PHE C N 1
ATOM 2487 C CA . PHE C 1 108 ? 19.322 4.016 -33.555 1.00 30.69 108 PHE C CA 1
ATOM 2488 C C . PHE C 1 108 ? 19.063 5.214 -34.451 1.00 27.06 108 PHE C C 1
ATOM 2489 O O . PHE C 1 108 ? 19.996 5.905 -34.846 1.00 29.70 108 PHE C O 1
ATOM 2497 N N . THR C 1 109 ? 17.799 5.482 -34.738 1.00 28.44 109 THR C N 1
ATOM 2498 C CA . THR C 1 109 ? 17.418 6.756 -35.358 1.00 30.71 109 THR C CA 1
ATOM 2499 C C . THR C 1 109 ? 17.523 7.777 -34.226 1.00 27.56 109 THR C C 1
ATOM 2500 O O . THR C 1 109 ? 17.089 7.497 -33.115 1.00 29.34 109 THR C O 1
ATOM 2504 N N . THR C 1 110 ? 18.105 8.943 -34.494 1.00 29.97 110 THR C N 1
ATOM 2505 C CA . THR C 1 110 ? 18.318 9.954 -33.456 1.00 29.88 110 THR C CA 1
ATOM 2506 C C . THR C 1 110 ? 17.925 11.351 -33.909 1.00 30.86 110 THR C C 1
ATOM 2507 O O . THR C 1 110 ? 18.024 11.706 -35.089 1.00 30.89 110 THR C O 1
ATOM 2511 N N . CYS C 1 111 ? 17.457 12.131 -32.956 1.00 28.72 111 CYS C N 1
ATOM 2512 C CA . CYS C 1 111 ? 17.079 13.508 -33.184 1.00 29.36 111 CYS C CA 1
ATOM 2513 C C . CYS C 1 111 ? 18.280 14.424 -32.956 1.00 31.11 111 CYS C C 1
ATOM 2514 O O . CYS C 1 111 ? 19.325 13.987 -32.458 1.00 30.31 111 CYS C O 1
ATOM 2517 N N . SER C 1 112 ? 18.121 15.695 -33.328 1.00 29.91 112 SER C N 1
ATOM 2518 C CA . SER C 1 112 ? 19.106 16.715 -33.009 1.00 31.00 112 SER C CA 1
ATOM 2519 C C . SER C 1 112 ? 18.911 17.099 -31.544 1.00 30.98 112 SER C C 1
ATOM 2520 O O . SER C 1 112 ? 17.832 16.899 -30.972 1.00 27.80 112 SER C O 1
ATOM 2523 N N . ILE C 1 113 ? 19.962 17.618 -30.935 1.00 32.08 113 ILE C N 1
ATOM 2524 C CA . ILE C 1 113 ? 19.871 18.110 -29.568 1.00 32.67 113 ILE C CA 1
ATOM 2525 C C . ILE C 1 113 ? 19.143 19.458 -29.630 1.00 34.10 113 ILE C C 1
ATOM 2526 O O . ILE C 1 113 ? 19.474 20.306 -30.460 1.00 34.30 113 ILE C O 1
ATOM 2531 N N . THR C 1 114 ? 18.149 19.639 -28.770 1.00 33.76 114 THR C N 1
ATOM 2532 C CA . THR C 1 114 ? 17.416 20.891 -28.682 1.00 32.70 114 THR C CA 1
ATOM 2533 C C . THR C 1 114 ? 17.681 21.472 -27.297 1.00 34.52 114 THR C C 1
ATOM 2534 O O . THR C 1 114 ? 18.101 20.759 -26.381 1.00 28.57 114 THR C O 1
ATOM 2538 N N . ARG C 1 115 ? 17.482 22.780 -27.153 1.00 38.64 115 ARG C N 1
ATOM 2539 C CA . ARG C 1 115 ? 17.868 23.463 -25.921 1.00 40.07 115 ARG C CA 1
ATOM 2540 C C . ARG C 1 115 ? 16.926 24.575 -25.513 1.00 41.91 115 ARG C C 1
ATOM 2541 O O . ARG C 1 115 ? 16.220 25.149 -26.341 1.00 43.20 115 ARG C O 1
ATOM 2549 N N . THR C 1 116 ? 16.949 24.867 -24.214 1.00 44.00 116 THR C N 1
ATOM 2550 C CA . THR C 1 116 ? 16.275 26.020 -23.622 1.00 43.95 116 THR C CA 1
ATOM 2551 C C . THR C 1 116 ? 17.281 26.610 -22.637 1.00 43.68 116 THR C C 1
ATOM 2552 O O . THR C 1 116 ? 17.455 26.087 -21.548 1.00 41.19 116 THR C O 1
ATOM 2556 N N . LEU C 1 117 ? 17.972 27.677 -23.037 1.00 43.80 117 LEU C N 1
ATOM 2557 C CA . LEU C 1 117 ? 18.988 28.292 -22.177 1.00 43.23 117 LEU C CA 1
ATOM 2558 C C . LEU C 1 117 ? 18.458 29.452 -21.318 1.00 40.30 117 LEU C C 1
ATOM 2559 O O . LEU C 1 117 ? 19.189 29.984 -20.478 1.00 37.54 117 LEU C O 1
ATOM 2564 N N . GLU C 1 118 ? 17.182 29.795 -21.509 1.00 39.65 118 GLU C N 1
ATOM 2565 C CA . GLU C 1 118 ? 16.544 30.946 -20.863 1.00 41.07 118 GLU C CA 1
ATOM 2566 C C . GLU C 1 118 ? 16.559 30.840 -19.339 1.00 38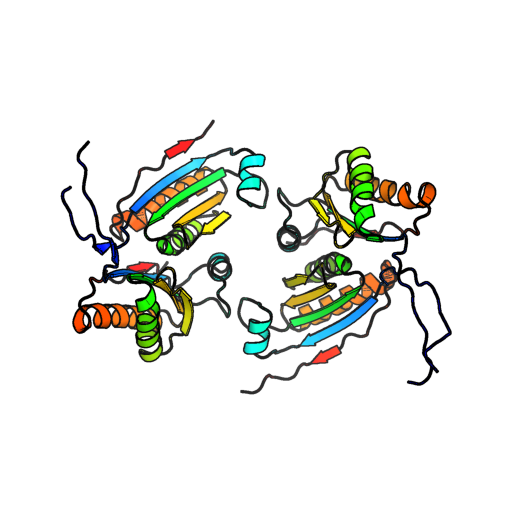.51 118 GLU C C 1
ATOM 2567 O O . GLU C 1 118 ? 16.482 29.755 -18.779 1.00 37.38 118 GLU C O 1
ATOM 2573 N N . HIS C 1 119 ? 16.647 31.987 -18.683 1.00 35.70 119 HIS C N 1
ATOM 2574 C CA . HIS C 1 119 ? 16.521 32.069 -17.239 1.00 37.85 119 HIS C CA 1
ATOM 2575 C C . HIS C 1 119 ? 15.043 31.852 -16.887 1.00 38.88 119 HIS C C 1
ATOM 2576 O O . HIS C 1 119 ? 14.165 32.210 -17.673 1.00 40.00 119 HIS C O 1
ATOM 2583 N N . HIS C 1 120 ? 14.773 31.260 -15.722 1.00 40.31 120 HIS C N 1
ATOM 2584 C CA . HIS C 1 120 ? 13.402 31.082 -15.268 1.00 42.20 120 HIS C CA 1
ATOM 2585 C C . HIS C 1 120 ? 13.046 32.278 -14.407 1.00 44.42 120 HIS C C 1
ATOM 2586 O O . HIS C 1 120 ? 13.499 32.395 -13.262 1.00 43.32 120 HIS C O 1
ATOM 2593 N N . HIS C 1 121 ? 12.208 33.148 -14.958 1.00 49.27 121 HIS C N 1
ATOM 2594 C CA . HIS C 1 121 ? 11.904 34.424 -14.326 1.00 53.51 121 HIS C CA 1
ATOM 2595 C C . HIS C 1 121 ? 10.946 34.323 -13.146 1.00 57.77 121 HIS C C 1
ATOM 2596 O O . HIS C 1 121 ? 9.985 33.542 -13.150 1.00 58.55 121 HIS C O 1
ATOM 2603 N N . HIS C 1 122 ? 11.254 35.132 -12.134 1.00 61.34 122 HIS C N 1
ATOM 2604 C CA . HIS C 1 122 ? 10.572 35.124 -10.848 1.00 62.35 122 HIS C CA 1
ATOM 2605 C C . HIS C 1 122 ? 10.467 36.545 -10.283 1.00 64.02 122 HIS C C 1
ATOM 2606 O O . HIS C 1 122 ? 9.436 36.927 -9.723 1.00 65.63 122 HIS C O 1
ATOM 2613 N N . THR D 1 6 ? -7.393 13.250 -40.589 1.00 57.37 6 THR D N 1
ATOM 2614 C CA . THR D 1 6 ? -6.857 12.228 -41.535 1.00 57.53 6 THR D CA 1
ATOM 2615 C C . THR D 1 6 ? -8.001 11.447 -42.178 1.00 58.74 6 THR D C 1
ATOM 2616 O O . THR D 1 6 ? -9.066 11.266 -41.577 1.00 61.08 6 THR D O 1
ATOM 2620 N N . THR D 1 7 ? -7.775 10.983 -43.401 1.00 58.72 7 THR D N 1
ATOM 2621 C CA . THR D 1 7 ? -8.786 10.232 -44.137 1.00 56.97 7 THR D CA 1
ATOM 2622 C C . THR D 1 7 ? -8.590 8.719 -44.040 1.00 56.05 7 THR D C 1
ATOM 2623 O O . THR D 1 7 ? -9.493 8.021 -43.577 1.00 57.42 7 THR D O 1
ATOM 2627 N N . ASP D 1 8 ? -7.428 8.210 -44.457 1.00 52.82 8 ASP D N 1
ATOM 2628 C CA . ASP D 1 8 ? -7.250 6.759 -44.526 1.00 49.89 8 ASP D CA 1
ATOM 2629 C C . ASP D 1 8 ? -7.282 6.112 -43.150 1.00 44.15 8 ASP D C 1
ATOM 2630 O O . ASP D 1 8 ? -6.670 6.578 -42.182 1.00 36.06 8 ASP D O 1
ATOM 2635 N N . ARG D 1 9 ? -8.047 5.028 -43.112 1.00 38.36 9 ARG D N 1
ATOM 2636 C CA . ARG D 1 9 ? -8.381 4.327 -41.909 1.00 36.03 9 ARG D CA 1
ATOM 2637 C C . ARG D 1 9 ? -8.242 2.828 -42.175 1.00 34.91 9 ARG D C 1
ATOM 2638 O O . ARG D 1 9 ? -8.543 2.336 -43.282 1.00 33.04 9 ARG D O 1
ATOM 2646 N N . MET D 1 10 ? -7.737 2.120 -41.180 1.00 33.79 10 MET D N 1
ATOM 2647 C CA . MET D 1 10 ? -7.557 0.689 -41.256 1.00 34.35 10 MET D CA 1
ATOM 2648 C C . MET D 1 10 ? -7.690 0.084 -39.854 1.00 30.80 10 MET D C 1
ATOM 2649 O O . MET D 1 10 ? -7.489 0.755 -38.836 1.00 32.02 10 MET D O 1
ATOM 2654 N N . ILE D 1 11 ? -8.055 -1.191 -39.831 1.00 27.81 11 ILE D N 1
ATOM 2655 C CA . ILE D 1 11 ? -8.139 -1.973 -38.612 1.00 28.98 11 ILE D CA 1
ATOM 2656 C C . ILE D 1 11 ? -6.823 -2.712 -38.409 1.00 29.70 11 ILE D C 1
ATOM 2657 O O . ILE D 1 11 ? -6.344 -3.382 -39.328 1.00 29.70 11 ILE D O 1
ATOM 2662 N N . GLN D 1 12 ? -6.217 -2.575 -37.232 1.00 28.46 12 GLN D N 1
ATOM 2663 C CA A GLN D 1 12 ? -4.963 -3.267 -36.911 0.50 29.79 12 GLN D CA 1
ATOM 2664 C CA B GLN D 1 12 ? -4.998 -3.309 -36.951 0.50 29.85 12 GLN D CA 1
ATOM 2665 C C . GLN D 1 12 ? -5.255 -4.315 -35.847 1.00 28.21 12 GLN D C 1
ATOM 2666 O O . GLN D 1 12 ? -5.609 -3.941 -34.713 1.00 25.85 12 GLN D O 1
ATOM 2677 N N . GLU D 1 13 ? -5.111 -5.603 -36.191 1.00 26.98 13 GLU D N 1
ATOM 2678 C CA . GLU D 1 13 ? -5.196 -6.681 -35.193 1.00 29.44 13 GLU D CA 1
ATOM 2679 C C . GLU D 1 13 ? -3.798 -6.797 -34.637 1.00 27.61 13 GLU D C 1
ATOM 2680 O O . GLU D 1 13 ? -2.876 -7.150 -35.372 1.00 25.87 13 GLU D O 1
ATOM 2686 N N . TYR D 1 14 ? -3.626 -6.522 -33.357 1.00 26.41 14 TYR D N 1
ATOM 2687 C CA . TYR D 1 14 ? -2.313 -6.564 -32.760 1.00 26.45 14 TYR D CA 1
ATOM 2688 C C . TYR D 1 14 ? -1.953 -7.935 -32.168 1.00 26.21 14 TYR D C 1
ATOM 2689 O O . TYR D 1 14 ? -2.765 -8.577 -31.491 1.00 24.72 14 TYR D O 1
ATOM 2698 N N . VAL D 1 15 ? -0.717 -8.348 -32.444 1.00 22.94 15 VAL D N 1
ATOM 2699 C CA . VAL D 1 15 ? -0.103 -9.537 -31.872 1.00 22.30 15 VAL D CA 1
ATOM 2700 C C . VAL D 1 15 ? 1.362 -9.179 -31.676 1.00 23.40 15 VAL D C 1
ATOM 2701 O O . VAL D 1 15 ? 1.905 -8.379 -32.445 1.00 22.63 15 VAL D O 1
ATOM 2705 N N . PRO D 1 16 ? 2.013 -9.738 -30.633 1.00 23.54 16 PRO D N 1
ATOM 2706 C CA . PRO D 1 16 ? 3.441 -9.464 -30.465 1.00 25.18 16 PRO D CA 1
ATOM 2707 C C . PRO D 1 16 ? 4.279 -10.155 -31.518 1.00 27.38 16 PRO D C 1
ATOM 2708 O O . PRO D 1 16 ? 3.944 -11.266 -31.941 1.00 33.28 16 PRO D O 1
ATOM 2712 N N . GLY D 1 17 ? 5.336 -9.482 -31.961 1.00 27.18 17 GLY D N 1
ATOM 2713 C CA . GLY D 1 17 ? 6.337 -10.095 -32.817 1.00 24.49 17 GLY D CA 1
ATOM 2714 C C . GLY D 1 17 ? 7.261 -10.932 -31.960 1.00 28.21 17 GLY D C 1
ATOM 2715 O O . GLY D 1 17 ? 7.115 -10.982 -30.721 1.00 25.75 17 GLY D O 1
ATOM 2716 N N . LYS D 1 18 ? 8.190 -11.607 -32.619 1.00 27.94 18 LYS D N 1
ATOM 2717 C CA . LYS D 1 18 ? 9.240 -12.379 -31.960 1.00 29.36 18 LYS D CA 1
ATOM 2718 C C . LYS D 1 18 ? 10.572 -11.723 -32.316 1.00 26.87 18 LYS D C 1
ATOM 2719 O O . LYS D 1 18 ? 11.066 -11.829 -33.459 1.00 25.84 18 LYS D O 1
ATOM 2725 N N . GLN D 1 19 ? 11.128 -11.013 -31.346 1.00 23.64 19 GLN D N 1
ATOM 2726 C CA . GLN D 1 19 ? 12.333 -10.220 -31.572 1.00 24.92 19 GLN D CA 1
ATOM 2727 C C . GLN D 1 19 ? 13.117 -9.885 -30.316 1.00 25.33 19 GLN D C 1
ATOM 2728 O O . GLN D 1 19 ? 12.544 -9.561 -29.270 1.00 26.98 19 GLN D O 1
ATOM 2734 N N . VAL D 1 20 ? 14.439 -10.031 -30.437 1.00 27.10 20 VAL D N 1
ATOM 2735 C CA . VAL D 1 20 ? 15.392 -9.574 -29.421 1.00 25.07 20 VAL D CA 1
ATOM 2736 C C . VAL D 1 20 ? 15.945 -8.285 -30.037 1.00 28.33 20 VAL D C 1
ATOM 2737 O O . VAL D 1 20 ? 16.638 -8.316 -31.053 1.00 24.67 20 VAL D O 1
ATOM 2741 N N . THR D 1 21 ? 15.559 -7.156 -29.467 1.00 29.21 21 THR D N 1
ATOM 2742 C CA . THR D 1 21 ? 15.903 -5.849 -30.032 1.00 26.88 21 THR D CA 1
ATOM 2743 C C . THR D 1 21 ? 17.215 -5.321 -29.486 1.00 28.14 21 THR D C 1
ATOM 2744 O O . THR D 1 21 ? 17.917 -4.615 -30.180 1.00 25.03 21 THR D O 1
ATOM 2748 N N . LEU D 1 22 ? 17.507 -5.639 -28.220 1.00 24.99 22 LEU D N 1
ATOM 2749 C CA A LEU D 1 22 ? 18.737 -5.233 -27.543 0.50 28.68 22 LEU D CA 1
ATOM 2750 C CA B LEU D 1 22 ? 18.767 -5.249 -27.579 0.50 29.05 22 LEU D CA 1
ATOM 2751 C C . LEU D 1 22 ? 19.411 -6.454 -26.903 1.00 27.77 22 LEU D C 1
ATOM 2752 O O . LEU D 1 22 ? 18.732 -7.282 -26.318 1.00 23.56 22 LEU D O 1
ATOM 2761 N N . ALA D 1 23 ? 20.736 -6.539 -27.027 1.00 27.54 23 ALA D N 1
ATOM 2762 C CA . ALA D 1 23 ? 21.572 -7.547 -26.384 1.00 28.06 23 ALA D CA 1
ATOM 2763 C C . ALA D 1 23 ? 22.900 -6.835 -26.097 1.00 27.78 23 ALA D C 1
ATOM 2764 O O . ALA D 1 23 ? 23.820 -6.891 -26.896 1.00 27.71 23 ALA D O 1
ATOM 2766 N N . HIS D 1 24 ? 22.993 -6.193 -24.938 1.00 24.92 24 HIS D N 1
ATOM 2767 C CA . HIS D 1 24 ? 24.079 -5.247 -24.671 1.00 25.24 24 HIS D CA 1
ATOM 2768 C C . HIS D 1 24 ? 24.870 -5.523 -23.422 1.00 25.25 24 HIS D C 1
ATOM 2769 O O . HIS D 1 24 ? 24.292 -5.683 -22.359 1.00 23.27 24 HIS D O 1
ATOM 2776 N N . LEU D 1 25 ? 26.198 -5.511 -23.554 1.00 27.11 25 LEU D N 1
ATOM 2777 C CA . LEU D 1 25 ? 27.104 -5.728 -22.427 1.00 28.82 25 LEU D CA 1
ATOM 2778 C C . LEU D 1 25 ? 27.733 -4.419 -21.921 1.00 27.03 25 LEU D C 1
ATOM 2779 O O . LEU D 1 25 ? 28.250 -3.605 -22.694 1.00 23.10 25 LEU D O 1
ATOM 2784 N N . ILE D 1 26 ? 27.668 -4.229 -20.605 1.00 26.64 26 ILE D N 1
ATOM 2785 C CA . ILE D 1 26 ? 28.330 -3.122 -19.935 1.00 28.96 26 ILE D CA 1
ATOM 2786 C C . ILE D 1 26 ? 29.267 -3.762 -18.913 1.00 26.96 26 ILE D C 1
ATOM 2787 O O . ILE D 1 26 ? 28.830 -4.300 -17.882 1.00 27.34 26 ILE D O 1
ATOM 2792 N N . ALA D 1 27 ? 30.563 -3.715 -19.219 1.00 26.70 27 ALA D N 1
ATOM 2793 C CA . ALA D 1 27 ? 31.565 -4.389 -18.412 1.00 25.17 27 ALA D CA 1
ATOM 2794 C C . ALA D 1 27 ? 31.710 -3.761 -17.037 1.00 25.23 27 ALA D C 1
ATOM 2795 O O . ALA D 1 27 ? 31.922 -4.480 -16.050 1.00 27.38 27 ALA D O 1
ATOM 2797 N N . ASN D 1 28 ? 31.584 -2.432 -16.962 1.00 22.78 28 ASN D N 1
ATOM 2798 C CA . ASN D 1 28 ? 31.769 -1.732 -15.678 1.00 24.35 28 ASN D CA 1
ATOM 2799 C C . ASN D 1 28 ? 30.780 -0.579 -15.561 1.00 25.23 28 ASN D C 1
ATOM 2800 O O . ASN D 1 28 ? 31.113 0.573 -15.841 1.00 28.13 28 ASN D O 1
ATOM 2805 N N . PRO D 1 29 ? 29.528 -0.897 -15.208 1.00 26.59 29 PRO D N 1
ATOM 2806 C CA . PRO D 1 29 ? 28.590 0.197 -15.057 1.00 25.41 29 PRO D CA 1
ATOM 2807 C C . PRO D 1 29 ? 28.863 0.952 -13.764 1.00 26.22 29 PRO D C 1
ATOM 2808 O O . PRO D 1 29 ? 29.423 0.381 -12.819 1.00 28.77 29 PRO D O 1
ATOM 2812 N N . GLY D 1 30 ? 28.441 2.216 -13.712 1.00 26.68 30 GLY D N 1
ATOM 2813 C CA . GLY D 1 30 ? 28.582 3.008 -12.495 1.00 28.00 30 GLY D CA 1
ATOM 2814 C C . GLY D 1 30 ? 27.740 2.427 -11.396 1.00 23.78 30 GLY D C 1
ATOM 2815 O O . GLY D 1 30 ? 26.713 1.776 -11.658 1.00 25.29 30 GLY D O 1
ATOM 2816 N N . LYS D 1 31 ? 28.163 2.656 -10.154 1.00 26.45 31 LYS D N 1
ATOM 2817 C CA . LYS D 1 31 ? 27.451 2.170 -8.993 1.00 27.63 31 LYS D CA 1
ATOM 2818 C C . LYS D 1 31 ? 26.011 2.698 -8.893 1.00 27.96 31 LYS D C 1
ATOM 2819 O O . LYS D 1 31 ? 25.095 1.969 -8.499 1.00 26.95 31 LYS D O 1
ATOM 2825 N N . ASP D 1 32 ? 25.828 3.977 -9.202 1.00 26.35 32 ASP D N 1
ATOM 2826 C CA . ASP D 1 32 ? 24.509 4.607 -9.117 1.00 26.22 32 ASP D CA 1
ATOM 2827 C C . ASP D 1 32 ? 23.519 3.949 -10.076 1.00 24.39 32 ASP D C 1
ATOM 2828 O O . ASP D 1 32 ? 22.371 3.704 -9.711 1.00 25.04 32 ASP D O 1
ATOM 2833 N N . LEU D 1 33 ? 23.946 3.669 -11.307 1.00 25.47 33 LEU D N 1
ATOM 2834 C CA . LEU D 1 33 ? 23.077 3.003 -12.283 1.00 26.89 33 LEU D CA 1
ATOM 2835 C C . LEU D 1 33 ? 22.750 1.580 -11.840 1.00 25.60 33 LEU D C 1
ATOM 2836 O O . LEU D 1 33 ? 21.612 1.136 -11.918 1.00 24.43 33 LEU D O 1
ATOM 2841 N N . PHE D 1 34 ? 23.780 0.874 -11.394 1.00 28.55 34 PHE D N 1
ATOM 2842 C CA . PHE D 1 34 ? 23.660 -0.491 -10.906 1.00 28.64 34 PHE D CA 1
ATOM 2843 C C . PHE D 1 34 ? 22.664 -0.530 -9.727 1.00 29.54 34 PHE D C 1
ATOM 2844 O O . PHE D 1 34 ? 21.788 -1.399 -9.656 1.00 30.16 34 PHE D O 1
ATOM 2852 N N . LYS D 1 35 ? 22.760 0.444 -8.836 1.00 31.51 35 LYS D N 1
ATOM 2853 C CA . LYS D 1 35 ? 21.826 0.523 -7.714 1.00 31.33 35 LYS D CA 1
ATOM 2854 C C . LYS D 1 35 ? 20.433 0.945 -8.182 1.00 30.63 35 LYS D C 1
ATOM 2855 O O . LYS D 1 35 ? 19.430 0.360 -7.784 1.00 27.62 35 LYS D O 1
ATOM 2861 N N . LYS D 1 36 ? 20.374 1.948 -9.052 1.00 31.96 36 LYS D N 1
ATOM 2862 C CA . LYS D 1 36 ? 19.085 2.382 -9.619 1.00 31.75 36 LYS D CA 1
ATOM 2863 C C . LYS D 1 36 ? 18.327 1.259 -10.351 1.00 32.02 36 LYS D C 1
ATOM 2864 O O . LYS D 1 36 ? 17.098 1.335 -10.476 1.00 33.82 36 LYS D O 1
ATOM 2870 N N . LEU D 1 37 ? 19.041 0.230 -10.816 1.00 30.82 37 LEU D N 1
ATOM 2871 C CA . LEU D 1 37 ? 18.407 -0.948 -11.446 1.00 29.55 37 LEU D CA 1
ATOM 2872 C C . LEU D 1 37 ? 17.858 -1.932 -10.402 1.00 30.92 37 LEU D C 1
ATOM 2873 O O . LEU D 1 37 ? 17.211 -2.922 -10.749 1.00 34.40 37 LEU D O 1
ATOM 2878 N N . GLY D 1 38 ? 18.109 -1.657 -9.127 1.00 28.97 38 GLY D N 1
ATOM 2879 C CA . GLY D 1 38 ? 17.660 -2.526 -8.057 1.00 28.40 38 GLY D CA 1
ATOM 2880 C C . GLY D 1 38 ? 18.544 -3.752 -7.902 1.00 29.70 38 GLY D C 1
ATOM 2881 O O . GLY D 1 38 ? 18.150 -4.715 -7.252 1.00 29.29 38 GLY D O 1
ATOM 2882 N N . LEU D 1 39 ? 19.750 -3.713 -8.478 1.00 29.22 39 LEU D N 1
ATOM 2883 C CA . LEU D 1 39 ? 20.674 -4.839 -8.407 1.00 27.55 39 LEU D CA 1
ATOM 2884 C C . LEU D 1 39 ? 21.391 -4.908 -7.078 1.00 28.69 39 LEU D C 1
ATOM 2885 O O . LEU D 1 39 ? 21.714 -3.883 -6.494 1.00 29.31 39 LEU D O 1
ATOM 2890 N N . GLN D 1 40 ? 21.663 -6.129 -6.620 1.00 31.02 40 GLN D N 1
ATOM 2891 C CA . GLN D 1 40 ? 22.365 -6.364 -5.358 1.00 32.18 40 GLN D CA 1
ATOM 2892 C C . GLN D 1 40 ? 23.785 -6.952 -5.559 1.00 32.88 40 GLN D C 1
ATOM 2893 O O . GLN D 1 40 ? 24.202 -7.221 -6.695 1.00 33.48 40 GLN D O 1
ATOM 2899 N N . ASP D 1 41 ? 24.533 -7.111 -4.475 1.00 32.44 41 ASP D N 1
ATOM 2900 C CA . ASP D 1 41 ? 25.980 -7.475 -4.532 1.00 36.70 41 ASP D CA 1
ATOM 2901 C C . ASP D 1 41 ? 26.834 -6.325 -5.089 1.00 35.82 41 ASP D C 1
ATOM 2902 O O . ASP D 1 41 ? 26.307 -5.270 -5.450 1.00 33.62 41 ASP D O 1
ATOM 2907 N N . ALA D 1 42 ? 28.152 -6.533 -5.143 1.00 31.15 42 ALA D N 1
ATOM 2908 C CA . ALA D 1 42 ? 29.068 -5.543 -5.683 1.00 30.28 42 ALA D CA 1
ATOM 2909 C C . ALA D 1 42 ? 28.795 -5.356 -7.167 1.00 29.05 42 ALA D C 1
ATOM 2910 O O . ALA D 1 42 ? 28.281 -6.262 -7.824 1.00 28.24 42 ALA D O 1
ATOM 2912 N N . VAL D 1 43 ? 29.109 -4.170 -7.679 1.00 27.39 43 VAL D N 1
ATOM 2913 C CA . VAL D 1 43 ? 28.971 -3.904 -9.115 1.00 25.82 43 VAL D CA 1
ATOM 2914 C C . VAL D 1 43 ? 29.666 -4.998 -9.893 1.00 28.51 43 VAL D C 1
ATOM 2915 O O . VAL D 1 43 ? 30.760 -5.446 -9.510 1.00 25.01 43 VAL D O 1
ATOM 2919 N N . SER D 1 44 ? 29.028 -5.415 -10.990 1.00 28.95 44 SER D N 1
ATOM 2920 C CA . SER D 1 44 ? 29.612 -6.369 -11.926 1.00 27.16 44 SER D CA 1
ATOM 2921 C C . SER D 1 44 ? 29.224 -5.977 -13.323 1.00 27.54 44 SER D C 1
ATOM 2922 O O . SER D 1 44 ? 28.419 -5.074 -13.511 1.00 28.55 44 SER D O 1
ATOM 2925 N N . ALA D 1 45 ? 29.777 -6.691 -14.296 1.00 24.04 45 ALA D N 1
ATOM 2926 C CA . ALA D 1 45 ? 29.364 -6.539 -15.677 1.00 26.21 45 ALA D CA 1
ATOM 2927 C C . ALA D 1 45 ? 27.886 -6.920 -15.724 1.00 25.88 45 ALA D C 1
ATOM 2928 O O . ALA D 1 45 ? 27.433 -7.720 -14.903 1.00 26.93 45 ALA D O 1
ATOM 2930 N N . ILE D 1 46 ? 27.149 -6.305 -16.649 1.00 24.26 46 ILE D N 1
ATOM 2931 C CA . ILE D 1 46 ? 25.722 -6.596 -16.853 1.00 23.87 46 ILE D CA 1
ATOM 2932 C C . ILE D 1 46 ? 25.402 -6.785 -18.339 1.00 24.32 46 ILE D C 1
ATOM 2933 O O . ILE D 1 46 ? 26.092 -6.245 -19.195 1.00 26.46 46 ILE D O 1
ATOM 2938 N N . GLY D 1 47 ? 24.387 -7.594 -18.610 1.00 21.40 47 GLY D N 1
ATOM 2939 C CA . GLY D 1 47 ? 23.904 -7.864 -19.956 1.00 25.62 47 GLY D CA 1
ATOM 2940 C C . GLY D 1 47 ? 22.455 -7.389 -19.960 1.00 27.16 47 GLY D C 1
ATOM 2941 O O . GLY D 1 47 ? 21.700 -7.657 -19.029 1.00 26.14 47 GLY D O 1
ATOM 2942 N N . ILE D 1 48 ? 22.072 -6.663 -20.990 1.00 22.50 48 ILE D N 1
ATOM 2943 C CA . ILE D 1 48 ? 20.746 -6.079 -21.073 1.00 24.63 48 ILE D CA 1
ATOM 2944 C C . ILE D 1 48 ? 20.058 -6.639 -22.300 1.00 25.06 48 ILE D C 1
ATOM 2945 O O . ILE D 1 48 ? 20.612 -6.579 -23.398 1.00 27.37 48 ILE D O 1
ATOM 2950 N N . LEU D 1 49 ? 18.860 -7.190 -22.086 1.00 26.37 49 LEU D N 1
ATOM 2951 C CA . LEU D 1 49 ? 18.053 -7.777 -23.121 1.00 26.32 49 LEU D CA 1
ATOM 2952 C C . LEU D 1 49 ? 16.677 -7.087 -23.211 1.00 25.35 49 LEU D C 1
ATOM 2953 O O . LEU D 1 49 ? 16.054 -6.797 -22.199 1.00 29.15 49 LEU D O 1
ATOM 2958 N N . THR D 1 50 ? 16.279 -6.817 -24.452 1.00 28.73 50 THR D N 1
ATOM 2959 C CA . THR D 1 50 ? 14.962 -6.334 -24.825 1.00 29.87 50 THR D CA 1
ATOM 2960 C C . THR D 1 50 ? 14.379 -7.426 -25.712 1.00 26.06 50 THR D C 1
ATOM 2961 O O . THR D 1 50 ? 14.919 -7.732 -26.794 1.00 28.13 50 THR D O 1
ATOM 2965 N N . ILE D 1 51 ? 13.275 -7.997 -25.247 1.00 26.15 51 ILE D N 1
ATOM 2966 C CA . ILE D 1 51 ? 12.659 -9.162 -25.853 1.00 27.39 51 ILE D CA 1
ATOM 2967 C C . ILE D 1 51 ? 11.135 -9.009 -26.004 1.00 23.94 51 ILE D C 1
ATOM 2968 O O . ILE D 1 51 ? 10.429 -8.580 -25.089 1.00 25.02 51 ILE D O 1
ATOM 2973 N N . THR D 1 52 ? 10.665 -9.355 -27.195 1.00 23.65 52 THR D N 1
ATOM 2974 C CA . THR D 1 52 ? 9.254 -9.421 -27.530 1.00 26.38 52 THR D CA 1
ATOM 2975 C C . THR D 1 52 ? 8.994 -10.826 -28.130 1.00 29.03 52 THR D C 1
ATOM 2976 O O . THR D 1 52 ? 9.750 -11.265 -29.021 1.00 27.29 52 THR D O 1
ATOM 2980 N N . PRO D 1 53 ? 7.943 -11.536 -27.660 1.00 27.37 53 PRO D N 1
ATOM 2981 C CA . PRO D 1 53 ? 6.979 -11.191 -26.630 1.00 27.56 53 PRO D CA 1
ATOM 2982 C C . PRO D 1 53 ? 7.634 -11.166 -25.261 1.00 24.19 53 PRO D C 1
ATOM 2983 O O . PRO D 1 53 ? 8.700 -11.723 -25.094 1.00 25.29 53 PRO D O 1
ATOM 2987 N N . SER D 1 54 ? 6.988 -10.526 -24.303 1.00 27.43 54 SER D N 1
ATOM 2988 C CA . SER D 1 54 ? 7.603 -10.288 -22.995 1.00 29.59 54 SER D CA 1
ATOM 2989 C C . SER D 1 54 ? 7.840 -11.557 -22.195 1.00 29.65 54 SER D C 1
ATOM 2990 O O . SER D 1 54 ? 8.798 -11.631 -21.434 1.00 29.17 54 SER D O 1
ATOM 2993 N N . GLU D 1 55 ? 6.996 -12.568 -22.392 1.00 30.38 55 GLU D N 1
ATOM 2994 C CA . GLU D 1 55 ? 7.167 -13.869 -21.737 1.00 29.64 55 GLU D CA 1
ATOM 2995 C C . GLU D 1 55 ? 8.436 -14.618 -22.193 1.00 28.95 55 GLU D C 1
ATOM 2996 O O . GLU D 1 55 ? 8.923 -15.471 -21.467 1.00 27.31 55 GLU D O 1
ATOM 3002 N N . ALA D 1 56 ? 8.950 -14.313 -23.397 1.00 26.07 56 ALA D N 1
ATOM 3003 C CA . ALA D 1 56 ? 10.210 -14.918 -23.875 1.00 28.21 56 ALA D CA 1
ATOM 3004 C C . ALA D 1 56 ? 11.437 -14.567 -23.001 1.00 27.12 56 ALA D C 1
ATOM 3005 O O . ALA D 1 56 ? 12.484 -15.191 -23.123 1.00 23.71 56 ALA D O 1
ATOM 3007 N N . SER D 1 57 ? 11.309 -13.534 -22.171 1.00 25.37 57 SER D N 1
ATOM 3008 C CA . SER D 1 57 ? 12.303 -13.180 -21.161 1.00 28.65 57 SER D CA 1
ATOM 3009 C C . SER D 1 57 ? 12.600 -14.372 -20.237 1.00 26.33 57 SER D C 1
ATOM 3010 O O . SER D 1 57 ? 13.724 -14.524 -19.726 1.00 24.07 57 SER D O 1
ATOM 3013 N N . ILE D 1 58 ? 11.585 -15.202 -20.008 1.00 25.40 58 ILE D N 1
ATOM 3014 C CA . ILE D 1 58 ? 11.723 -16.435 -19.188 1.00 24.39 58 ILE D CA 1
ATOM 3015 C C . ILE D 1 58 ? 12.639 -17.467 -19.880 1.00 22.56 58 ILE D C 1
ATOM 3016 O O . ILE D 1 58 ? 13.493 -18.096 -19.274 1.00 23.90 58 ILE D O 1
ATOM 3021 N N . ILE D 1 59 ? 12.467 -17.598 -21.187 1.00 25.55 59 ILE D N 1
ATOM 3022 C CA . ILE D 1 59 ? 13.269 -18.513 -21.980 1.00 22.38 59 ILE D CA 1
ATOM 3023 C C . ILE D 1 59 ? 14.703 -18.001 -22.044 1.00 21.98 59 ILE D C 1
ATOM 3024 O O . ILE D 1 59 ? 15.647 -18.769 -21.926 1.00 22.72 59 ILE D O 1
ATOM 3029 N N . ALA D 1 60 ? 14.857 -16.695 -22.272 1.00 23.10 60 ALA D N 1
ATOM 3030 C CA . ALA D 1 60 ? 16.156 -16.055 -22.295 1.00 20.36 60 ALA D CA 1
ATOM 3031 C C . ALA D 1 60 ? 16.872 -16.251 -20.958 1.00 20.30 60 ALA D C 1
ATOM 3032 O O . ALA D 1 60 ? 18.059 -16.579 -20.935 1.00 25.22 60 ALA D O 1
ATOM 3034 N N . CYS D 1 61 ? 16.174 -16.100 -19.841 1.00 24.77 61 CYS D N 1
ATOM 3035 C CA . CYS D 1 61 ? 16.837 -16.322 -18.553 1.00 20.65 61 CYS D CA 1
ATOM 3036 C C . CYS D 1 61 ? 17.379 -17.745 -18.449 1.00 24.67 61 CYS D C 1
ATOM 3037 O O . CYS D 1 61 ? 18.512 -17.951 -18.056 1.00 30.06 61 CYS D O 1
ATOM 3040 N N . ASP D 1 62 ? 16.550 -18.717 -18.807 1.00 24.99 62 ASP D N 1
ATOM 3041 C CA . ASP D 1 62 ? 16.909 -20.129 -18.754 1.00 24.40 62 ASP D CA 1
ATOM 3042 C C . ASP D 1 62 ? 18.140 -20.443 -19.607 1.00 24.48 62 ASP D C 1
ATOM 3043 O O . ASP D 1 62 ? 19.076 -21.095 -19.141 1.00 23.81 62 ASP D O 1
ATOM 3048 N N . ILE D 1 63 ? 18.130 -19.971 -20.847 1.00 24.94 63 ILE D N 1
ATOM 3049 C CA . ILE D 1 63 ? 19.258 -20.138 -21.763 1.00 26.46 63 ILE D CA 1
ATOM 3050 C C . ILE D 1 63 ? 20.522 -19.492 -21.208 1.00 27.82 63 ILE D C 1
ATOM 3051 O O . ILE D 1 63 ? 21.598 -20.106 -21.214 1.00 29.36 63 ILE D O 1
ATOM 3056 N N . ALA D 1 64 ? 20.389 -18.267 -20.708 1.00 28.01 64 ALA D N 1
ATOM 3057 C CA . ALA D 1 64 ? 21.514 -17.525 -20.154 1.00 28.60 64 ALA D CA 1
ATOM 3058 C C . ALA D 1 64 ? 22.126 -18.226 -18.938 1.00 28.28 64 ALA D C 1
ATOM 3059 O O . ALA D 1 64 ? 23.349 -18.406 -18.875 1.00 29.00 64 ALA D O 1
ATOM 3061 N N . THR D 1 65 ? 21.289 -18.640 -17.992 1.00 27.92 65 THR D N 1
ATOM 3062 C CA . THR D 1 65 ? 21.797 -19.263 -16.767 1.00 30.08 65 THR D CA 1
ATOM 3063 C C . THR D 1 65 ? 22.390 -20.661 -17.023 1.00 31.10 65 THR D C 1
ATOM 3064 O O . THR D 1 65 ? 23.254 -21.117 -16.280 1.00 32.26 65 THR D O 1
ATOM 3068 N N . LYS D 1 66 ? 21.920 -21.325 -18.071 1.00 30.36 66 LYS D N 1
ATOM 3069 C CA . LYS D 1 66 ? 22.427 -22.638 -18.446 1.00 32.28 66 LYS D CA 1
ATOM 3070 C C . LYS D 1 66 ? 23.739 -22.539 -19.247 1.00 32.38 66 LYS D C 1
ATOM 3071 O O . LYS D 1 66 ? 24.499 -23.514 -19.298 1.00 31.48 66 LYS D O 1
ATOM 3077 N N . SER D 1 67 ? 24.011 -21.363 -19.831 1.00 32.27 67 SER D N 1
ATOM 3078 C CA . SER D 1 67 ? 25.216 -21.129 -20.657 1.00 32.82 67 SER D CA 1
ATOM 3079 C C . SER D 1 67 ? 26.507 -21.032 -19.852 1.00 32.08 67 SER D C 1
ATOM 3080 O O . SER D 1 67 ? 27.596 -21.167 -20.423 1.00 32.93 67 SER D O 1
ATOM 3083 N N . GLY D 1 68 ? 26.388 -20.775 -18.548 1.00 32.80 68 GLY D N 1
ATOM 3084 C CA . GLY D 1 68 ? 27.551 -20.617 -17.685 1.00 33.22 68 GLY D CA 1
ATOM 3085 C C . GLY D 1 68 ? 27.252 -19.893 -16.382 1.00 34.35 68 GLY D C 1
ATOM 3086 O O . GLY D 1 68 ? 26.104 -19.849 -15.936 1.00 36.68 68 GLY D O 1
ATOM 3087 N N . ALA D 1 69 ? 28.292 -19.295 -15.800 1.00 32.74 69 ALA D N 1
ATOM 3088 C CA . ALA D 1 69 ? 28.213 -18.613 -14.499 1.00 33.89 69 ALA D CA 1
ATOM 3089 C C . ALA D 1 69 ? 27.638 -17.194 -14.612 1.00 33.81 69 ALA D C 1
ATOM 3090 O O . ALA D 1 69 ? 28.331 -16.189 -14.391 1.00 30.73 69 ALA D O 1
ATOM 3092 N N . VAL D 1 70 ? 26.363 -17.125 -14.969 1.00 34.04 70 VAL D N 1
ATOM 3093 C CA . VAL D 1 70 ? 25.646 -15.864 -15.094 1.00 33.37 70 VAL D CA 1
ATOM 3094 C C . VAL D 1 70 ? 24.415 -15.958 -14.215 1.00 33.73 70 VAL D C 1
ATOM 3095 O O . VAL D 1 70 ? 23.783 -17.020 -14.162 1.00 35.25 70 VAL D O 1
ATOM 3099 N N . GLU D 1 71 ? 24.075 -14.867 -13.531 1.00 31.92 71 GLU D N 1
ATOM 3100 C CA A GLU D 1 71 ? 22.882 -14.846 -12.699 0.50 31.98 71 GLU D CA 1
ATOM 3101 C CA B GLU D 1 71 ? 22.886 -14.821 -12.690 0.50 32.18 71 GLU D CA 1
ATOM 3102 C C . GLU D 1 71 ? 21.834 -13.884 -13.272 1.00 32.93 71 GLU D C 1
ATOM 3103 O O . GLU D 1 71 ? 22.142 -13.015 -14.119 1.00 28.71 71 GLU D O 1
ATOM 3114 N N . ILE D 1 72 ? 20.593 -14.073 -12.826 1.00 30.73 72 ILE D N 1
ATOM 3115 C CA . ILE D 1 72 ? 19.474 -13.221 -13.212 1.00 28.61 72 ILE D CA 1
ATOM 3116 C C . ILE D 1 72 ? 19.512 -12.023 -12.265 1.00 28.03 72 ILE D C 1
ATOM 3117 O O . ILE D 1 72 ? 19.287 -12.172 -11.044 1.00 28.19 72 ILE D O 1
ATOM 3122 N N . GLY D 1 73 ? 19.836 -10.850 -12.806 1.00 27.25 73 GLY D N 1
ATOM 3123 C CA . GLY D 1 73 ? 19.765 -9.600 -12.046 1.00 25.89 73 GLY D CA 1
ATOM 3124 C C . GLY D 1 73 ? 18.297 -9.343 -11.776 1.00 24.31 73 GLY D C 1
ATOM 3125 O O . GLY D 1 73 ? 17.863 -9.200 -10.631 1.00 25.92 73 GLY D O 1
ATOM 3126 N N . PHE D 1 74 ? 17.536 -9.281 -12.858 1.00 26.34 74 PHE D N 1
ATOM 3127 C CA . PHE D 1 74 ? 16.085 -9.319 -12.779 1.00 27.21 74 PHE D CA 1
ATOM 3128 C C . PHE D 1 74 ? 15.503 -9.740 -14.128 1.00 25.73 74 PHE D C 1
ATOM 3129 O O . PHE D 1 74 ? 16.147 -9.628 -15.207 1.00 25.60 74 PHE D O 1
ATOM 3137 N N . LEU D 1 75 ? 14.270 -10.243 -14.043 1.00 27.20 75 LEU D N 1
ATOM 3138 C CA . LEU D 1 75 ? 13.467 -10.623 -15.193 1.00 27.96 75 LEU D CA 1
ATOM 3139 C C . LEU D 1 75 ? 12.169 -9.849 -15.053 1.00 28.02 75 LEU D C 1
ATOM 3140 O O . LEU D 1 75 ? 11.635 -9.742 -13.966 1.00 25.22 75 LEU D O 1
ATOM 3145 N N . ASP D 1 76 ? 11.662 -9.326 -16.152 1.00 23.08 76 ASP D N 1
ATOM 3146 C CA . ASP D 1 76 ? 10.376 -8.619 -16.178 1.00 26.12 76 ASP D CA 1
ATOM 3147 C C . ASP D 1 76 ? 9.561 -9.200 -17.321 1.00 26.54 76 ASP D C 1
ATOM 3148 O O . ASP D 1 76 ? 9.712 -8.781 -18.473 1.00 27.11 76 ASP D O 1
ATOM 3153 N N . ARG D 1 77 ? 8.710 -10.178 -16.983 1.00 30.65 77 ARG D N 1
ATOM 3154 C CA . ARG D 1 77 ? 7.825 -10.846 -17.948 1.00 31.65 77 ARG D CA 1
ATOM 3155 C C . ARG D 1 77 ? 6.728 -9.923 -18.462 1.00 34.45 77 ARG D C 1
ATOM 3156 O O . ARG D 1 77 ? 6.079 -10.220 -19.479 1.00 35.27 77 ARG D O 1
ATOM 3164 N N . PHE D 1 78 ? 6.548 -8.791 -17.783 1.00 35.22 78 PHE D N 1
ATOM 3165 C CA . PHE D 1 78 ? 5.580 -7.786 -18.202 1.00 35.04 78 PHE D CA 1
ATOM 3166 C C . PHE D 1 78 ? 6.129 -6.948 -19.331 1.00 34.58 78 PHE D C 1
ATOM 3167 O O . PHE D 1 78 ? 5.385 -6.617 -20.236 1.00 36.81 78 PHE D O 1
ATOM 3175 N N . THR D 1 79 ? 7.418 -6.604 -19.278 1.00 35.09 79 THR D N 1
ATOM 3176 C CA . THR D 1 79 ? 8.035 -5.823 -20.353 1.00 33.01 79 THR D CA 1
ATOM 3177 C C . THR D 1 79 ? 8.952 -6.627 -21.269 1.00 34.49 79 THR D C 1
ATOM 3178 O O . THR D 1 79 ? 9.163 -6.223 -22.386 1.00 29.98 79 THR D O 1
ATOM 3182 N N . GLY D 1 80 ? 9.501 -7.745 -20.802 1.00 30.97 80 GLY D N 1
ATOM 3183 C CA . GLY D 1 80 ? 10.425 -8.534 -21.623 1.00 29.72 80 GLY D CA 1
ATOM 3184 C C . GLY D 1 80 ? 11.882 -8.227 -21.300 1.00 31.09 80 GLY D C 1
ATOM 3185 O O . GLY D 1 80 ? 12.798 -8.867 -21.830 1.00 32.40 80 GLY D O 1
ATOM 3186 N N . ALA D 1 81 ? 12.111 -7.285 -20.388 1.00 29.53 81 ALA D N 1
ATOM 3187 C CA . ALA D 1 81 ? 13.487 -6.928 -20.026 1.00 29.36 81 ALA D CA 1
ATOM 3188 C C . ALA D 1 81 ? 14.156 -7.995 -19.172 1.00 30.47 81 ALA D C 1
ATOM 3189 O O . ALA D 1 81 ? 13.541 -8.552 -18.245 1.00 31.30 81 ALA D O 1
ATOM 3191 N N . VAL D 1 82 ? 15.434 -8.251 -19.465 1.00 29.05 82 VAL D N 1
ATOM 3192 C CA . VAL D 1 82 ? 16.271 -9.133 -18.644 1.00 28.76 82 VAL D CA 1
ATOM 3193 C C . VAL D 1 82 ? 17.602 -8.435 -18.405 1.00 26.60 82 VAL D C 1
ATOM 3194 O O . VAL D 1 82 ? 18.189 -7.903 -19.340 1.00 26.89 82 VAL D O 1
ATOM 3198 N N . VAL D 1 83 ? 18.040 -8.402 -17.146 1.00 23.48 83 VAL D N 1
ATOM 3199 C CA . VAL D 1 83 ? 19.388 -7.944 -16.821 1.00 28.25 83 VAL D CA 1
ATOM 3200 C C . VAL D 1 83 ? 20.135 -9.113 -16.176 1.00 29.42 83 VAL D C 1
ATOM 3201 O O . VAL D 1 83 ? 19.730 -9.630 -15.132 1.00 31.15 83 VAL D O 1
ATOM 3205 N N . LEU D 1 84 ? 21.223 -9.507 -16.835 1.00 29.51 84 LEU D N 1
ATOM 3206 C CA . LEU D 1 84 ? 22.080 -10.613 -16.431 1.00 29.27 84 LEU D CA 1
ATOM 3207 C C . LEU D 1 84 ? 23.323 -10.051 -15.740 1.00 28.99 84 LEU D C 1
ATOM 3208 O O . LEU D 1 84 ? 23.801 -8.984 -16.121 1.00 28.50 84 LEU D O 1
ATOM 3213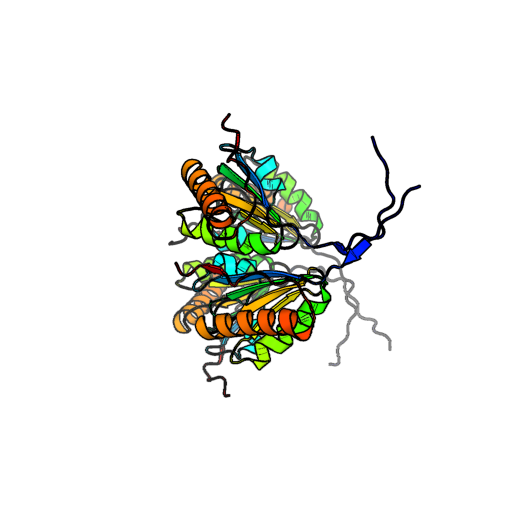 N N . THR D 1 85 ? 23.834 -10.757 -14.734 1.00 27.38 85 THR D N 1
ATOM 3214 C CA . THR D 1 85 ? 25.059 -10.348 -14.059 1.00 28.85 85 THR D CA 1
ATOM 3215 C C . THR D 1 85 ? 26.102 -11.478 -13.986 1.00 31.11 85 THR D C 1
ATOM 3216 O O . THR D 1 85 ? 25.774 -12.667 -13.969 1.00 29.36 85 THR D O 1
ATOM 3220 N N . GLY D 1 86 ? 27.370 -11.092 -13.937 1.00 29.77 86 GLY D N 1
ATOM 3221 C CA . GLY D 1 86 ? 28.447 -12.057 -13.817 1.00 31.44 86 GLY D CA 1
ATOM 3222 C C . GLY D 1 86 ? 29.737 -11.521 -14.388 1.00 31.49 86 GLY D C 1
ATOM 3223 O O . GLY D 1 86 ? 29.858 -10.331 -14.634 1.00 27.50 86 GLY D O 1
ATOM 3224 N N . ASP D 1 87 ? 30.706 -12.407 -14.578 1.00 32.97 87 ASP D N 1
ATOM 3225 C CA . ASP D 1 87 ? 31.978 -12.046 -15.185 1.00 35.01 87 ASP D CA 1
ATOM 3226 C C . ASP D 1 87 ? 31.702 -11.566 -16.604 1.00 32.87 87 ASP D C 1
ATOM 3227 O O . ASP D 1 87 ? 30.822 -12.101 -17.279 1.00 33.69 87 ASP D O 1
ATOM 3232 N N . VAL D 1 88 ? 32.457 -10.566 -17.049 1.00 31.28 88 VAL D N 1
ATOM 3233 C CA . VAL D 1 88 ? 32.264 -9.981 -18.377 1.00 30.20 88 VAL D CA 1
ATOM 3234 C C . VAL D 1 88 ? 32.218 -11.004 -19.516 1.00 30.12 88 VAL D C 1
ATOM 3235 O O . VAL D 1 88 ? 31.360 -10.909 -20.395 1.00 27.97 88 VAL D O 1
ATOM 3239 N N . SER D 1 89 ? 33.114 -11.987 -19.504 1.00 31.48 89 SER D N 1
ATOM 3240 C CA . SER D 1 89 ? 33.160 -12.969 -20.592 1.00 29.26 89 SER D CA 1
ATOM 3241 C C . SER D 1 89 ? 31.968 -13.914 -20.538 1.00 28.68 89 SER D C 1
ATOM 3242 O O . SER D 1 89 ? 31.449 -14.313 -21.570 1.00 28.19 89 SER D O 1
ATOM 3245 N N . ALA D 1 90 ? 31.550 -14.266 -19.328 1.00 26.26 90 ALA D N 1
ATOM 3246 C CA . ALA D 1 90 ? 30.383 -15.123 -19.109 1.00 27.83 90 ALA D CA 1
ATOM 3247 C C . ALA D 1 90 ? 29.094 -14.443 -19.589 1.00 27.85 90 ALA D C 1
ATOM 3248 O O . ALA D 1 90 ? 28.271 -15.062 -20.252 1.00 28.86 90 ALA D O 1
ATOM 3250 N N . VAL D 1 91 ? 28.925 -13.168 -19.234 1.00 29.36 91 VAL D N 1
ATOM 3251 C CA . VAL D 1 91 ? 27.735 -12.414 -19.609 1.00 27.27 91 VAL D CA 1
ATOM 3252 C C . VAL D 1 91 ? 27.702 -12.271 -21.124 1.00 26.88 91 VAL D C 1
ATOM 3253 O O . VAL D 1 91 ? 26.655 -12.439 -21.739 1.00 22.00 91 VAL D O 1
ATOM 3257 N N . GLU D 1 92 ? 28.851 -12.014 -21.726 1.00 29.09 92 GLU D N 1
ATOM 3258 C CA . GLU D 1 92 ? 28.901 -11.885 -23.182 1.00 28.71 92 GLU D CA 1
ATOM 3259 C C . GLU D 1 92 ? 28.487 -13.183 -23.848 1.00 28.48 92 GLU D C 1
ATOM 3260 O O . GLU D 1 92 ? 27.748 -13.170 -24.834 1.00 29.85 92 GLU D O 1
ATOM 3266 N N . TYR D 1 93 ? 29.002 -14.298 -23.336 1.00 28.26 93 TYR D N 1
ATOM 3267 C CA . TYR D 1 93 ? 28.675 -15.611 -23.880 1.00 28.02 93 TYR D CA 1
ATOM 3268 C C . TYR D 1 93 ? 27.176 -15.908 -23.742 1.00 26.63 93 TYR D C 1
ATOM 3269 O O . TYR D 1 93 ? 26.542 -16.362 -24.686 1.00 23.60 93 TYR D O 1
ATOM 3278 N N . ALA D 1 94 ? 26.637 -15.629 -22.560 1.00 24.13 94 ALA D N 1
ATOM 3279 C CA . ALA D 1 94 ? 25.208 -15.743 -22.290 1.00 26.50 94 ALA D CA 1
ATOM 3280 C C . ALA D 1 94 ? 24.332 -14.957 -23.279 1.00 25.12 94 ALA D C 1
ATOM 3281 O O . ALA D 1 94 ? 23.309 -15.457 -23.737 1.00 23.78 94 ALA D O 1
ATOM 3283 N N . LEU D 1 95 ? 24.707 -13.719 -23.583 1.00 24.47 95 LEU D N 1
ATOM 3284 C CA . LEU D 1 95 ? 23.941 -12.894 -24.525 1.00 26.39 95 LEU D CA 1
ATOM 3285 C C . LEU D 1 95 ? 23.976 -13.495 -25.912 1.00 26.38 95 LEU D C 1
ATOM 3286 O O . LEU D 1 95 ? 22.982 -13.471 -26.631 1.00 27.78 95 LEU D O 1
ATOM 3291 N N . LYS D 1 96 ? 25.133 -14.025 -26.280 1.00 28.04 96 LYS D N 1
ATOM 3292 C CA . LYS D 1 96 ? 25.309 -14.657 -27.581 1.00 29.64 96 LYS D CA 1
ATOM 3293 C C . LYS D 1 96 ? 24.456 -15.918 -27.715 1.00 29.02 96 LYS D C 1
ATOM 3294 O O . LYS D 1 96 ? 23.902 -16.203 -28.780 1.00 28.12 96 LYS D O 1
ATOM 3300 N N . GLN D 1 97 ? 24.388 -16.695 -26.643 1.00 27.30 97 GLN D N 1
ATOM 3301 C CA . GLN D 1 97 ? 23.607 -17.931 -26.651 1.00 26.82 97 GLN D CA 1
ATOM 3302 C C . GLN D 1 97 ? 22.114 -17.643 -26.720 1.00 27.47 97 GLN D C 1
ATOM 3303 O O . GLN D 1 97 ? 21.357 -18.392 -27.352 1.00 27.22 97 GLN D O 1
ATOM 3309 N N . VAL D 1 98 ? 21.691 -16.575 -26.038 1.00 25.87 98 VAL D N 1
ATOM 3310 C CA . VAL D 1 98 ? 20.290 -16.145 -26.058 1.00 24.04 98 VAL D CA 1
ATOM 3311 C C . VAL D 1 98 ? 19.849 -15.826 -27.481 1.00 24.06 98 VAL D C 1
ATOM 3312 O O . VAL D 1 98 ? 18.871 -16.371 -27.972 1.00 25.18 98 VAL D O 1
ATOM 3316 N N . THR D 1 99 ? 20.590 -14.956 -28.131 1.00 25.14 99 THR D N 1
ATOM 3317 C CA . THR D 1 99 ? 20.284 -14.571 -29.513 1.00 27.93 99 THR D CA 1
ATOM 3318 C C . THR D 1 99 ? 20.408 -15.744 -30.484 1.00 30.71 99 THR D C 1
ATOM 3319 O O . THR D 1 99 ? 19.579 -15.890 -31.381 1.00 33.36 99 THR D O 1
ATOM 3323 N N . ARG D 1 100 ? 21.445 -16.565 -30.307 1.00 32.94 100 ARG D N 1
ATOM 3324 C CA A ARG D 1 100 ? 21.659 -17.745 -31.158 0.50 31.19 100 ARG D CA 1
ATOM 3325 C CA B ARG D 1 100 ? 21.686 -17.764 -31.125 0.50 31.42 100 ARG D CA 1
ATOM 3326 C C . ARG D 1 100 ? 20.507 -18.736 -31.023 1.00 30.28 100 ARG D C 1
ATOM 3327 O O . ARG D 1 100 ? 19.975 -19.213 -32.018 1.00 25.59 100 ARG D O 1
ATOM 3342 N N . THR D 1 101 ? 20.101 -19.016 -29.793 1.00 27.35 101 THR D N 1
ATOM 3343 C CA . THR D 1 101 ? 19.031 -19.967 -29.536 1.00 28.87 101 THR D CA 1
ATOM 3344 C C . THR D 1 101 ? 17.658 -19.439 -29.946 1.00 30.54 101 THR D C 1
ATOM 3345 O O . THR D 1 101 ? 16.932 -20.118 -30.678 1.00 29.02 101 THR D O 1
ATOM 3349 N N . LEU D 1 102 ? 17.303 -18.237 -29.499 1.00 30.29 102 LEU D N 1
ATOM 3350 C CA . LEU D 1 102 ? 16.008 -17.676 -29.855 1.00 29.07 102 LEU D CA 1
ATOM 3351 C C . LEU D 1 102 ? 15.899 -17.526 -31.374 1.00 29.47 102 LEU D C 1
ATOM 3352 O O . LEU D 1 102 ? 14.870 -17.842 -31.941 1.00 28.36 102 LEU D O 1
ATOM 3357 N N . GLY D 1 103 ? 16.968 -17.081 -32.017 1.00 30.75 103 GLY D N 1
ATOM 3358 C CA . GLY D 1 103 ? 16.958 -16.865 -33.465 1.00 34.52 103 GLY D CA 1
ATOM 3359 C C . GLY D 1 103 ? 16.901 -18.125 -34.310 1.00 38.30 103 GLY D C 1
ATOM 3360 O O . GLY D 1 103 ? 16.052 -18.257 -35.186 1.00 38.50 103 GLY D O 1
ATOM 3361 N N . GLU D 1 104 ? 17.799 -19.067 -34.045 1.00 43.26 104 GLU D N 1
ATOM 3362 C CA . GLU D 1 104 ? 17.892 -20.278 -34.868 1.00 44.33 104 GLU D CA 1
ATOM 3363 C C . GLU D 1 104 ? 16.788 -21.303 -34.577 1.00 43.19 104 GLU D C 1
ATOM 3364 O O . GLU D 1 104 ? 16.226 -21.910 -35.494 1.00 41.27 104 GLU D O 1
ATOM 3370 N N . MET D 1 105 ? 16.443 -21.464 -33.308 1.00 42.44 105 MET D N 1
ATOM 3371 C CA . MET D 1 105 ? 15.518 -22.512 -32.910 1.00 44.18 105 MET D CA 1
ATOM 3372 C C . MET D 1 105 ? 14.060 -22.059 -32.696 1.00 43.47 105 MET D C 1
ATOM 3373 O O . MET D 1 105 ? 13.146 -22.883 -32.720 1.00 42.48 105 MET D O 1
ATOM 3378 N N . MET D 1 106 ? 13.835 -20.756 -32.524 1.00 40.97 106 MET D N 1
ATOM 3379 C CA . MET D 1 106 ? 12.479 -20.237 -32.348 1.00 37.99 106 MET D CA 1
ATOM 3380 C C . MET D 1 106 ? 12.119 -19.121 -33.328 1.00 36.58 106 MET D C 1
ATOM 3381 O O . MET D 1 106 ? 11.106 -18.443 -33.165 1.00 33.80 106 MET D O 1
ATOM 3386 N N . GLN D 1 107 ? 12.963 -18.951 -34.343 1.00 35.41 107 GLN D N 1
ATOM 3387 C CA A GLN D 1 107 ? 12.712 -18.022 -35.443 0.50 36.13 107 GLN D CA 1
ATOM 3388 C CA B GLN D 1 107 ? 12.734 -18.017 -35.443 0.50 35.99 107 GLN D CA 1
ATOM 3389 C C . GLN D 1 107 ? 12.507 -16.561 -35.024 1.00 35.69 107 GLN D C 1
ATOM 3390 O O . GLN D 1 107 ? 11.797 -15.813 -35.705 1.00 36.34 107 GLN D O 1
ATOM 3401 N N . PHE D 1 108 ? 13.124 -16.154 -33.914 1.00 32.27 108 PHE D N 1
ATOM 3402 C CA . PHE D 1 108 ? 13.102 -14.752 -33.503 1.00 31.15 108 PHE D CA 1
ATOM 3403 C C . PHE D 1 108 ? 14.032 -13.953 -34.410 1.00 27.23 108 PHE D C 1
ATOM 3404 O O . PHE D 1 108 ? 15.097 -14.432 -34.795 1.00 26.36 108 PHE D O 1
ATOM 3412 N N . THR D 1 109 ? 13.643 -12.716 -34.700 1.00 27.80 109 THR D N 1
ATOM 3413 C CA . THR D 1 109 ? 14.544 -11.722 -35.267 1.00 30.33 109 THR D CA 1
ATOM 3414 C C . THR D 1 109 ? 15.508 -11.339 -34.158 1.00 27.93 109 THR D C 1
ATOM 3415 O O . THR D 1 109 ? 15.075 -11.145 -33.017 1.00 26.40 109 THR D O 1
ATOM 3419 N N . THR D 1 110 ? 16.808 -11.277 -34.449 1.00 28.89 110 THR D N 1
ATOM 3420 C CA . THR D 1 110 ? 17.782 -10.917 -33.411 1.00 32.25 110 THR D CA 1
ATOM 3421 C C . THR D 1 110 ? 18.725 -9.794 -33.829 1.00 32.77 110 THR D C 1
ATOM 3422 O O . THR D 1 110 ? 19.042 -9.611 -35.006 1.00 37.40 110 THR D O 1
ATOM 3426 N N . CYS D 1 111 ? 19.148 -9.031 -32.832 1.00 34.79 111 CYS D N 1
ATOM 3427 C CA . CYS D 1 111 ? 20.134 -7.981 -33.008 1.00 33.36 111 CYS D CA 1
ATOM 3428 C C . CYS D 1 111 ? 21.526 -8.571 -32.785 1.00 34.35 111 CYS D C 1
ATOM 3429 O O . CYS D 1 111 ? 21.673 -9.691 -32.257 1.00 29.92 111 CYS D O 1
ATOM 3432 N N . SER D 1 112 ? 22.539 -7.804 -33.176 1.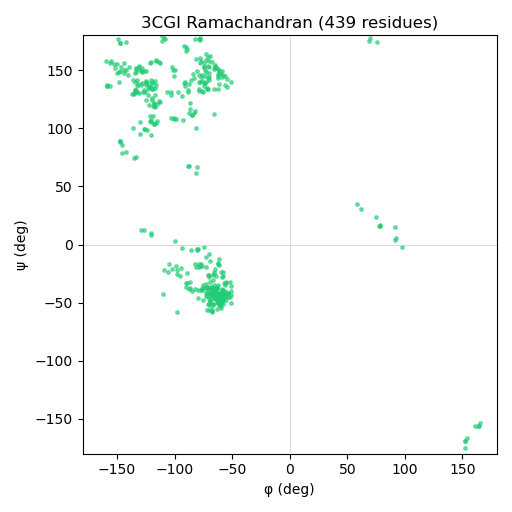00 33.19 112 SER D N 1
ATOM 3433 C CA . SER D 1 112 ? 23.921 -8.128 -32.884 1.00 35.20 112 SER D CA 1
ATOM 3434 C C . SER D 1 112 ? 24.193 -7.774 -31.423 1.00 35.42 112 SER D C 1
ATOM 3435 O O . SER D 1 112 ? 23.478 -6.962 -30.829 1.00 33.51 112 SER D O 1
ATOM 3438 N N . ILE D 1 113 ? 25.212 -8.390 -30.841 1.00 35.61 113 ILE D N 1
ATOM 3439 C CA . ILE D 1 113 ? 25.592 -8.059 -29.472 1.00 36.25 113 ILE D CA 1
ATOM 3440 C C . ILE D 1 113 ? 26.383 -6.750 -29.539 1.00 37.21 113 ILE D C 1
ATOM 3441 O O . ILE D 1 113 ? 27.258 -6.604 -30.389 1.00 37.56 113 ILE D O 1
ATOM 3446 N N . THR D 1 114 ? 26.043 -5.797 -28.679 1.00 34.99 114 THR D N 1
ATOM 3447 C CA . THR D 1 114 ? 26.771 -4.543 -28.574 1.00 35.64 114 THR D CA 1
ATOM 3448 C C . THR D 1 114 ? 27.396 -4.486 -27.180 1.00 35.12 114 THR D C 1
ATOM 3449 O O . THR D 1 114 ? 26.971 -5.191 -26.271 1.00 27.29 114 THR D O 1
ATOM 3453 N N . ARG D 1 115 ? 28.441 -3.678 -27.033 1.00 37.80 115 ARG D N 1
ATOM 3454 C CA . ARG D 1 115 ? 29.243 -3.670 -25.813 1.00 41.35 115 ARG D CA 1
ATOM 3455 C C . ARG D 1 115 ? 29.814 -2.298 -25.476 1.00 42.22 115 ARG D C 1
ATOM 3456 O O . ARG D 1 115 ? 30.100 -1.493 -26.369 1.00 40.09 115 ARG D O 1
ATOM 3464 N N . THR D 1 116 ? 29.973 -2.063 -24.175 1.00 42.00 116 THR D N 1
ATOM 3465 C CA . THR D 1 116 ? 30.718 -0.930 -23.632 1.00 43.11 116 THR D CA 1
ATOM 3466 C C . THR D 1 116 ? 31.651 -1.566 -22.613 1.00 43.21 116 THR D C 1
ATOM 3467 O O . THR D 1 116 ? 31.210 -1.991 -21.546 1.00 40.34 116 THR D O 1
ATOM 3471 N N . LEU D 1 117 ? 32.933 -1.669 -22.954 1.00 43.97 117 LEU D N 1
ATOM 3472 C CA . LEU D 1 117 ? 33.907 -2.301 -22.058 1.00 43.44 117 LEU D CA 1
ATOM 3473 C C . LEU D 1 117 ? 34.744 -1.300 -21.242 1.00 41.43 117 LEU D C 1
ATOM 3474 O O . LEU D 1 117 ? 35.602 -1.707 -20.457 1.00 39.05 117 LEU D O 1
ATOM 3479 N N . GLU D 1 118 ? 34.457 -0.008 -21.397 1.00 39.55 118 GLU D N 1
ATOM 3480 C 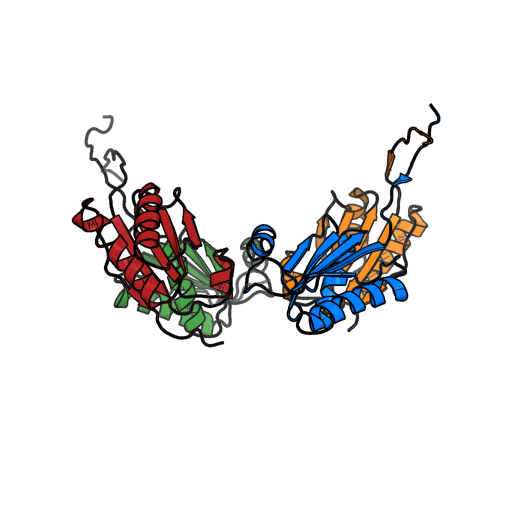CA . GLU D 1 118 ? 35.268 1.037 -20.792 1.00 40.06 118 GLU D CA 1
ATOM 3481 C C . GLU D 1 118 ? 35.022 1.122 -19.288 1.00 38.70 118 GLU D C 1
ATOM 3482 O O . GLU D 1 118 ? 33.953 0.763 -18.790 1.00 38.02 118 GLU D O 1
ATOM 3488 N N . HIS D 1 119 ? 36.038 1.590 -18.578 1.00 34.70 119 HIS D N 1
ATOM 3489 C CA . HIS D 1 119 ? 35.980 1.786 -17.141 1.00 37.66 119 HIS D CA 1
ATOM 3490 C C . HIS D 1 119 ? 35.097 2.989 -16.794 1.00 37.48 119 HIS D C 1
ATOM 3491 O O . HIS D 1 119 ? 35.142 4.022 -17.457 1.00 37.26 119 HIS D O 1
ATOM 3498 N N . HIS D 1 120 ? 34.300 2.853 -15.744 1.00 41.12 120 HIS D N 1
ATOM 3499 C CA . HIS D 1 120 ? 33.518 3.976 -15.255 1.00 43.09 120 HIS D CA 1
ATOM 3500 C C . HIS D 1 120 ? 34.439 4.830 -14.395 1.00 45.42 120 HIS D C 1
ATOM 3501 O O . HIS D 1 120 ? 34.701 4.513 -13.228 1.00 43.67 120 HIS D O 1
ATOM 3508 N N . HIS D 1 121 ? 34.934 5.913 -14.987 1.00 49.41 121 HIS D N 1
ATOM 3509 C CA . HIS D 1 121 ? 35.913 6.772 -14.323 1.00 53.26 121 HIS D CA 1
ATOM 3510 C C . HIS D 1 121 ? 35.322 7.473 -13.103 1.00 56.79 121 HIS D C 1
ATOM 3511 O O . HIS D 1 121 ? 34.421 8.309 -13.204 1.00 58.31 121 HIS D O 1
ATOM 3518 N N . HIS D 1 122 ? 35.842 7.069 -11.949 1.00 60.69 122 HIS D N 1
ATOM 3519 C CA . HIS D 1 122 ? 35.367 7.489 -10.641 1.00 61.51 122 HIS D CA 1
ATOM 3520 C C . HIS D 1 122 ? 35.835 8.903 -10.287 1.00 63.61 122 HIS D C 1
ATOM 3521 O O . HIS D 1 122 ? 35.106 9.880 -10.485 1.00 63.71 122 HIS D O 1
#

B-factor: mean 30.05, std 8.61, range [10.25, 68.04]

Nearest PDB structures (foldseek):
  3cgi-assembly2_D  TM=1.005E+00  e=9.972E-23  Salmonella enterica subsp. enterica serovar Typhimurium
  4axi-assembly1_A  TM=9.734E-01  e=3.767E-17  Clostridioides difficile 630
  6xpj-assembly1_B-2  TM=9.662E-01  e=1.791E-14  Streptococcus intermedius SK54 = ATCC 27335
  6xpj-assembly1_C-2  TM=9.734E-01  e=6.468E-14  Streptococcus intermedius SK54 = ATCC 27335
  6xpk-assembly1_A  TM=9.442E-01  e=3.662E-13  Streptococcus intermedius SK54 = ATCC 27335

Radius of gyration: 26.89 Å; Cα contacts (8 Å, |Δi|>4): 1127; chains: 4; bounding box: 55×58×82 Å

Organism: Salmonella typhimurium (strain LT2 / SGSC1412 / ATCC 700720) (NCBI:txid99287)

Secondary structure (DSSP, 8-state):
--EEEEEE----EEEEEEEESS--HHHHHHTT--BS--EEEEEEEESTTHHHHHHHHHHHSSSEEEEEEETTTTEEEEEE-HHHHHHHHHHHHHIIIIIH--EEPPPEEE--/----EEEEEE--EEEEEEEESS--HHHHHHTT--BS--EEEEEEEESGGGHHHHHHHHHHSSSEEEEEEETTTTEEEEEE-HHHHHHHHHHHHHHHHHHH--EEPPPEEE--/-----EEEEEE----EEEEEEEESS--HHHHHHTT--BS--EEEEEEEESTTHHHHHHHHHHHHSSEEEEEEETTTTEEEEEE-HHHHHHHHHHHHHHHHHHH--EEPPPEEE------/-----EEEEEE--EEEEEEEESS--HHHHHHTT--BS--EEEEEEEESTTHHHHHHHHHHHSSSEEEEEE-TTT--EEEEE-HHHHHHHHHHHHHHHHHHH--EEPPPEEE------